Protein AF-0000000084723029 (afdb_homodimer)

Secondary structure (DSSP, 8-state):
-EEETTTTSHHHHHHHHHHHHHHHHHHHHHHHHTT--HHHHHT--SSTTSPPHHHHHHHHHHHHHHHHHHHTT-S-TT---GGG--S---SGGGS-SPP--HHHHHHHHHHHHHHHHTS-HHHHHT--SS-EEEEETTEEEEESSHHHHIIIIIHHHHHHHHHHHHHHHHHHT----HHHHH-S-SEEEEE-/-EEEHHHHSHHHHHHHHHHHHHHHHHHHHHHHHTT--HHHHHT--SSTTSPPHHHHHHHHHHHHHHHHHHHTT-S-TT---GGG--S---SGGGS-SPP--HHHHHHHHHHHHHHHHTS-HHHHHT--SS-EEEEETTEEEEESSHHHHIIIIIHHHHHHHHHHHHHHHHHHT----HHHHH-S-SEEEEE-

Organism: Cystobacter fuscus (strain ATCC 25194 / DSM 2262 / NBRC 100088 / M29) (NCBI:txid1242864)

pLDDT: mean 94.48, std 6.86, range [64.88, 98.88]

Sequence (384 aa):
MDISLYQASLPTLVRMLRNLEQILAKAAAFAEKERMSPELLLERRLHPDMFSLSRQVEIIVSGAKGCAARLARRIAPDDESPEFAVFNRGAEQSFGERLTSFAALRTLVQEALGYLEGISQAEIDAAPEQPVSVAKPGEVRVFENPRSFVLRSVLPNLYFHITVVYALLRSAGVALGKQDFEGAPAYQVQRTMDISLYQASLPTLVRMLRNLEQILAKAAAFAEKERMSPELLLERRLHPDMFSLSRQVEIIVSGAKGCAARLARRIAPDDESPEFAVFNRGAEQSFGERLTSFAALRTLVQEALGYLEGISQAEIDAAPEQPVSVAKPGEVRVFENPRSFVLRSVLPNLYFHITVVYALLRSAGVALGKQDFEGAPAYQVQRT

InterPro domains:
  IPR018531 Protein of unknown function DUF1993 [PF09351] (5-181)
  IPR018531 Protein of unknown function DUF1993 [PTHR36922] (2-189)
  IPR034660 DinB/YfiT-like putative metalloenzymes [G3DSA:1.20.120.450] (1-191)
  IPR034660 DinB/YfiT-like putative metalloenzymes [SSF109854] (4-186)

Solvent-accessible surface area (backbone atoms only — not comparable to full-atom values): 20693 Å² total; per-residue (Å²): 92,74,37,44,50,31,73,72,37,55,61,54,50,50,49,48,47,52,20,47,45,52,51,47,52,50,44,49,51,44,24,59,74,65,74,42,66,56,49,69,60,37,59,39,51,68,36,92,89,47,67,27,36,39,53,35,52,51,35,44,45,12,21,47,44,20,49,53,32,54,42,46,62,72,53,60,60,74,50,61,54,70,69,43,33,65,72,68,70,78,59,76,82,68,45,74,84,77,68,73,44,60,68,58,49,44,50,53,43,51,51,44,47,55,56,55,72,68,55,52,60,67,44,33,42,61,36,63,91,40,64,40,53,49,34,44,96,66,35,30,38,3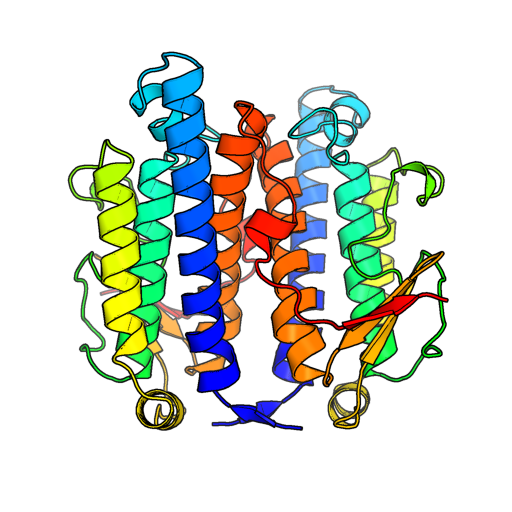6,17,74,19,56,64,52,38,41,69,62,44,48,49,57,48,47,40,34,39,52,38,50,43,48,48,58,40,37,53,71,64,38,93,69,54,69,53,50,67,68,40,76,76,70,50,46,79,42,78,105,91,74,38,44,50,30,74,71,37,55,62,55,51,49,51,50,48,53,20,48,45,52,50,48,50,51,45,48,52,44,24,59,74,67,73,42,65,56,49,67,59,38,60,38,53,68,36,93,92,46,66,27,37,39,52,34,52,52,36,44,44,12,20,48,46,20,49,52,32,54,42,46,63,71,53,62,60,74,50,60,54,70,69,43,33,62,75,65,70,77,58,75,82,69,45,75,86,76,68,74,44,61,67,60,51,46,49,53,44,51,51,46,48,55,55,56,71,70,54,54,61,67,44,32,42,61,36,61,90,40,64,41,53,47,34,43,97,66,35,30,37,38,16,72,18,56,65,52,38,39,68,62,44,48,51,56,49,47,39,36,39,53,37,49,44,49,49,57,41,36,53,71,64,39,93,71,54,70,54,50,66,68,40,74,74,70,52,47,78,43,80,107

Structure (mmCIF, N/CA/C/O backbone):
data_AF-0000000084723029-model_v1
#
loop_
_entity.id
_entity.type
_entity.pdbx_description
1 polymer 'DUF1993 domain-containing protein'
#
loop_
_atom_site.group_PDB
_atom_site.id
_atom_site.type_symbol
_atom_site.label_atom_id
_atom_site.label_alt_id
_atom_site.label_comp_id
_atom_site.label_asym_id
_atom_site.label_entity_id
_atom_site.label_seq_id
_atom_site.pdbx_PDB_ins_code
_atom_site.Cartn_x
_atom_site.Cartn_y
_atom_site.Cartn_z
_atom_site.occupancy
_atom_site.B_iso_or_equiv
_atom_site.auth_seq_id
_atom_site.auth_comp_id
_atom_site.auth_asym_id
_atom_site.auth_atom_id
_atom_site.pdbx_PDB_model_num
ATOM 1 N N . MET A 1 1 ? 4.25 -22.188 -8.5 1 83.25 1 MET A N 1
ATOM 2 C CA . MET A 1 1 ? 3.275 -22.109 -7.414 1 83.25 1 MET A CA 1
ATOM 3 C C . MET A 1 1 ? 2.121 -21.188 -7.797 1 83.25 1 MET A C 1
ATOM 5 O O . MET A 1 1 ? 2.326 -20.172 -8.469 1 83.25 1 MET A O 1
ATOM 9 N N . ASP A 1 2 ? 0.923 -21.672 -7.465 1 90.62 2 ASP A N 1
ATOM 10 C CA . ASP A 1 2 ? -0.277 -20.891 -7.738 1 90.62 2 ASP A CA 1
ATOM 11 C C . ASP A 1 2 ? -0.815 -20.234 -6.465 1 90.62 2 ASP A C 1
ATOM 13 O O . ASP A 1 2 ? -0.655 -20.781 -5.371 1 90.62 2 ASP A O 1
ATOM 17 N N . ILE A 1 3 ? -1.295 -19.062 -6.609 1 96.56 3 ILE A N 1
ATOM 18 C CA . ILE A 1 3 ? -1.942 -18.297 -5.547 1 96.56 3 ILE A CA 1
ATOM 19 C C . ILE A 1 3 ? -3.447 -18.234 -5.801 1 96.56 3 ILE A C 1
ATOM 21 O O . ILE A 1 3 ? -3.887 -17.828 -6.875 1 96.56 3 ILE A O 1
ATOM 25 N N . SER A 1 4 ? -4.188 -18.688 -4.828 1 97.06 4 SER A N 1
ATOM 26 C CA . SER A 1 4 ? -5.637 -18.609 -4.992 1 97.06 4 SER A CA 1
ATOM 27 C C . SER A 1 4 ? -6.125 -17.172 -4.828 1 97.06 4 SER A C 1
ATOM 29 O O . SER A 1 4 ? -5.418 -16.328 -4.277 1 97.06 4 SER A O 1
ATOM 31 N N . LEU A 1 5 ? -7.293 -16.969 -5.309 1 97.75 5 LEU A N 1
ATOM 32 C CA . LEU A 1 5 ? -7.879 -15.648 -5.129 1 97.75 5 LEU A CA 1
ATOM 33 C C . LEU A 1 5 ? -8.055 -15.328 -3.648 1 97.75 5 LEU A C 1
ATOM 35 O O . LEU A 1 5 ? -7.852 -14.188 -3.229 1 97.75 5 LEU A O 1
ATOM 39 N N . TYR A 1 6 ? -8.398 -16.297 -2.881 1 98.12 6 TYR A N 1
ATOM 40 C CA . TYR A 1 6 ? -8.523 -16.109 -1.439 1 98.12 6 TYR A CA 1
ATOM 41 C C . TYR A 1 6 ? -7.191 -15.688 -0.825 1 98.12 6 TYR A C 1
ATOM 43 O O . TYR A 1 6 ? -7.117 -14.695 -0.104 1 98.12 6 TYR A O 1
ATOM 51 N N . GLN A 1 7 ? -6.16 -16.359 -1.181 1 97.5 7 GLN A N 1
ATOM 52 C CA . GLN A 1 7 ? -4.844 -16.078 -0.621 1 97.5 7 GLN A CA 1
ATOM 53 C C . GLN A 1 7 ? -4.387 -14.656 -0.979 1 97.5 7 GLN A C 1
ATOM 55 O O . GLN A 1 7 ? -3.699 -14.008 -0.193 1 97.5 7 GLN A O 1
ATOM 60 N N . ALA A 1 8 ? -4.879 -14.156 -2.084 1 97.75 8 ALA A N 1
ATOM 61 C CA . ALA A 1 8 ? -4.43 -12.859 -2.588 1 97.75 8 ALA A CA 1
ATOM 62 C C . ALA A 1 8 ? -5.297 -11.727 -2.047 1 97.75 8 ALA A C 1
ATOM 64 O O . ALA A 1 8 ? -5.008 -10.547 -2.279 1 97.75 8 ALA A O 1
ATOM 65 N N . SER A 1 9 ? -6.336 -12.055 -1.282 1 98.25 9 SER A N 1
ATOM 66 C CA . SER A 1 9 ? -7.281 -10.977 -0.999 1 98.25 9 SER A CA 1
ATOM 67 C C . SER A 1 9 ? -7.652 -10.945 0.48 1 98.25 9 SER A C 1
ATOM 69 O O . SER A 1 9 ? -7.074 -10.18 1.255 1 98.25 9 SER A O 1
ATOM 71 N N . LEU A 1 10 ? -8.414 -11.945 0.911 1 98.5 10 LEU A N 1
ATOM 72 C CA . LEU A 1 10 ? -9.172 -11.828 2.154 1 98.5 10 LEU A CA 1
ATOM 73 C C . LEU A 1 10 ? -8.234 -11.805 3.357 1 98.5 10 LEU A C 1
ATOM 75 O O . LEU A 1 10 ? -8.414 -11 4.273 1 98.5 10 LEU A O 1
ATOM 79 N N . PRO A 1 11 ? -7.207 -12.625 3.412 1 97.94 11 PRO A N 1
ATOM 80 C CA . PRO A 1 11 ? -6.301 -12.547 4.559 1 97.94 11 PRO A CA 1
ATOM 81 C C . PRO A 1 11 ? -5.613 -11.195 4.684 1 97.94 11 PRO A C 1
ATOM 83 O O . PRO A 1 11 ? -5.391 -10.711 5.797 1 97.94 11 PRO A O 1
ATOM 86 N N . THR A 1 12 ? -5.289 -10.602 3.553 1 98.31 12 THR A N 1
ATOM 87 C CA . THR A 1 12 ? -4.676 -9.273 3.562 1 98.31 12 THR A CA 1
ATOM 88 C C . THR A 1 12 ? -5.66 -8.227 4.074 1 98.31 12 THR A C 1
ATOM 90 O O . THR A 1 12 ? -5.305 -7.391 4.906 1 98.31 12 THR A O 1
ATOM 93 N N . LEU A 1 13 ? -6.895 -8.281 3.578 1 98.75 13 LEU A N 1
ATOM 94 C CA . LEU A 1 13 ? -7.91 -7.332 4.031 1 98.75 13 LEU A CA 1
ATOM 95 C C . LEU A 1 13 ? -8.109 -7.434 5.539 1 98.75 13 LEU A C 1
ATOM 97 O O . LEU A 1 13 ? -8.125 -6.414 6.238 1 98.75 13 LEU A O 1
ATOM 101 N N . VAL A 1 14 ? -8.172 -8.633 6.023 1 98.69 14 VAL A N 1
ATOM 102 C CA . VAL A 1 14 ? -8.406 -8.875 7.445 1 98.69 14 VAL A CA 1
ATOM 103 C C . VAL A 1 14 ? -7.203 -8.391 8.25 1 98.69 14 VAL A C 1
ATOM 105 O O . VAL A 1 14 ? -7.363 -7.676 9.242 1 98.69 14 VAL A O 1
ATOM 108 N N . ARG A 1 15 ? -6.051 -8.688 7.836 1 98.25 15 ARG A N 1
ATOM 109 C CA . ARG A 1 15 ? -4.84 -8.297 8.547 1 98.25 15 ARG A CA 1
ATOM 110 C C . ARG A 1 15 ? -4.719 -6.777 8.617 1 98.25 15 ARG A C 1
ATOM 112 O O . ARG A 1 15 ? -4.449 -6.219 9.688 1 98.25 15 ARG A O 1
ATOM 119 N N . MET A 1 16 ? -4.934 -6.156 7.496 1 98.62 16 MET A N 1
ATOM 120 C CA . MET A 1 16 ? -4.719 -4.711 7.445 1 98.62 16 MET A CA 1
ATOM 121 C C . MET A 1 16 ? -5.793 -3.975 8.234 1 98.62 16 MET A C 1
ATOM 123 O O . MET A 1 16 ? -5.523 -2.936 8.844 1 98.62 16 MET A O 1
ATOM 127 N N . LEU A 1 17 ? -7.047 -4.539 8.289 1 98.81 17 LEU A N 1
ATOM 128 C CA . LEU A 1 17 ? -8.078 -3.947 9.141 1 98.81 17 LEU A CA 1
ATOM 129 C C . LEU A 1 17 ? -7.746 -4.137 10.617 1 98.81 17 LEU A C 1
ATOM 131 O O . LEU A 1 17 ? -8.016 -3.254 11.43 1 98.81 17 LEU A O 1
ATOM 135 N N . ARG A 1 18 ? -7.164 -5.273 10.938 1 98.69 18 ARG A N 1
ATOM 136 C CA . ARG A 1 18 ? -6.727 -5.473 12.312 1 98.69 18 ARG A CA 1
ATOM 137 C C . ARG A 1 18 ? -5.621 -4.492 12.688 1 98.69 18 ARG A C 1
ATOM 139 O O . ARG A 1 18 ? -5.625 -3.936 13.789 1 98.69 18 ARG A O 1
ATOM 146 N N . ASN A 1 19 ? -4.719 -4.312 11.766 1 98.56 19 ASN A N 1
ATOM 147 C CA . ASN A 1 19 ? -3.66 -3.34 12 1 98.56 19 ASN A CA 1
ATOM 148 C C . ASN A 1 19 ? -4.219 -1.927 12.148 1 98.56 19 ASN A C 1
ATOM 150 O O . ASN A 1 19 ? -3.756 -1.158 13 1 98.56 19 ASN A O 1
ATOM 154 N N . LEU A 1 20 ? -5.199 -1.595 11.312 1 98.81 20 LEU A N 1
ATOM 155 C CA . LEU A 1 20 ? -5.859 -0.295 11.391 1 98.81 20 LEU A CA 1
ATOM 156 C C . LEU A 1 20 ? -6.516 -0.104 12.758 1 98.81 20 LEU A C 1
ATOM 158 O O . LEU A 1 20 ? -6.426 0.976 13.344 1 98.81 20 LEU A O 1
ATOM 162 N N . GLU A 1 21 ? -7.176 -1.157 13.211 1 98.62 21 GLU A N 1
ATOM 163 C CA . GLU A 1 21 ? -7.805 -1.096 14.531 1 98.62 21 GLU A CA 1
ATOM 164 C C . GLU A 1 21 ? -6.781 -0.781 15.617 1 98.62 21 GLU A C 1
ATOM 166 O O . GLU A 1 21 ? -7.027 0.062 16.484 1 98.62 21 GLU A O 1
ATOM 171 N N . GLN A 1 22 ? -5.664 -1.386 15.562 1 98.25 22 GLN A N 1
ATOM 172 C CA . GLN A 1 22 ? -4.602 -1.149 16.531 1 98.25 22 GLN A CA 1
ATOM 173 C C . GLN A 1 22 ? -4.051 0.268 16.406 1 98.25 22 GLN A C 1
ATOM 175 O O . GLN A 1 22 ? -3.766 0.918 17.422 1 98.25 22 GLN A O 1
ATOM 180 N N . ILE A 1 23 ? -3.883 0.716 15.203 1 98.81 23 ILE A N 1
ATOM 181 C CA . ILE A 1 23 ? -3.41 2.072 14.953 1 98.81 23 ILE A CA 1
ATOM 182 C C . ILE A 1 23 ? -4.387 3.08 15.555 1 98.81 23 ILE A C 1
ATOM 184 O O . ILE A 1 23 ? -3.971 4.035 16.219 1 98.81 23 ILE A O 1
ATOM 188 N N . LEU A 1 24 ? -5.68 2.863 15.359 1 98.81 24 LEU A N 1
ATOM 189 C CA . LEU A 1 24 ? -6.695 3.762 15.898 1 98.81 24 LEU A CA 1
ATOM 190 C C . LEU A 1 24 ? -6.699 3.732 17.422 1 98.81 24 LEU A C 1
ATOM 192 O O . LEU A 1 24 ? -6.918 4.762 18.062 1 98.81 24 LEU A O 1
ATOM 196 N N . ALA A 1 25 ? -6.461 2.57 18 1 98.62 25 ALA A N 1
ATOM 197 C CA . ALA A 1 25 ? -6.379 2.461 19.453 1 98.62 25 ALA A CA 1
ATOM 198 C C . ALA A 1 25 ? -5.211 3.283 20 1 98.62 25 ALA A C 1
ATOM 200 O O . ALA A 1 25 ? -5.355 3.982 21 1 98.62 25 ALA A O 1
ATOM 201 N N . LYS A 1 26 ? -4.094 3.254 19.328 1 98.56 26 LYS A N 1
ATOM 202 C CA . LYS A 1 26 ? -2.934 4.039 19.734 1 98.56 26 LYS A CA 1
ATOM 203 C C . LYS A 1 26 ? -3.205 5.535 19.609 1 98.56 26 LYS A C 1
ATOM 205 O O . LYS A 1 26 ? -2.777 6.328 20.438 1 98.56 26 LYS A O 1
ATOM 210 N N . ALA A 1 27 ? -3.887 5.875 18.562 1 98.69 27 ALA A N 1
ATOM 211 C CA . ALA A 1 27 ? -4.23 7.277 18.344 1 98.69 27 ALA A CA 1
ATOM 212 C C . ALA A 1 27 ? -5.168 7.785 19.438 1 98.69 27 ALA A C 1
ATOM 214 O O . ALA A 1 27 ? -4.996 8.898 19.938 1 98.69 27 ALA A O 1
ATOM 215 N N . ALA A 1 28 ? -6.156 6.973 19.797 1 98.5 28 ALA A N 1
ATOM 216 C CA . ALA A 1 28 ? -7.09 7.328 20.859 1 98.5 28 ALA A CA 1
ATOM 217 C C . ALA A 1 28 ? -6.363 7.512 22.188 1 98.5 28 ALA A C 1
ATOM 219 O O . ALA A 1 28 ? -6.613 8.477 22.906 1 98.5 28 ALA A O 1
ATOM 220 N N . ALA A 1 29 ? -5.484 6.605 22.469 1 98.5 29 ALA A N 1
ATOM 221 C CA . ALA A 1 29 ? -4.699 6.688 23.703 1 98.5 29 ALA A CA 1
ATOM 222 C C . ALA A 1 29 ? -3.824 7.938 23.703 1 98.5 29 ALA A C 1
ATOM 224 O O . ALA A 1 29 ? -3.674 8.586 24.75 1 98.5 29 ALA A O 1
ATOM 225 N N . PHE A 1 30 ? -3.256 8.211 22.594 1 98.44 30 PHE A N 1
ATOM 226 C CA . PHE A 1 30 ? -2.436 9.406 22.453 1 98.44 30 PHE A CA 1
ATOM 227 C C . PHE A 1 30 ? -3.256 10.664 22.734 1 98.44 30 PHE A C 1
ATOM 229 O O . PHE A 1 30 ? -2.814 11.547 23.469 1 98.44 30 PHE A O 1
ATOM 236 N N . ALA A 1 31 ? -4.402 10.742 22.125 1 97.88 31 ALA A N 1
ATOM 237 C CA . ALA A 1 31 ? -5.27 11.898 22.328 1 97.88 31 ALA A CA 1
ATOM 238 C C . ALA A 1 31 ? -5.625 12.078 23.797 1 97.88 31 ALA A C 1
ATOM 240 O O . ALA A 1 31 ? -5.621 13.195 24.312 1 97.88 31 ALA A O 1
ATOM 241 N N . GLU A 1 32 ? -5.953 11.023 24.422 1 97.62 32 GLU A N 1
ATOM 242 C CA . GLU A 1 32 ? -6.285 11.055 25.844 1 97.62 32 GLU A CA 1
ATOM 243 C C . GLU A 1 32 ? -5.098 11.516 26.688 1 97.62 32 GLU A C 1
ATOM 245 O O . GLU A 1 32 ? -5.242 12.391 27.547 1 97.62 32 GLU A O 1
ATOM 250 N N . LYS A 1 33 ? -4.004 10.945 26.406 1 97.88 33 LYS A N 1
ATOM 251 C CA . LYS A 1 33 ? -2.789 11.266 27.141 1 97.88 33 LYS A CA 1
ATOM 252 C C . LYS A 1 33 ? -2.43 12.742 26.984 1 97.88 33 LYS A C 1
ATOM 254 O O . LYS A 1 33 ? -2.041 13.391 27.969 1 97.88 33 LYS A O 1
ATOM 259 N N . GLU A 1 34 ? -2.594 13.25 25.797 1 97.44 34 GLU A N 1
ATOM 260 C CA . GLU A 1 34 ? -2.223 14.633 25.5 1 97.44 34 GLU A CA 1
ATOM 261 C C . GLU A 1 34 ? -3.367 15.594 25.812 1 97.44 34 GLU A C 1
ATOM 263 O O . GLU A 1 34 ? -3.277 16.781 25.531 1 97.44 34 GLU A O 1
ATOM 268 N N . ARG A 1 35 ? -4.461 15.133 26.328 1 97.12 35 ARG A N 1
ATOM 269 C CA . ARG A 1 35 ? -5.652 15.93 26.625 1 97.12 35 ARG A CA 1
ATOM 270 C C . ARG A 1 35 ? -6.098 16.719 25.391 1 97.12 35 ARG A C 1
ATOM 272 O O . ARG A 1 35 ? -6.406 17.906 25.5 1 97.12 35 ARG A O 1
ATOM 279 N N . MET A 1 36 ? -6.008 16.047 24.281 1 94.94 36 MET A N 1
ATOM 280 C CA . MET A 1 36 ? -6.406 16.594 22.984 1 94.94 36 MET A CA 1
ATOM 281 C C . MET A 1 36 ? -7.777 16.062 22.578 1 94.94 36 MET A C 1
ATOM 283 O O . MET A 1 36 ? -8.086 14.891 22.781 1 94.94 36 MET A O 1
ATOM 287 N N . SER A 1 37 ? -8.586 16.984 22.047 1 95.94 37 SER A N 1
ATOM 288 C CA . SER A 1 37 ? -9.836 16.516 21.453 1 95.94 37 SER A CA 1
ATOM 289 C C . SER A 1 37 ? -9.578 15.547 20.297 1 95.94 37 SER A C 1
ATOM 291 O O . SER A 1 37 ? -8.773 15.82 19.406 1 95.94 37 SER A O 1
ATOM 293 N N . PRO A 1 38 ? -10.258 14.414 20.25 1 96.06 38 PRO A N 1
ATOM 294 C CA . PRO A 1 38 ? -10.086 13.453 19.156 1 96.06 38 PRO A CA 1
ATOM 295 C C . PRO A 1 38 ? -10.305 14.078 17.781 1 96.06 38 PRO A C 1
ATOM 297 O O . PRO A 1 38 ? -9.648 13.688 16.812 1 96.06 38 PRO A O 1
ATOM 300 N N . GLU A 1 39 ? -11.172 15.023 17.719 1 95.5 39 GLU A N 1
ATOM 301 C CA . GLU A 1 39 ? -11.508 15.664 16.453 1 95.5 39 GLU A CA 1
ATOM 302 C C . GLU A 1 39 ? -10.289 16.344 15.836 1 95.5 39 GLU A C 1
ATOM 304 O O . GLU A 1 39 ? -10.18 16.438 14.617 1 95.5 39 GLU A O 1
ATOM 309 N N . LEU A 1 40 ? -9.422 16.812 16.609 1 96.12 40 LEU A N 1
ATOM 310 C CA . LEU A 1 40 ? -8.211 17.469 16.125 1 96.12 40 LEU A CA 1
ATOM 311 C C . LEU A 1 40 ? -7.367 16.5 15.305 1 96.12 40 LEU A C 1
ATOM 313 O O . LEU A 1 40 ? -6.758 16.891 14.305 1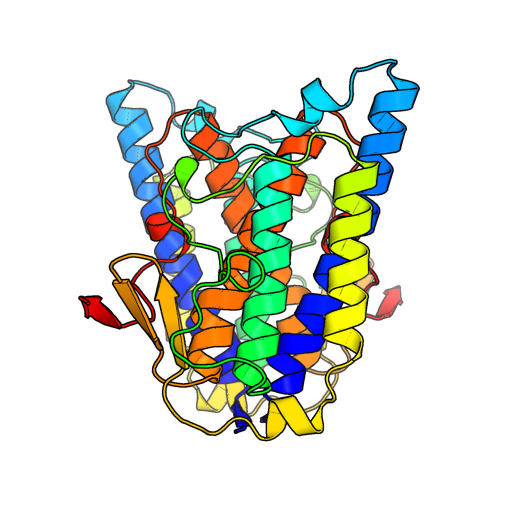 96.12 40 LEU A O 1
ATOM 317 N N . LEU A 1 41 ? -7.359 15.258 15.742 1 97.75 41 LEU A N 1
ATOM 318 C CA . LEU A 1 41 ? -6.648 14.234 14.977 1 97.75 41 LEU A CA 1
ATOM 319 C C . LEU A 1 41 ? -7.496 13.75 13.805 1 97.75 41 LEU A C 1
ATOM 321 O O . LEU A 1 41 ? -6.992 13.609 12.688 1 97.75 41 LEU A O 1
ATOM 325 N N . LEU A 1 42 ? -8.734 13.578 14.039 1 98.25 42 LEU A N 1
ATOM 326 C CA . LEU A 1 42 ? -9.609 12.922 13.07 1 98.25 42 LEU A CA 1
ATOM 327 C C . LEU A 1 42 ? -9.867 13.836 11.875 1 98.25 42 LEU A C 1
ATOM 329 O O . LEU A 1 42 ? -10.195 13.352 10.789 1 98.25 42 LEU A O 1
ATOM 333 N N . GLU A 1 43 ? -9.656 15.117 11.984 1 97.19 43 GLU A N 1
ATOM 334 C CA . GLU A 1 43 ? -9.922 16.078 10.914 1 97.19 43 GLU A CA 1
ATOM 335 C C . GLU A 1 43 ? -8.656 16.375 10.117 1 97.19 43 GLU A C 1
ATOM 337 O O . GLU A 1 43 ? -8.703 17.078 9.109 1 97.19 43 GLU A O 1
ATOM 342 N N . ARG A 1 44 ? -7.566 15.828 10.562 1 97 44 ARG A N 1
ATOM 343 C CA . ARG A 1 44 ? -6.309 16.109 9.875 1 97 44 ARG A CA 1
ATOM 344 C C . ARG A 1 44 ? -6.355 15.617 8.43 1 97 44 ARG A C 1
ATOM 346 O O . ARG A 1 44 ? -6.953 14.578 8.141 1 97 44 ARG A O 1
ATOM 353 N N . ARG A 1 45 ? -5.723 16.391 7.555 1 96.88 45 ARG A N 1
ATOM 354 C CA . ARG A 1 45 ? -5.59 16.109 6.129 1 96.88 45 ARG A CA 1
ATOM 355 C C . ARG A 1 45 ? -4.156 16.344 5.66 1 96.88 45 ARG A C 1
ATOM 357 O O . ARG A 1 45 ? -3.455 17.203 6.184 1 96.88 45 ARG A O 1
ATOM 364 N N . LEU A 1 46 ? -3.752 15.531 4.664 1 94.88 46 LEU A N 1
ATOM 365 C CA . LEU A 1 46 ? -2.445 15.766 4.062 1 94.88 46 LEU A CA 1
ATOM 366 C C . LEU A 1 46 ? -2.441 17.078 3.27 1 94.88 46 LEU A C 1
ATOM 368 O O . LEU A 1 46 ? -1.421 17.766 3.205 1 94.88 46 LEU A O 1
ATOM 372 N N . HIS A 1 47 ? -3.447 17.328 2.684 1 94.88 47 HIS A N 1
ATOM 373 C CA . HIS A 1 47 ? -3.727 18.484 1.855 1 94.88 47 HIS A CA 1
ATOM 374 C C . HIS A 1 47 ? -5.203 18.859 1.915 1 94.88 47 HIS A C 1
ATOM 376 O O . HIS A 1 47 ? -6.062 18 2.088 1 94.88 47 HIS A O 1
ATOM 382 N N . PRO A 1 48 ? -5.574 20.172 1.73 1 94 48 PRO A N 1
ATOM 383 C CA . PRO A 1 48 ? -6.949 20.625 1.965 1 94 48 PRO A CA 1
ATOM 384 C C . PRO A 1 48 ? -7.969 19.891 1.099 1 94 48 PRO A C 1
ATOM 386 O O . PRO A 1 48 ? -9.133 19.75 1.488 1 94 48 PRO A O 1
ATOM 389 N N . ASP A 1 49 ? -7.535 19.438 -0.038 1 92.06 49 ASP A N 1
ATOM 390 C CA . ASP A 1 49 ? -8.523 18.797 -0.909 1 92.06 49 ASP A CA 1
ATOM 391 C C . ASP A 1 49 ? -8.461 17.281 -0.793 1 92.06 49 ASP A C 1
ATOM 393 O O . ASP A 1 49 ? -9.055 16.562 -1.603 1 92.06 49 ASP A O 1
ATOM 397 N N . MET A 1 50 ? -7.727 16.766 0.147 1 94.5 50 MET A N 1
ATOM 398 C CA . MET A 1 50 ? -7.723 15.336 0.432 1 94.5 50 MET A CA 1
ATOM 399 C C . MET A 1 50 ? -8.656 15.016 1.591 1 94.5 50 MET A C 1
ATOM 401 O O . MET A 1 50 ? -9.078 15.906 2.326 1 94.5 50 MET A O 1
ATOM 405 N N . PHE A 1 51 ? -9 13.844 1.696 1 94.94 51 PHE A N 1
ATOM 406 C CA . PHE A 1 51 ? -9.938 13.406 2.729 1 94.94 51 PHE A CA 1
ATOM 407 C C . PHE A 1 51 ? -9.281 13.453 4.105 1 94.94 51 PHE A C 1
ATOM 409 O O . PHE A 1 51 ? -8.062 13.305 4.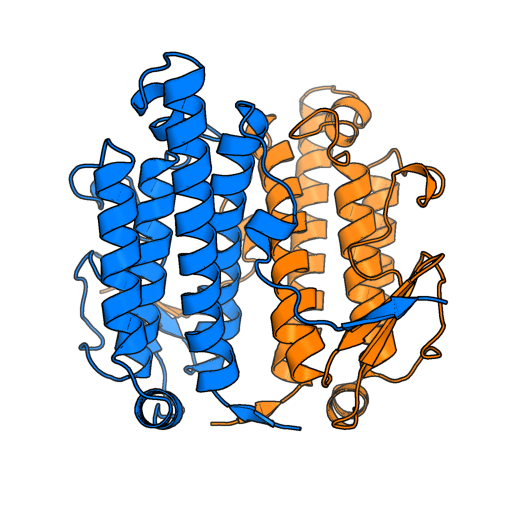223 1 94.94 51 PHE A O 1
ATOM 416 N N . SER A 1 52 ? -10.102 13.688 5.105 1 96.38 52 SER A N 1
ATOM 417 C CA . SER A 1 52 ? -9.648 13.688 6.496 1 96.38 52 SER A CA 1
ATOM 418 C C . SER A 1 52 ? -9.289 12.281 6.957 1 96.38 52 SER A C 1
ATOM 420 O O . SER A 1 52 ? -9.609 11.297 6.285 1 96.38 52 SER A O 1
ATOM 422 N N . LEU A 1 53 ? -8.617 12.227 8.094 1 98.25 53 LEU A N 1
ATOM 423 C CA . LEU A 1 53 ? -8.242 10.953 8.688 1 98.25 53 LEU A CA 1
ATOM 424 C C . LEU A 1 53 ? -9.469 10.062 8.875 1 98.25 53 LEU A C 1
ATOM 426 O O . LEU A 1 53 ? -9.438 8.875 8.531 1 98.25 53 LEU A O 1
ATOM 430 N N . SER A 1 54 ? -10.539 10.594 9.445 1 97.62 54 SER A N 1
ATOM 431 C CA . SER A 1 54 ? -11.742 9.789 9.68 1 97.62 54 SER A CA 1
ATOM 432 C C . SER A 1 54 ? -12.312 9.25 8.375 1 97.62 54 SER A C 1
ATOM 434 O O . SER A 1 54 ? -12.703 8.086 8.297 1 97.62 54 SER A O 1
ATOM 436 N N . ARG A 1 55 ? -12.328 10.102 7.344 1 96.19 55 ARG A N 1
ATOM 437 C CA . ARG A 1 55 ? -12.836 9.68 6.043 1 96.19 55 ARG A CA 1
ATOM 438 C C . ARG A 1 55 ? -11.945 8.602 5.43 1 96.19 55 ARG A C 1
ATOM 440 O O . ARG A 1 55 ? -12.438 7.672 4.789 1 96.19 55 ARG A O 1
ATOM 447 N N . GLN A 1 56 ? -10.664 8.758 5.605 1 97.38 56 GLN A N 1
ATOM 448 C CA . GLN A 1 56 ? -9.758 7.707 5.148 1 97.38 56 GLN A CA 1
ATOM 449 C C . GLN A 1 56 ? -10.141 6.355 5.742 1 97.38 56 GLN A C 1
ATOM 451 O O . GLN A 1 56 ? -10.148 5.344 5.035 1 97.38 56 GLN A O 1
ATOM 456 N N . VAL A 1 57 ? -10.438 6.305 7.016 1 98.12 57 VAL A N 1
ATOM 457 C CA . VAL A 1 57 ? -10.805 5.062 7.691 1 98.12 57 VAL A CA 1
ATOM 458 C C . VAL A 1 57 ? -12.094 4.508 7.086 1 98.12 57 VAL A C 1
ATOM 460 O O . VAL A 1 57 ? -12.188 3.311 6.809 1 98.12 57 VAL A O 1
ATOM 463 N N . GLU A 1 58 ? -13.023 5.363 6.863 1 96.94 58 GLU A N 1
ATOM 464 C CA . GLU A 1 58 ? -14.297 4.949 6.273 1 96.94 58 GLU A CA 1
ATOM 465 C C . GLU A 1 58 ? -14.094 4.363 4.879 1 96.94 58 GLU A C 1
ATOM 467 O O . GLU A 1 58 ? -14.719 3.365 4.52 1 96.94 58 GLU A O 1
ATOM 472 N N . ILE A 1 59 ? -13.211 4.973 4.113 1 96.5 59 ILE A N 1
ATOM 473 C CA . ILE A 1 59 ? -12.906 4.523 2.758 1 96.5 59 ILE A CA 1
ATOM 474 C C . ILE A 1 59 ? -12.258 3.141 2.807 1 96.5 59 ILE A C 1
ATOM 476 O O . ILE A 1 59 ? -12.609 2.26 2.016 1 96.5 59 ILE A O 1
ATOM 480 N N . ILE A 1 60 ? -11.359 2.91 3.742 1 98.12 60 ILE A N 1
ATOM 481 C CA . ILE A 1 60 ? -10.688 1.622 3.906 1 98.12 60 ILE A CA 1
ATOM 482 C C . ILE A 1 60 ? -11.727 0.537 4.191 1 98.12 60 ILE A C 1
ATOM 484 O O . ILE A 1 60 ? -11.711 -0.526 3.566 1 98.12 60 ILE A O 1
ATOM 488 N N . VAL A 1 61 ? -12.609 0.863 5.098 1 97.81 61 VAL A N 1
ATOM 489 C CA . VAL A 1 61 ? -13.586 -0.115 5.574 1 97.81 61 VAL A CA 1
ATOM 490 C C . VAL A 1 61 ? -14.562 -0.467 4.457 1 97.81 61 VAL A C 1
ATOM 492 O O . VAL A 1 61 ? -14.773 -1.645 4.156 1 97.81 61 VAL A O 1
ATOM 495 N N . SER A 1 62 ? -15.102 0.537 3.816 1 96.06 62 SER A N 1
ATOM 496 C CA . SER A 1 62 ? -16.047 0.264 2.732 1 96.06 62 SER A CA 1
ATOM 497 C C . SER A 1 62 ? -15.352 -0.455 1.575 1 96.06 62 SER A C 1
ATOM 499 O O . SER A 1 62 ? -15.945 -1.339 0.95 1 96.06 62 SER A O 1
ATOM 501 N N . GLY A 1 63 ? -14.156 -0.056 1.28 1 96.62 63 GLY A N 1
ATOM 502 C CA . GLY A 1 63 ? -13.406 -0.709 0.22 1 96.62 63 GLY A CA 1
ATOM 503 C C . GLY A 1 63 ? -13.18 -2.188 0.475 1 96.62 63 GLY A C 1
ATOM 504 O O . GLY A 1 63 ? -13.367 -3.014 -0.42 1 96.62 63 GLY A O 1
ATOM 505 N N . ALA A 1 64 ? -12.75 -2.512 1.703 1 98.5 64 ALA A N 1
ATOM 506 C CA . ALA A 1 64 ? -12.5 -3.902 2.078 1 98.5 64 ALA A CA 1
ATOM 507 C C . ALA A 1 64 ? -13.789 -4.723 2.012 1 98.5 64 ALA A C 1
ATOM 509 O O . ALA A 1 64 ? -13.805 -5.812 1.435 1 98.5 64 ALA A O 1
ATOM 510 N N . LYS A 1 65 ? -14.875 -4.18 2.562 1 97.94 65 LYS A N 1
ATOM 511 C CA . LYS A 1 65 ? -16.156 -4.875 2.523 1 97.94 65 LYS A CA 1
ATOM 512 C C . LYS A 1 65 ? -16.656 -5.035 1.089 1 97.94 65 LYS A C 1
ATOM 514 O O . LYS A 1 65 ? -17.156 -6.094 0.714 1 97.94 65 LYS A O 1
ATOM 519 N N . GLY A 1 66 ? -16.531 -3.941 0.326 1 96.81 66 GLY A N 1
ATOM 520 C CA . GLY A 1 66 ? -16.953 -3.973 -1.062 1 96.81 66 GLY A CA 1
ATOM 521 C C . GLY A 1 66 ? -16.219 -5.008 -1.892 1 96.81 66 GLY A C 1
ATOM 522 O O . GLY A 1 66 ? -16.828 -5.688 -2.727 1 96.81 66 GLY A O 1
ATOM 523 N N . CYS A 1 67 ? -14.93 -5.113 -1.7 1 97.81 67 CYS A N 1
ATOM 524 C CA . CYS A 1 67 ? -14.148 -6.133 -2.385 1 97.81 67 CYS A CA 1
ATOM 525 C C . CYS A 1 67 ? -14.641 -7.531 -2.025 1 97.81 67 CYS A C 1
ATOM 527 O O . CYS A 1 67 ? -14.977 -8.32 -2.908 1 97.81 67 CYS A O 1
ATOM 529 N N . ALA A 1 68 ? -14.734 -7.793 -0.735 1 98.38 68 ALA A N 1
ATOM 530 C CA . ALA A 1 68 ? -15.086 -9.125 -0.256 1 98.38 68 ALA A CA 1
ATOM 531 C C . ALA A 1 68 ? -16.484 -9.523 -0.719 1 98.38 68 ALA A C 1
ATOM 533 O O . ALA A 1 68 ? -16.703 -10.656 -1.156 1 98.38 68 ALA A O 1
ATOM 534 N N . ALA A 1 69 ? -17.391 -8.586 -0.665 1 98.12 69 ALA A N 1
ATOM 535 C CA . ALA A 1 69 ? -18.781 -8.852 -1.062 1 98.12 69 ALA A CA 1
ATOM 536 C C . ALA A 1 69 ? -18.859 -9.203 -2.545 1 98.12 69 ALA A C 1
ATOM 538 O O . ALA A 1 69 ? -19.609 -10.109 -2.93 1 98.12 69 ALA A O 1
ATOM 539 N N . ARG A 1 70 ? -18.156 -8.531 -3.371 1 97.19 70 ARG A N 1
ATOM 540 C CA . ARG A 1 70 ? -18.188 -8.773 -4.809 1 97.19 70 ARG A CA 1
ATOM 541 C C . ARG A 1 70 ? -17.531 -10.102 -5.156 1 97.19 70 ARG A C 1
ATOM 543 O O . ARG A 1 70 ? -18.062 -10.875 -5.957 1 97.19 70 ARG A O 1
ATOM 550 N N . LEU A 1 71 ? -16.375 -10.398 -4.523 1 97.56 71 LEU A N 1
ATOM 551 C CA . LEU A 1 71 ? -15.695 -11.664 -4.785 1 97.56 71 LEU A CA 1
ATOM 552 C C . LEU A 1 71 ? -16.547 -12.844 -4.344 1 97.56 71 LEU A C 1
ATOM 554 O O . LEU A 1 71 ? -16.562 -13.891 -4.996 1 97.56 71 LEU A O 1
ATOM 558 N N . ALA A 1 72 ? -17.281 -12.656 -3.248 1 98.06 72 ALA A N 1
ATOM 559 C CA . ALA A 1 72 ? -18.109 -13.719 -2.689 1 98.06 72 ALA A CA 1
ATOM 560 C C . ALA A 1 72 ? -19.484 -13.75 -3.355 1 98.06 72 ALA A C 1
ATOM 562 O O . ALA A 1 72 ? -20.312 -14.594 -3.035 1 98.06 72 ALA A O 1
ATOM 563 N N . ARG A 1 73 ? -19.781 -12.766 -4.219 1 96.88 73 ARG A N 1
ATOM 564 C CA . ARG A 1 73 ? -21.047 -12.648 -4.93 1 96.88 73 ARG A CA 1
ATOM 565 C C . ARG A 1 73 ? -22.203 -12.477 -3.953 1 96.88 73 ARG A C 1
ATOM 567 O O . ARG A 1 73 ? -23.25 -13.109 -4.113 1 96.88 73 ARG A O 1
ATOM 574 N N . ARG A 1 74 ? -21.938 -11.625 -3.014 1 97.12 74 ARG A N 1
ATOM 575 C CA . ARG A 1 74 ? -22.953 -11.375 -2 1 97.12 74 ARG A CA 1
ATOM 576 C C . ARG A 1 74 ? -23.703 -10.07 -2.291 1 97.12 74 ARG A C 1
ATOM 578 O O . ARG A 1 74 ? -24.594 -9.68 -1.532 1 97.12 74 ARG A O 1
ATOM 585 N N . ILE A 1 75 ? -23.312 -9.352 -3.344 1 95.06 75 ILE A N 1
ATOM 586 C CA . ILE A 1 75 ? -24 -8.141 -3.764 1 95.06 75 ILE A CA 1
ATOM 587 C C . ILE A 1 75 ? -24.156 -8.133 -5.281 1 95.06 75 ILE A C 1
ATOM 589 O O . ILE A 1 75 ? -23.406 -8.805 -5.992 1 95.06 75 ILE A O 1
ATOM 593 N N . ALA A 1 76 ? -25.062 -7.352 -5.75 1 92.25 76 ALA A N 1
ATOM 594 C CA . ALA A 1 76 ? -25.297 -7.219 -7.184 1 92.25 76 ALA A CA 1
ATOM 595 C C . ALA A 1 76 ? -24.203 -6.371 -7.836 1 92.25 76 ALA A C 1
ATOM 597 O O . ALA A 1 76 ? -23.625 -5.496 -7.191 1 92.25 76 ALA A O 1
ATOM 598 N N . PRO A 1 77 ? -23.984 -6.609 -9.086 1 86.5 77 PRO A N 1
ATOM 599 C CA . PRO A 1 77 ? -22.969 -5.832 -9.797 1 86.5 77 PRO A CA 1
ATOM 600 C C . PRO A 1 77 ? -23.266 -4.336 -9.805 1 86.5 77 PRO A C 1
ATOM 602 O O . PRO A 1 77 ? -22.344 -3.52 -9.914 1 86.5 77 PRO A O 1
ATOM 605 N N . ASP A 1 78 ? -24.5 -4 -9.648 1 87 78 ASP A N 1
ATOM 606 C CA . ASP A 1 78 ? -24.875 -2.594 -9.734 1 87 78 ASP A CA 1
ATOM 607 C C . ASP A 1 78 ? -25.109 -2.002 -8.352 1 87 78 ASP A C 1
ATOM 609 O O . ASP A 1 78 ? -25.656 -0.898 -8.227 1 87 78 ASP A O 1
ATOM 613 N N . ASP A 1 79 ? -24.703 -2.725 -7.34 1 89.25 79 ASP A N 1
ATOM 614 C CA . ASP A 1 79 ? -24.844 -2.201 -5.984 1 89.25 79 ASP A CA 1
ATOM 615 C C . ASP A 1 79 ? -24.031 -0.92 -5.805 1 89.25 79 ASP A C 1
ATOM 617 O O . ASP A 1 79 ? -22.844 -0.876 -6.137 1 89.25 79 ASP A O 1
ATOM 621 N N . GLU A 1 80 ? -24.656 0.124 -5.262 1 85.88 80 GLU A N 1
ATOM 622 C CA . GLU A 1 80 ? -24 1.413 -5.047 1 85.88 80 GLU A CA 1
ATOM 623 C C . GLU A 1 80 ? -24.031 1.811 -3.574 1 85.88 80 GLU A C 1
ATOM 625 O O . GLU A 1 80 ? -23.781 2.969 -3.232 1 85.88 80 GLU A O 1
ATOM 630 N N . SER A 1 81 ? -24.406 0.817 -2.748 1 88.56 81 SER A N 1
ATOM 631 C CA . SER A 1 81 ? -24.453 1.127 -1.322 1 88.56 81 SER A CA 1
ATOM 632 C C . SER A 1 81 ? -23.109 1.654 -0.823 1 88.56 81 SER A C 1
ATOM 634 O O . SER A 1 81 ? -22.062 1.07 -1.108 1 88.56 81 SER A O 1
ATOM 636 N N . PRO A 1 82 ? -23.109 2.736 -0.035 1 87.81 82 PRO A N 1
ATOM 637 C CA . PRO A 1 82 ? -21.859 3.301 0.479 1 87.81 82 PRO A CA 1
ATOM 638 C C . PRO A 1 82 ? -21.078 2.312 1.34 1 87.81 82 PRO A C 1
ATOM 640 O O . PRO A 1 82 ? -19.859 2.377 1.395 1 87.81 82 PRO A O 1
ATOM 643 N N . GLU A 1 83 ? -21.812 1.417 1.929 1 90.81 83 GLU A N 1
ATOM 644 C CA . GLU A 1 83 ? -21.172 0.457 2.832 1 90.81 83 GLU A CA 1
ATOM 645 C C . GLU A 1 83 ? -20.234 -0.48 2.076 1 90.81 83 GLU A C 1
ATOM 647 O O . GLU A 1 83 ? -19.312 -1.043 2.66 1 90.81 83 GLU A O 1
ATOM 652 N N . PHE A 1 84 ? -20.453 -0.598 0.744 1 92.94 84 PHE A N 1
ATOM 653 C CA . PHE A 1 84 ? -19.672 -1.528 -0.061 1 92.94 84 PHE A CA 1
ATOM 654 C C . PHE A 1 84 ? -18.969 -0.799 -1.194 1 92.94 84 PHE A C 1
ATOM 656 O O . PHE A 1 84 ? -18.578 -1.413 -2.193 1 92.94 84 PHE A O 1
ATOM 663 N N . ALA A 1 85 ? -18.844 0.559 -1.039 1 90.31 85 ALA A N 1
ATOM 664 C CA . ALA A 1 85 ? -18.109 1.338 -2.027 1 90.31 85 ALA A CA 1
ATOM 665 C C . ALA A 1 85 ? -16.641 0.941 -2.045 1 90.31 85 ALA A C 1
ATOM 667 O O . ALA A 1 85 ? -16.047 0.692 -0.994 1 90.31 85 ALA A O 1
ATOM 668 N N . VAL A 1 86 ? -16.094 0.956 -3.238 1 89 86 VAL A N 1
ATOM 669 C CA . VAL A 1 86 ? -14.703 0.529 -3.361 1 89 86 VAL A CA 1
ATOM 670 C C . VAL A 1 86 ? -13.828 1.729 -3.703 1 89 86 VAL A C 1
ATOM 672 O O . VAL A 1 86 ? -13.602 2.027 -4.879 1 89 86 VAL A O 1
ATOM 675 N N . PHE A 1 87 ? -13.133 2.549 -2.613 1 75.44 87 PHE A N 1
ATOM 676 C CA . PHE A 1 87 ? -12.062 3.516 -2.406 1 75.44 87 PHE A CA 1
ATOM 677 C C . PHE A 1 87 ? -12.359 4.82 -3.135 1 75.44 87 PHE A C 1
ATOM 679 O O . PHE A 1 87 ? -11.875 5.883 -2.744 1 75.44 87 PHE A O 1
ATOM 686 N N . ASN A 1 88 ? -12.992 4.719 -4.344 1 65.81 88 ASN A N 1
ATOM 687 C CA . ASN A 1 88 ? -13.203 6.016 -4.977 1 65.81 88 ASN A CA 1
ATOM 688 C C . ASN A 1 88 ? -14.688 6.312 -5.168 1 65.81 88 ASN A C 1
ATOM 690 O O . ASN A 1 88 ? -15.344 5.691 -6.008 1 65.81 88 ASN A O 1
ATOM 694 N N . ARG A 1 89 ? -15.078 7.098 -4.215 1 64.88 89 ARG A N 1
ATOM 695 C CA . ARG A 1 89 ? -16.484 7.438 -4.336 1 64.88 89 ARG A CA 1
ATOM 696 C C . ARG A 1 89 ? -16.656 8.867 -4.844 1 64.88 89 ARG A C 1
ATOM 698 O O . ARG A 1 89 ? -17.75 9.43 -4.758 1 64.88 89 ARG A O 1
ATOM 705 N N . GLY A 1 90 ? -15.672 9.305 -5.258 1 65.69 90 GLY A N 1
ATOM 706 C CA . GLY A 1 90 ? -15.859 10.672 -5.719 1 65.69 90 GLY A CA 1
ATOM 707 C C . GLY A 1 90 ? -15.547 11.703 -4.652 1 65.69 90 GLY A C 1
ATOM 708 O O . GLY A 1 90 ? -14.531 11.602 -3.957 1 65.69 90 GLY A O 1
ATOM 709 N N . ALA A 1 91 ? -16.547 12.781 -4.586 1 70.94 91 ALA A N 1
ATOM 710 C CA . ALA A 1 91 ? -16.328 13.938 -3.721 1 70.94 91 ALA A CA 1
ATOM 711 C C . ALA A 1 91 ? -16.906 13.688 -2.328 1 70.94 91 ALA A C 1
ATOM 713 O O . ALA A 1 91 ? -17.641 12.719 -2.113 1 70.94 91 ALA A O 1
ATOM 714 N N . GLU A 1 92 ? -16.453 14.477 -1.4 1 75.06 92 GLU A N 1
ATOM 715 C CA . GLU A 1 92 ? -16.875 14.422 -0.001 1 75.06 92 GLU A CA 1
ATOM 716 C C . GLU A 1 92 ? -18.375 14.242 0.124 1 75.06 92 GLU A C 1
ATOM 718 O O . GLU A 1 92 ? -18.844 13.508 0.996 1 75.06 92 GLU A O 1
ATOM 723 N N . GLN A 1 93 ? -19.109 14.789 -0.753 1 70.31 93 GLN A N 1
ATOM 724 C CA . GLN A 1 93 ? -20.578 14.812 -0.673 1 70.31 93 GLN A CA 1
ATOM 725 C C . GLN A 1 93 ? -21.156 13.422 -0.887 1 70.31 93 GLN A C 1
ATOM 727 O O . GLN A 1 93 ? -22.312 13.164 -0.53 1 70.31 93 GLN A O 1
ATOM 732 N N . SER A 1 94 ? -20.328 12.602 -1.428 1 73.75 94 SER A N 1
ATOM 733 C CA . SER A 1 94 ? -20.812 11.258 -1.717 1 73.75 94 SER A CA 1
ATOM 734 C C . SER A 1 94 ? -20.766 10.383 -0.471 1 73.75 94 SER A C 1
ATOM 736 O O . SER A 1 94 ? -21.328 9.281 -0.461 1 73.75 94 SER A O 1
ATOM 738 N N . PHE A 1 95 ? -20.188 11.102 0.509 1 79.56 95 PHE A N 1
ATOM 739 C CA . PHE A 1 95 ? -20.094 10.375 1.767 1 79.56 95 PHE A CA 1
ATOM 740 C C . PHE A 1 95 ? -21.156 10.836 2.752 1 79.56 95 PHE A C 1
ATOM 742 O O . PHE A 1 95 ? -21.688 11.945 2.631 1 79.56 95 PHE A O 1
ATOM 749 N N . GLY A 1 96 ? -21.859 10.109 3.461 1 80 96 GLY A N 1
ATOM 750 C CA . GLY A 1 96 ? -22.719 10.523 4.555 1 80 96 GLY A CA 1
ATOM 751 C C . GLY A 1 96 ? -21.984 11.305 5.633 1 80 96 GLY A C 1
ATOM 752 O O . GLY A 1 96 ? -20.906 11.852 5.387 1 80 96 GLY A O 1
ATOM 753 N N . GLU A 1 97 ? -22.547 11.477 6.688 1 87.44 97 GLU A N 1
ATOM 754 C CA . GLU A 1 97 ? -21.922 12.172 7.816 1 87.44 97 GLU A CA 1
ATOM 755 C C . GLU A 1 97 ? -20.672 11.445 8.297 1 87.44 97 GLU A C 1
ATOM 757 O O . GLU A 1 97 ? -20.672 10.219 8.43 1 87.44 97 GLU A O 1
ATOM 762 N N . ARG A 1 98 ? -19.703 12.219 8.469 1 89.88 98 ARG A N 1
ATOM 763 C CA . ARG A 1 98 ? -18.438 11.648 8.922 1 89.88 98 ARG A CA 1
ATOM 764 C C . ARG A 1 98 ? -18.516 11.203 10.375 1 89.88 98 ARG A C 1
ATOM 766 O O . ARG A 1 98 ? -19.125 11.891 11.203 1 89.88 98 ARG A O 1
ATOM 773 N N . LEU A 1 99 ? -17.797 10.18 10.625 1 93.5 99 LEU A N 1
ATOM 774 C CA . LEU A 1 99 ? -17.625 9.758 12.008 1 93.5 99 LEU A CA 1
ATOM 775 C C . LEU A 1 99 ? -16.609 10.648 12.727 1 93.5 99 LEU A C 1
ATOM 777 O O . LEU A 1 99 ? -15.594 11.023 12.148 1 93.5 99 LEU A O 1
ATOM 781 N N . THR A 1 100 ? -16.906 10.961 14.055 1 94.25 100 THR A N 1
ATOM 782 C CA . THR A 1 100 ? -16.109 12.008 14.688 1 94.25 100 THR A CA 1
ATOM 783 C C . THR A 1 100 ? -15.484 11.508 15.984 1 94.25 100 THR A C 1
ATOM 785 O O . THR A 1 100 ? -15.031 12.297 16.812 1 94.25 100 THR A O 1
ATOM 788 N N . SER A 1 101 ? -15.523 10.164 16.172 1 97.5 101 SER A N 1
ATOM 789 C CA . SER A 1 101 ? -14.867 9.625 17.359 1 97.5 101 SER A CA 1
ATOM 790 C C . SER A 1 101 ? -14.086 8.359 17.031 1 97.5 101 SER A C 1
ATOM 792 O O . SER A 1 101 ? -14.453 7.609 16.125 1 97.5 101 SER A O 1
ATOM 794 N N . PHE A 1 102 ? -13.07 8.164 17.844 1 98.44 102 PHE A N 1
ATOM 795 C CA . PHE A 1 102 ? -12.289 6.949 17.672 1 98.44 102 PHE A CA 1
ATOM 796 C C . PHE A 1 102 ? -13.141 5.719 17.969 1 98.44 102 PHE A C 1
ATOM 798 O O . PHE A 1 102 ? -12.992 4.684 17.312 1 98.44 102 PHE A O 1
ATOM 805 N N . ALA A 1 103 ? -13.961 5.785 18.984 1 98.25 103 ALA A N 1
ATOM 806 C CA . ALA A 1 103 ? -14.828 4.664 19.344 1 98.25 103 ALA A CA 1
ATOM 807 C C . ALA A 1 103 ? -15.719 4.262 18.172 1 98.25 103 ALA A C 1
ATOM 809 O O . ALA A 1 103 ? -15.852 3.074 17.859 1 98.25 103 ALA A O 1
ATOM 810 N N . ALA A 1 104 ? -16.297 5.23 17.516 1 98.19 104 ALA A N 1
ATOM 811 C CA . ALA A 1 104 ? -17.156 4.961 16.359 1 98.19 104 ALA A CA 1
ATOM 812 C C . ALA A 1 104 ? -16.359 4.336 15.219 1 98.19 104 ALA A C 1
ATOM 814 O O . ALA A 1 104 ? -16.828 3.398 14.562 1 98.19 104 ALA A O 1
ATOM 815 N N . LEU A 1 105 ? -15.195 4.844 14.969 1 98.69 105 LEU A N 1
ATOM 816 C CA . LEU A 1 105 ? -14.352 4.32 13.898 1 98.69 105 LEU A CA 1
ATOM 817 C C . LEU A 1 105 ? -13.898 2.896 14.211 1 98.69 105 LEU A C 1
ATOM 819 O O . LEU A 1 105 ? -13.883 2.039 13.32 1 98.69 105 LEU A O 1
ATOM 823 N N . ARG A 1 106 ? -13.523 2.684 15.453 1 98.62 106 ARG A N 1
ATOM 824 C CA . ARG A 1 106 ? -13.086 1.345 15.836 1 98.62 106 ARG A CA 1
ATOM 825 C C . ARG A 1 106 ? -14.234 0.347 15.75 1 98.62 106 ARG A C 1
ATOM 827 O O . ARG A 1 106 ? -14.039 -0.802 15.352 1 98.62 106 ARG A O 1
ATOM 834 N N . THR A 1 107 ? -15.406 0.759 16.094 1 98.75 107 THR A N 1
ATOM 835 C CA . THR A 1 107 ? -16.594 -0.082 15.93 1 98.75 107 THR A CA 1
ATOM 836 C C . THR A 1 107 ? -16.812 -0.408 14.461 1 98.75 107 THR A C 1
ATOM 838 O O . THR A 1 107 ? -17.109 -1.552 14.109 1 98.75 107 THR A O 1
ATOM 841 N N . LEU A 1 108 ? -16.688 0.61 13.617 1 98.38 108 LEU A N 1
ATOM 842 C CA . LEU A 1 108 ? -16.828 0.431 12.172 1 98.38 108 LEU A CA 1
ATOM 843 C C . LEU A 1 108 ? -15.844 -0.619 11.664 1 98.38 108 LEU A C 1
ATOM 845 O O . LEU A 1 108 ? -16.219 -1.497 10.883 1 98.38 108 LEU A O 1
ATOM 849 N N . VAL A 1 109 ? -14.586 -0.589 12.086 1 98.88 109 VAL A N 1
ATOM 850 C CA . VAL A 1 109 ? -13.547 -1.53 11.68 1 98.88 109 VAL A CA 1
ATOM 851 C C . VAL A 1 109 ? -13.891 -2.928 12.188 1 98.88 109 VAL A C 1
ATOM 853 O O . VAL A 1 109 ? -13.773 -3.91 11.453 1 98.88 109 VAL A O 1
ATOM 856 N N . GLN A 1 110 ? -14.344 -3.041 13.438 1 98.75 110 GLN A N 1
ATOM 857 C CA . GLN A 1 110 ? -14.672 -4.332 14.039 1 98.75 110 GLN A CA 1
ATOM 858 C C . GLN A 1 110 ? -15.844 -4.992 13.312 1 98.75 110 GLN A C 1
ATOM 860 O O . GLN A 1 110 ? -15.844 -6.207 13.102 1 98.75 110 GLN A O 1
ATOM 865 N N . GLU A 1 111 ? -16.766 -4.207 12.977 1 98.62 111 GLU A N 1
ATOM 866 C CA . GLU A 1 111 ? -17.891 -4.734 12.227 1 98.62 111 GLU A CA 1
ATOM 867 C C . GLU A 1 111 ? -17.453 -5.262 10.859 1 98.62 111 GLU A C 1
ATOM 869 O O . GLU A 1 111 ? -17.938 -6.305 10.414 1 98.62 111 GLU A O 1
ATOM 874 N N . ALA A 1 112 ? -16.625 -4.535 10.195 1 98.69 112 ALA A N 1
ATOM 875 C CA . ALA A 1 112 ? -16.094 -4.984 8.914 1 98.69 112 ALA A CA 1
ATOM 876 C C . ALA A 1 112 ? -15.336 -6.297 9.062 1 98.69 112 ALA A C 1
ATOM 878 O O . ALA A 1 112 ? -15.461 -7.195 8.234 1 98.69 112 ALA A O 1
ATOM 879 N N . LEU A 1 113 ? -14.531 -6.391 10.148 1 98.81 113 LEU A N 1
ATOM 880 C CA . LEU A 1 113 ? -13.805 -7.629 10.422 1 98.81 113 LEU A CA 1
ATOM 881 C C . LEU A 1 113 ? -14.773 -8.797 10.602 1 98.81 113 LEU A C 1
ATOM 883 O O . LEU A 1 113 ? -14.555 -9.875 10.047 1 98.81 113 LEU A O 1
ATOM 887 N N . GLY A 1 114 ? -15.844 -8.594 11.359 1 98.75 114 GLY A N 1
ATOM 888 C CA . GLY A 1 114 ? -16.859 -9.617 11.508 1 98.75 114 GLY A CA 1
ATOM 889 C C . GLY A 1 114 ? -17.453 -10.062 10.188 1 98.75 114 GLY A C 1
ATOM 890 O O . GLY A 1 114 ? -17.625 -11.266 9.945 1 98.75 114 GLY A O 1
ATOM 891 N N . TYR A 1 115 ? -17.75 -9.102 9.297 1 98.75 115 TYR A N 1
ATOM 892 C CA . TYR A 1 115 ? -18.297 -9.406 7.98 1 98.75 115 TYR A CA 1
ATOM 893 C C . TYR A 1 115 ? -17.312 -10.242 7.164 1 98.75 115 TYR A C 1
ATOM 895 O O . TYR A 1 115 ? -17.688 -11.258 6.59 1 98.75 115 TYR A O 1
ATOM 903 N N . LEU A 1 116 ? -16.062 -9.805 7.105 1 98.81 116 LEU A N 1
ATOM 904 C CA . LEU A 1 116 ? -15.055 -10.477 6.301 1 98.81 116 LEU A CA 1
ATOM 905 C C . LEU A 1 116 ? -14.797 -11.891 6.82 1 98.81 116 LEU A C 1
ATOM 907 O O . LEU A 1 116 ? -14.609 -12.82 6.035 1 98.81 116 LEU A O 1
ATOM 911 N N . GLU A 1 117 ? -14.75 -12.031 8.125 1 98.12 117 GLU A N 1
ATOM 912 C CA . GLU A 1 117 ? -14.477 -13.328 8.742 1 98.12 117 GLU A CA 1
ATOM 913 C C . GLU A 1 117 ? -15.625 -14.305 8.516 1 98.12 117 GLU A C 1
ATOM 915 O O . GLU A 1 117 ? -15.461 -15.516 8.68 1 98.12 117 GLU A O 1
ATOM 920 N N . GLY A 1 118 ? -16.766 -13.805 8.109 1 98.38 118 GLY A N 1
ATOM 921 C CA . GLY A 1 118 ? -17.922 -14.633 7.789 1 98.38 118 GLY A CA 1
ATOM 922 C C . GLY A 1 118 ? -17.891 -15.164 6.363 1 98.38 118 GLY A C 1
ATOM 923 O O . GLY A 1 118 ? -18.766 -15.945 5.973 1 98.38 118 GLY A O 1
ATOM 924 N N . ILE A 1 119 ? -16.969 -14.773 5.613 1 98.62 119 ILE A N 1
ATOM 925 C CA . ILE A 1 119 ? -16.828 -15.219 4.227 1 98.62 119 ILE A CA 1
ATOM 926 C C . ILE A 1 119 ? -15.797 -16.344 4.145 1 98.62 119 ILE A C 1
ATOM 928 O O . ILE A 1 119 ? -14.664 -16.188 4.605 1 98.62 119 ILE A O 1
ATOM 932 N N . SER A 1 120 ? -16.156 -17.453 3.545 1 98.25 120 SER A N 1
ATOM 933 C CA . SER A 1 120 ? -15.281 -18.625 3.498 1 98.25 120 SER A CA 1
ATOM 934 C C . SER A 1 120 ? -14.312 -18.547 2.322 1 98.25 120 SER A C 1
ATOM 936 O O . SER A 1 120 ? -14.578 -17.844 1.34 1 98.25 120 SER A O 1
ATOM 938 N N . GLN A 1 121 ? -13.25 -19.281 2.443 1 98 121 GLN A N 1
ATOM 939 C CA . GLN A 1 121 ? -12.32 -19.406 1.331 1 98 121 GLN A CA 1
ATOM 940 C C . GLN A 1 121 ? -13.016 -19.938 0.082 1 98 121 GLN A C 1
ATOM 942 O O . GLN A 1 121 ? -12.734 -19.484 -1.03 1 98 121 GLN A O 1
ATOM 947 N N . ALA A 1 122 ? -13.906 -20.875 0.267 1 97.94 122 ALA A N 1
ATOM 948 C CA . ALA A 1 122 ? -14.617 -21.5 -0.851 1 97.94 122 ALA A CA 1
ATOM 949 C C . ALA A 1 122 ? -15.438 -20.453 -1.612 1 97.94 122 ALA A C 1
ATOM 951 O O . ALA A 1 122 ? -15.508 -20.5 -2.844 1 97.94 122 ALA A O 1
ATOM 952 N N . GLU A 1 123 ? -16.047 -19.531 -0.912 1 97.88 123 GLU A N 1
ATOM 953 C CA . GLU A 1 123 ? -16.828 -18.469 -1.543 1 97.88 123 GLU A CA 1
ATOM 954 C C . GLU A 1 123 ? -15.961 -17.578 -2.418 1 97.88 123 GLU A C 1
ATOM 956 O O . GLU A 1 123 ? -16.359 -17.203 -3.521 1 97.88 123 GLU A O 1
ATOM 961 N N . ILE A 1 124 ? -14.789 -17.281 -1.961 1 98.19 124 ILE A N 1
ATOM 962 C CA . ILE A 1 124 ? -13.891 -16.391 -2.684 1 98.19 124 ILE A CA 1
ATOM 963 C C . ILE A 1 124 ? -13.305 -17.125 -3.893 1 98.19 124 ILE A C 1
ATOM 965 O O . ILE A 1 124 ? -13.273 -16.578 -4.996 1 98.19 124 ILE A O 1
ATOM 969 N N . ASP A 1 125 ? -12.93 -18.359 -3.678 1 97 125 ASP A N 1
ATOM 970 C CA . ASP A 1 125 ? -12.266 -19.094 -4.738 1 97 125 ASP A CA 1
ATOM 971 C C . ASP A 1 125 ? -13.25 -19.516 -5.824 1 97 125 ASP A C 1
ATOM 973 O O . ASP A 1 125 ? -12.852 -19.906 -6.922 1 97 125 ASP A O 1
ATOM 977 N N . ALA A 1 126 ? -14.508 -19.422 -5.535 1 96.31 126 ALA A N 1
ATOM 978 C CA . ALA A 1 126 ? -15.539 -19.766 -6.512 1 96.31 126 ALA A CA 1
ATOM 979 C C . ALA A 1 126 ? -15.82 -18.594 -7.453 1 96.31 126 ALA A C 1
ATOM 981 O O . ALA A 1 126 ? -16.562 -18.734 -8.422 1 96.31 126 ALA A O 1
ATOM 982 N N . ALA A 1 127 ? -15.227 -17.453 -7.184 1 94.62 127 ALA A N 1
ATOM 983 C CA . ALA A 1 127 ? -15.43 -16.312 -8.07 1 94.62 127 ALA A CA 1
ATOM 984 C C . ALA A 1 127 ? -15.062 -16.672 -9.508 1 94.62 127 ALA A C 1
ATOM 986 O O . ALA A 1 127 ? -13.945 -17.125 -9.773 1 94.62 127 ALA A O 1
ATOM 987 N N . PRO A 1 128 ? -15.984 -16.422 -10.398 1 93.88 128 PRO A N 1
ATOM 988 C CA . PRO A 1 128 ? -15.68 -16.766 -11.789 1 93.88 128 PRO A CA 1
ATOM 989 C C . PRO A 1 128 ? -14.68 -15.797 -12.422 1 93.88 128 PRO A C 1
ATOM 991 O O . PRO A 1 128 ? -14.547 -14.656 -11.977 1 93.88 128 PRO A O 1
ATOM 994 N N . GLU A 1 129 ? -13.992 -16.344 -13.383 1 94.5 129 GLU A N 1
ATOM 995 C CA . GLU A 1 129 ? -13.109 -15.492 -14.164 1 94.5 129 GLU A CA 1
ATOM 996 C C . GLU A 1 129 ? -13.898 -14.617 -15.141 1 94.5 129 GLU A C 1
ATOM 998 O O . GLU A 1 129 ? -13.781 -14.781 -16.359 1 94.5 129 GLU A O 1
ATOM 1003 N N . GLN A 1 130 ? -14.695 -13.727 -14.617 1 95.81 130 GLN A N 1
ATOM 1004 C CA . GLN A 1 130 ? -15.539 -12.773 -15.328 1 95.81 130 GLN A CA 1
ATOM 1005 C C . GLN A 1 130 ? -15.289 -11.344 -14.836 1 95.81 130 GLN A C 1
ATOM 1007 O O . GLN A 1 130 ? -14.703 -11.148 -13.773 1 95.81 130 GLN A O 1
ATOM 1012 N N . PRO A 1 131 ? -15.719 -10.406 -15.602 1 96.88 131 PRO A N 1
ATOM 1013 C CA . PRO A 1 131 ? -15.508 -9.008 -15.195 1 96.88 131 PRO A CA 1
ATOM 1014 C C . PRO A 1 131 ? -16.156 -8.688 -13.852 1 96.88 131 PRO A C 1
ATOM 1016 O O . PRO A 1 131 ? -17.203 -9.234 -13.523 1 96.88 131 PRO A O 1
ATOM 1019 N N . VAL A 1 132 ? -15.523 -7.863 -13.094 1 96.5 132 VAL A N 1
ATOM 1020 C CA . VAL A 1 132 ? -16.047 -7.328 -11.836 1 96.5 132 VAL A CA 1
ATOM 1021 C C . VAL A 1 132 ? -16.438 -5.867 -12.031 1 96.5 132 VAL A C 1
ATOM 1023 O O . VAL A 1 132 ? -15.641 -5.051 -12.477 1 96.5 132 VAL A O 1
ATOM 1026 N N . SER A 1 133 ? -17.609 -5.562 -11.688 1 95.19 133 SER A N 1
ATOM 1027 C CA . SER A 1 133 ? -18.125 -4.199 -11.812 1 95.19 133 SER A CA 1
ATOM 1028 C C . SER A 1 133 ? -18.188 -3.51 -10.461 1 95.19 133 SER A C 1
ATOM 1030 O O . SER A 1 133 ? -18.609 -4.113 -9.469 1 95.19 133 SER A O 1
ATOM 1032 N N . VAL A 1 134 ? -17.75 -2.285 -10.469 1 93.69 134 VAL A N 1
ATOM 1033 C CA . VAL A 1 134 ? -17.891 -1.398 -9.32 1 93.69 134 VAL A CA 1
ATOM 1034 C C . VAL A 1 134 ? -18.688 -0.153 -9.719 1 93.69 134 VAL A C 1
ATOM 1036 O O . VAL A 1 134 ? -18.172 0.713 -10.43 1 93.69 134 VAL A O 1
ATOM 1039 N N . ALA A 1 135 ? -19.844 -0.08 -9.234 1 88.38 135 ALA A N 1
ATOM 1040 C CA . ALA A 1 135 ? -20.734 1.009 -9.609 1 88.38 135 ALA A CA 1
ATOM 1041 C C . ALA A 1 135 ? -20.625 2.174 -8.625 1 88.38 135 ALA A C 1
ATOM 1043 O O . ALA A 1 135 ? -20.484 1.965 -7.422 1 88.38 135 ALA A O 1
ATOM 1044 N N . LYS A 1 136 ? -20.594 3.371 -9.188 1 82.81 136 LYS A N 1
ATOM 1045 C CA . LYS A 1 136 ? -20.766 4.625 -8.461 1 82.81 136 LYS A CA 1
ATOM 1046 C C . LYS A 1 136 ? -21.719 5.562 -9.188 1 82.81 136 LYS A C 1
ATOM 1048 O O . LYS A 1 136 ? -22.031 5.344 -10.359 1 82.81 136 LYS A O 1
ATOM 1053 N N . PRO A 1 137 ? -22.203 6.508 -8.391 1 77.75 137 PRO A N 1
ATOM 1054 C CA . PRO A 1 137 ? -23.141 7.395 -9.086 1 77.75 137 PRO A CA 1
ATOM 1055 C C . PRO A 1 137 ? -22.547 7.973 -10.375 1 77.75 137 PRO A C 1
ATOM 1057 O O . PRO A 1 137 ? -21.5 8.625 -10.336 1 77.75 137 PRO A O 1
ATOM 1060 N N . GLY A 1 138 ? -23.094 7.609 -11.492 1 79.62 138 GLY A N 1
ATOM 1061 C CA . GLY A 1 138 ? -22.75 8.188 -12.781 1 79.62 138 GLY A CA 1
ATOM 1062 C C . GLY A 1 138 ? -21.672 7.402 -13.508 1 79.62 138 GLY A C 1
ATOM 1063 O O . GLY A 1 138 ? -21.328 7.727 -14.648 1 79.62 138 GLY A O 1
ATOM 1064 N N . GLU A 1 139 ? -21.172 6.348 -12.867 1 87 139 GLU A N 1
ATOM 1065 C CA . GLU A 1 139 ? -20.078 5.613 -13.508 1 87 139 GLU A CA 1
ATOM 1066 C C . GLU A 1 139 ? -20.016 4.176 -13 1 87 139 GLU A C 1
ATOM 1068 O O . GLU A 1 139 ? -20.391 3.896 -11.859 1 87 139 GLU A O 1
ATOM 1073 N N . VAL A 1 140 ? -19.672 3.303 -13.961 1 91.31 140 VAL A N 1
ATOM 1074 C CA . VAL A 1 140 ? -19.328 1.935 -13.586 1 91.31 140 VAL A CA 1
ATOM 1075 C C . VAL A 1 140 ? -17.906 1.612 -14.031 1 91.31 140 VAL A C 1
ATOM 1077 O O . VAL A 1 140 ? -17.547 1.831 -15.195 1 91.31 140 VAL A O 1
ATOM 1080 N N . ARG A 1 141 ? -17.156 1.159 -13.109 1 93.56 141 ARG A N 1
ATOM 1081 C CA . ARG A 1 141 ? -15.82 0.663 -13.445 1 93.56 141 ARG A CA 1
ATOM 1082 C C . ARG A 1 141 ? -15.828 -0.853 -13.609 1 93.56 141 ARG A C 1
ATOM 1084 O O . ARG A 1 141 ? -16.266 -1.578 -12.711 1 93.56 141 ARG A O 1
ATOM 1091 N N . VAL A 1 142 ? -15.367 -1.241 -14.734 1 96.5 142 VAL A N 1
ATOM 1092 C CA . VAL A 1 142 ? -15.398 -2.666 -15.047 1 96.5 142 VAL A CA 1
ATOM 1093 C C . VAL A 1 142 ? -13.977 -3.207 -15.148 1 96.5 142 VAL A C 1
ATOM 1095 O O . VAL A 1 142 ? -13.211 -2.795 -16.016 1 96.5 142 VAL A O 1
ATOM 1098 N N . PHE A 1 143 ? -13.672 -4.164 -14.25 1 96.75 143 PHE A N 1
ATOM 1099 C CA . PHE A 1 143 ? -12.383 -4.84 -14.25 1 96.75 143 PHE A CA 1
ATOM 1100 C C . PHE A 1 143 ? -12.445 -6.133 -15.055 1 96.75 143 PHE A C 1
ATOM 1102 O O . PHE A 1 143 ? -13.492 -6.789 -15.102 1 96.75 143 PHE A O 1
ATOM 1109 N N . GLU A 1 144 ? -11.398 -6.496 -15.625 1 96.88 144 GLU A N 1
ATOM 1110 C CA . GLU A 1 144 ? -11.344 -7.648 -16.516 1 96.88 144 GLU A CA 1
ATOM 1111 C C . GLU A 1 144 ? -11.758 -8.93 -15.789 1 96.88 144 GLU A C 1
ATOM 1113 O O . GLU A 1 144 ? -12.461 -9.766 -16.344 1 96.88 144 GLU A O 1
ATOM 1118 N N . ASN A 1 145 ? -11.289 -9.141 -14.625 1 97.38 145 ASN A N 1
ATOM 1119 C CA . ASN A 1 145 ? -11.555 -10.312 -13.797 1 97.38 145 ASN A CA 1
ATOM 1120 C C . ASN A 1 145 ? -11.211 -10.047 -12.328 1 97.38 145 ASN A C 1
ATOM 1122 O O . ASN A 1 145 ? -10.672 -8.992 -11.992 1 97.38 145 ASN A O 1
ATOM 1126 N N . PRO A 1 146 ? -11.5 -10.945 -11.406 1 97.69 146 PRO A N 1
ATOM 1127 C CA . PRO A 1 146 ? -11.242 -10.75 -9.984 1 97.69 146 PRO A CA 1
ATOM 1128 C C . PRO A 1 146 ? -9.758 -10.547 -9.672 1 97.69 146 PRO A C 1
ATOM 1130 O O . PRO A 1 146 ? -9.414 -9.758 -8.789 1 97.69 146 PRO A O 1
ATOM 1133 N N . ARG A 1 147 ? -8.914 -11.172 -10.398 1 96.81 147 ARG A N 1
ATOM 1134 C CA . ARG A 1 147 ? -7.477 -11.008 -10.18 1 96.81 147 ARG A CA 1
ATOM 1135 C C . ARG A 1 147 ? -7.047 -9.57 -10.414 1 96.81 147 ARG A C 1
ATOM 1137 O O . ARG A 1 147 ? -6.387 -8.961 -9.57 1 96.81 147 ARG A O 1
ATOM 1144 N N . SER A 1 148 ? -7.445 -9.039 -11.539 1 96.38 148 SER A N 1
ATOM 1145 C CA . SER A 1 148 ? -7.09 -7.66 -11.867 1 96.38 148 SER A CA 1
ATOM 1146 C C . SER A 1 148 ? -7.715 -6.68 -10.883 1 96.38 148 SER A C 1
ATOM 1148 O O . SER A 1 148 ? -7.086 -5.695 -10.492 1 96.38 148 SER A O 1
ATOM 1150 N N . PHE A 1 149 ? -8.945 -7.008 -10.508 1 97.5 149 PHE A N 1
ATOM 1151 C CA . PHE A 1 149 ? -9.656 -6.188 -9.531 1 97.5 149 PHE A CA 1
ATOM 1152 C C . PHE A 1 149 ? -8.891 -6.109 -8.219 1 97.5 149 PHE A C 1
ATOM 1154 O O . PHE A 1 149 ? -8.625 -5.02 -7.715 1 97.5 149 PHE A O 1
ATOM 1161 N N . VAL A 1 150 ? -8.406 -7.238 -7.746 1 98.12 150 VAL A N 1
ATOM 1162 C CA . VAL A 1 150 ? -7.75 -7.328 -6.445 1 98.12 150 VAL A CA 1
ATOM 1163 C C . VAL A 1 150 ? -6.348 -6.73 -6.535 1 98.12 150 VAL A C 1
ATOM 1165 O O . VAL A 1 150 ? -5.988 -5.852 -5.746 1 98.12 150 VAL A O 1
ATOM 1168 N N . LEU A 1 151 ? -5.598 -7.074 -7.535 1 97.44 151 LEU A N 1
ATOM 1169 C CA . LEU A 1 151 ? -4.176 -6.754 -7.586 1 97.44 151 LEU A CA 1
ATOM 1170 C C . LEU A 1 151 ? -3.959 -5.324 -8.07 1 97.44 151 LEU A C 1
ATOM 1172 O O . LEU A 1 151 ? -3 -4.664 -7.656 1 97.44 151 LEU A O 1
ATOM 1176 N N . ARG A 1 152 ? -4.906 -4.805 -8.828 1 96.81 152 ARG A N 1
ATOM 1177 C CA . ARG A 1 152 ? -4.629 -3.531 -9.492 1 96.81 152 ARG A CA 1
ATOM 1178 C C . ARG A 1 152 ? -5.438 -2.4 -8.859 1 96.81 152 ARG A C 1
ATOM 1180 O O . ARG A 1 152 ? -5.145 -1.225 -9.086 1 96.81 152 ARG A O 1
ATOM 1187 N N . SER A 1 153 ? -6.387 -2.768 -8.117 1 96.44 153 SER A N 1
ATOM 1188 C CA . SER A 1 153 ? -7.227 -1.717 -7.551 1 96.44 153 SER A CA 1
ATOM 1189 C C . SER A 1 153 ? -7.336 -1.849 -6.039 1 96.44 153 SER A C 1
ATOM 1191 O O . SER A 1 153 ? -6.941 -0.943 -5.301 1 96.44 153 SER A O 1
ATOM 1193 N N . VAL A 1 154 ? -7.742 -3.002 -5.574 1 97.94 154 VAL A N 1
ATOM 1194 C CA . VAL A 1 154 ? -8.102 -3.145 -4.168 1 97.94 154 VAL A CA 1
ATOM 1195 C C . VAL A 1 154 ? -6.848 -3.029 -3.299 1 97.94 154 VAL A C 1
ATOM 1197 O O . VAL A 1 154 ? -6.785 -2.188 -2.4 1 97.94 154 VAL A O 1
ATOM 1200 N N . LEU A 1 155 ? -5.824 -3.789 -3.604 1 98.25 155 LEU A N 1
ATOM 1201 C CA . LEU A 1 155 ? -4.652 -3.838 -2.734 1 98.25 155 LEU A CA 1
ATOM 1202 C C . LEU A 1 155 ? -3.902 -2.51 -2.76 1 98.25 155 LEU A C 1
ATOM 1204 O O . LEU A 1 155 ? -3.596 -1.945 -1.708 1 98.25 155 LEU A O 1
ATOM 1208 N N . PRO A 1 156 ? -3.689 -1.92 -3.936 1 97.62 156 PRO A N 1
ATOM 1209 C CA . PRO A 1 156 ? -2.998 -0.628 -3.938 1 97.62 156 PRO A CA 1
ATOM 1210 C C . PRO A 1 156 ? -3.732 0.434 -3.121 1 97.62 156 PRO A C 1
ATOM 1212 O O . PRO A 1 156 ? -3.104 1.192 -2.379 1 97.62 156 PRO A O 1
ATOM 1215 N N . ASN A 1 157 ? -5.012 0.438 -3.188 1 97.62 157 ASN A N 1
ATOM 1216 C CA . ASN A 1 157 ? -5.777 1.479 -2.508 1 97.62 157 ASN A CA 1
ATOM 1217 C C . ASN A 1 157 ? -5.914 1.189 -1.015 1 97.62 157 ASN A C 1
ATOM 1219 O O . ASN A 1 157 ? -5.934 2.113 -0.199 1 97.62 157 ASN A O 1
ATOM 1223 N N . LEU A 1 158 ? -6.02 -0.08 -0.701 1 98.62 158 LEU A N 1
ATOM 1224 C CA . LEU A 1 158 ? -6.004 -0.448 0.71 1 98.62 158 LEU A CA 1
ATOM 1225 C C . LEU A 1 158 ? -4.742 0.067 1.394 1 98.62 158 LEU A C 1
ATOM 1227 O O . LEU A 1 158 ? -4.82 0.778 2.398 1 98.62 158 LEU A O 1
ATOM 1231 N N . TYR A 1 159 ? -3.629 -0.231 0.808 1 98.56 159 TYR A N 1
ATOM 1232 C CA . TYR A 1 159 ? -2.35 0.15 1.396 1 98.56 159 TYR A CA 1
ATOM 1233 C C . TYR A 1 159 ? -2.168 1.663 1.373 1 98.56 159 TYR A C 1
ATOM 1235 O O . TYR A 1 159 ? -1.618 2.244 2.312 1 98.56 159 TYR A O 1
ATOM 1243 N N . PHE A 1 160 ? -2.639 2.289 0.3 1 98.38 160 PHE A N 1
ATOM 1244 C CA . PHE A 1 160 ? -2.529 3.74 0.209 1 98.38 160 PHE A CA 1
ATOM 1245 C C . PHE A 1 160 ? -3.252 4.414 1.371 1 98.38 160 PHE A C 1
ATOM 1247 O O . PHE A 1 160 ? -2.654 5.195 2.109 1 98.38 160 PHE A O 1
ATOM 1254 N N . HIS A 1 161 ? -4.488 4.059 1.551 1 98.44 161 HIS A N 1
ATOM 1255 C CA . HIS A 1 161 ? -5.312 4.762 2.529 1 98.44 161 HIS A CA 1
ATOM 1256 C C . HIS A 1 161 ? -4.859 4.449 3.953 1 98.44 161 HIS A C 1
ATOM 1258 O O . HIS A 1 161 ? -4.879 5.328 4.82 1 98.44 161 HIS A O 1
ATOM 1264 N N . ILE A 1 162 ? -4.438 3.248 4.211 1 98.75 162 ILE A N 1
ATOM 1265 C CA . ILE A 1 162 ? -3.949 2.928 5.547 1 98.75 162 ILE A CA 1
ATOM 1266 C C . ILE A 1 162 ? -2.639 3.666 5.812 1 98.75 162 ILE A C 1
ATOM 1268 O O . ILE A 1 162 ? -2.398 4.137 6.926 1 98.75 162 ILE A O 1
ATOM 1272 N N . THR A 1 163 ? -1.812 3.766 4.773 1 98.69 163 THR A N 1
ATOM 1273 C CA . THR A 1 163 ? -0.56 4.504 4.918 1 98.69 163 THR A CA 1
ATOM 1274 C C . THR A 1 163 ? -0.83 5.984 5.164 1 98.69 163 THR A C 1
ATOM 1276 O O . THR A 1 163 ? -0.125 6.625 5.945 1 98.69 163 THR A O 1
ATOM 1279 N N . VAL A 1 164 ? -1.853 6.531 4.512 1 98.38 164 VAL A N 1
ATOM 1280 C CA . VAL A 1 164 ? -2.213 7.926 4.742 1 98.38 164 VAL A CA 1
ATOM 1281 C C . VAL A 1 164 ? -2.66 8.117 6.188 1 98.38 164 VAL A C 1
ATOM 1283 O O . VAL A 1 164 ? -2.26 9.078 6.848 1 98.38 164 VAL A O 1
ATOM 1286 N N . VAL A 1 165 ? -3.459 7.18 6.695 1 98.75 165 VAL A N 1
ATOM 1287 C CA . VAL A 1 165 ? -3.855 7.227 8.102 1 98.75 165 VAL A CA 1
ATOM 1288 C C . VAL A 1 165 ? -2.615 7.195 8.984 1 98.75 165 VAL A C 1
ATOM 1290 O O . VAL A 1 165 ? -2.475 8.016 9.898 1 98.75 165 VAL A O 1
ATOM 1293 N N . TYR A 1 166 ? -1.727 6.309 8.688 1 98.69 166 TYR A N 1
ATOM 1294 C CA . TYR A 1 166 ? -0.46 6.191 9.406 1 98.69 166 TYR A CA 1
ATOM 1295 C C . TYR A 1 166 ? 0.31 7.504 9.367 1 98.69 166 TYR A C 1
ATOM 1297 O O . TYR A 1 166 ? 0.765 7.992 10.406 1 98.69 166 TYR A O 1
ATOM 1305 N N . ALA A 1 167 ? 0.427 8.078 8.188 1 98.5 167 ALA A N 1
ATOM 1306 C CA . ALA A 1 167 ? 1.211 9.297 7.984 1 98.5 167 ALA A CA 1
ATOM 1307 C C . ALA A 1 167 ? 0.626 10.461 8.773 1 98.5 167 ALA A C 1
ATOM 1309 O O . ALA A 1 167 ? 1.364 11.234 9.391 1 98.5 167 ALA A O 1
ATOM 1310 N N . LEU A 1 168 ? -0.674 10.594 8.727 1 98.44 168 LEU A N 1
ATOM 1311 C CA . LEU A 1 168 ? -1.349 11.68 9.438 1 98.44 168 LEU A CA 1
ATOM 1312 C C . LEU A 1 168 ? -1.125 11.57 10.938 1 98.44 168 LEU A C 1
ATOM 1314 O O . LEU A 1 168 ? -0.826 12.57 11.602 1 98.44 168 LEU A O 1
ATOM 1318 N N . LEU A 1 169 ? -1.198 10.398 11.438 1 98.5 169 LEU A N 1
ATOM 1319 C CA . LEU A 1 169 ? -1.051 10.172 12.875 1 98.5 169 LEU A CA 1
ATOM 1320 C C . LEU A 1 169 ? 0.41 10.297 13.289 1 98.5 169 LEU A C 1
ATOM 1322 O O . LEU A 1 169 ? 0.715 10.914 14.32 1 98.5 169 LEU A O 1
ATOM 1326 N N . ARG A 1 170 ? 1.282 9.719 12.477 1 97.81 170 ARG A N 1
ATOM 1327 C CA . ARG A 1 170 ? 2.705 9.766 12.797 1 97.81 170 ARG A CA 1
ATOM 1328 C C . ARG A 1 170 ? 3.211 11.203 12.82 1 97.81 170 ARG A C 1
ATOM 1330 O O . ARG A 1 170 ? 3.951 11.594 13.727 1 97.81 170 ARG A O 1
ATOM 1337 N N . SER A 1 171 ? 2.787 11.977 11.875 1 96.75 171 SER A N 1
ATOM 1338 C CA . SER A 1 171 ? 3.229 13.367 11.805 1 96.75 171 SER A CA 1
ATOM 1339 C C . SER A 1 171 ? 2.631 14.195 12.945 1 96.75 171 SER A C 1
ATOM 1341 O O . SER A 1 171 ? 3.139 15.266 13.266 1 96.75 171 SER A O 1
ATOM 1343 N N . ALA A 1 172 ? 1.561 13.727 13.539 1 96.56 172 ALA A N 1
ATOM 1344 C CA . ALA A 1 172 ? 0.927 14.414 14.664 1 96.56 172 ALA A CA 1
ATOM 1345 C C . ALA A 1 172 ? 1.603 14.039 15.984 1 96.56 172 ALA A C 1
ATOM 1347 O O . ALA A 1 172 ? 1.302 14.625 17.031 1 96.56 172 ALA A O 1
ATOM 1348 N N . GLY A 1 173 ? 2.436 13.031 15.953 1 96.44 173 GLY A N 1
ATOM 1349 C CA . GLY A 1 173 ? 3.197 12.711 17.141 1 96.44 173 GLY A CA 1
ATOM 1350 C C . GLY A 1 173 ? 2.834 11.359 17.734 1 96.44 173 GLY A C 1
ATOM 1351 O O . GLY A 1 173 ? 3.426 10.93 18.734 1 96.44 173 GLY A O 1
ATOM 1352 N N . VAL A 1 174 ? 1.821 10.656 17.109 1 97.81 174 VAL A N 1
ATOM 1353 C CA . VAL A 1 174 ? 1.466 9.328 17.609 1 97.81 174 VAL A CA 1
ATOM 1354 C C . VAL A 1 174 ? 2.646 8.375 17.422 1 97.81 174 VAL A C 1
ATOM 1356 O O . VAL A 1 174 ? 3.287 8.367 16.359 1 97.81 174 VAL A O 1
ATOM 1359 N N . ALA A 1 175 ? 2.955 7.52 18.422 1 97.19 175 ALA A N 1
ATOM 1360 C CA . ALA A 1 175 ? 4.102 6.617 18.406 1 97.19 175 ALA A CA 1
ATOM 1361 C C . ALA A 1 175 ? 3.814 5.375 17.562 1 97.19 175 ALA A C 1
ATOM 1363 O O . ALA A 1 175 ? 3.6 4.289 18.109 1 97.19 175 ALA A O 1
ATOM 1364 N N . LEU A 1 176 ? 3.869 5.555 16.297 1 97.75 176 LEU A N 1
ATOM 1365 C CA . LEU A 1 176 ? 3.668 4.445 15.367 1 97.75 176 LEU A CA 1
ATOM 1366 C C . LEU A 1 176 ? 4.992 3.994 14.766 1 97.75 176 LEU A C 1
ATOM 1368 O O . LEU A 1 176 ? 5.848 4.82 14.445 1 97.75 176 LEU A O 1
ATOM 1372 N N . GLY A 1 177 ? 5.199 2.736 14.711 1 94.62 177 GLY A N 1
ATOM 1373 C CA . GLY A 1 177 ? 6.309 2.141 13.977 1 94.62 177 GLY A CA 1
ATOM 1374 C C . GLY A 1 177 ? 5.855 1.281 12.812 1 94.62 177 GLY A C 1
ATOM 1375 O O . GLY A 1 177 ? 4.656 1.143 12.562 1 94.62 177 GLY A O 1
ATOM 1376 N N . LYS A 1 178 ? 6.824 0.719 12.094 1 92.38 178 LYS A N 1
ATOM 1377 C CA . LYS A 1 178 ? 6.539 -0.099 10.922 1 92.38 178 LYS A CA 1
ATOM 1378 C C . LYS A 1 178 ? 5.738 -1.344 11.297 1 92.38 178 LYS A C 1
ATOM 1380 O O . LYS A 1 178 ? 4.879 -1.788 10.531 1 92.38 178 LYS A O 1
ATOM 1385 N N . GLN A 1 179 ? 5.922 -1.845 12.43 1 93.25 179 GLN A N 1
ATOM 1386 C CA . GLN A 1 179 ? 5.219 -3.045 12.875 1 93.25 179 GLN A CA 1
ATOM 1387 C C . GLN A 1 179 ? 3.732 -2.771 13.07 1 93.25 179 GLN A C 1
ATOM 1389 O O . GLN A 1 179 ? 2.906 -3.678 12.945 1 93.25 179 GLN A O 1
ATOM 1394 N N . ASP A 1 180 ? 3.404 -1.538 13.43 1 96.88 180 ASP A N 1
ATOM 1395 C CA . ASP A 1 180 ? 1.989 -1.195 13.531 1 96.88 180 ASP A CA 1
ATOM 1396 C C . ASP A 1 180 ? 1.292 -1.308 12.18 1 96.88 180 ASP A C 1
ATOM 1398 O O . ASP A 1 180 ? 0.12 -1.683 12.109 1 96.88 180 ASP A O 1
ATOM 1402 N N . PHE A 1 181 ? 2.025 -0.948 11.156 1 96.81 181 PHE A N 1
ATOM 1403 C CA . PHE A 1 181 ? 1.492 -1.026 9.805 1 96.81 181 PHE A CA 1
ATOM 1404 C C . PHE A 1 181 ? 1.482 -2.469 9.305 1 96.81 181 PHE A C 1
ATOM 1406 O O . PHE A 1 181 ? 0.466 -2.949 8.797 1 96.81 181 PHE A O 1
ATOM 1413 N N . GLU A 1 182 ? 2.562 -3.191 9.523 1 94.44 182 GLU A N 1
ATOM 1414 C CA . GLU A 1 182 ? 2.742 -4.523 8.961 1 94.44 182 GLU A CA 1
ATOM 1415 C C . GLU A 1 182 ? 1.971 -5.57 9.758 1 94.44 182 GLU A C 1
ATOM 1417 O O . GLU A 1 182 ? 1.565 -6.602 9.211 1 94.44 182 GLU A O 1
ATOM 1422 N N . GLY A 1 183 ? 1.85 -5.312 11.047 1 94.06 183 GLY A N 1
ATOM 1423 C CA . GLY A 1 183 ? 1.286 -6.328 11.914 1 94.06 183 GLY A CA 1
ATOM 1424 C C . GLY A 1 183 ? 2.291 -7.387 12.328 1 94.06 183 GLY A C 1
ATOM 1425 O O . GLY A 1 183 ? 3.484 -7.102 12.453 1 94.06 183 GLY A O 1
ATOM 1426 N N . ALA A 1 184 ? 1.819 -8.578 12.656 1 91.5 184 ALA A N 1
ATOM 1427 C CA . ALA A 1 184 ? 2.676 -9.688 13.062 1 91.5 184 ALA A CA 1
ATOM 1428 C C . ALA A 1 184 ? 3.682 -10.039 11.969 1 91.5 184 ALA A C 1
ATOM 1430 O O . ALA A 1 184 ? 3.346 -10.031 10.789 1 91.5 184 ALA A O 1
ATOM 1431 N N . PRO A 1 185 ? 4.887 -10.289 12.375 1 90.62 185 PRO A N 1
ATOM 1432 C CA . PRO A 1 185 ? 5.906 -10.609 11.375 1 90.62 185 PRO A CA 1
ATOM 1433 C C . PRO A 1 185 ? 5.516 -11.797 10.492 1 90.62 185 PRO A C 1
ATOM 1435 O O . PRO A 1 185 ? 4.934 -12.766 10.984 1 90.62 185 PRO A O 1
ATOM 1438 N N . ALA A 1 186 ? 5.816 -11.633 9.25 1 92.19 186 ALA A N 1
ATOM 1439 C CA . ALA A 1 186 ? 5.535 -12.695 8.281 1 92.19 186 ALA A CA 1
ATOM 1440 C C . ALA A 1 186 ? 6.746 -13.602 8.086 1 92.19 186 ALA A C 1
ATOM 1442 O O . ALA A 1 186 ? 6.801 -14.383 7.137 1 92.19 186 ALA A O 1
ATOM 1443 N N . TYR A 1 187 ? 7.73 -13.43 8.945 1 94.12 187 TYR A N 1
ATOM 1444 C CA . TYR A 1 187 ? 9.008 -14.125 8.812 1 94.12 187 TYR A CA 1
ATOM 1445 C C . TYR A 1 187 ? 9.5 -14.625 10.164 1 94.12 187 TYR A C 1
ATOM 1447 O O . TYR A 1 187 ? 9.031 -14.172 11.211 1 94.12 187 TYR A O 1
ATOM 1455 N N . GLN A 1 188 ? 10.391 -15.57 10.125 1 94.81 188 GLN A N 1
ATOM 1456 C CA . GLN A 1 188 ? 11.18 -15.992 11.281 1 94.81 188 GLN A CA 1
ATOM 1457 C C . GLN A 1 188 ? 12.57 -15.359 11.258 1 94.81 188 GLN A C 1
ATOM 1459 O O . GLN A 1 188 ? 13.18 -15.234 10.195 1 94.81 188 GLN A O 1
ATOM 1464 N N . VAL A 1 189 ? 12.984 -14.984 12.367 1 91.62 189 VAL A N 1
ATOM 1465 C CA . VAL A 1 189 ? 14.305 -14.367 12.477 1 91.62 189 VAL A CA 1
ATOM 1466 C C . VAL A 1 189 ? 15.328 -15.414 12.891 1 91.62 189 VAL A C 1
ATOM 1468 O O . VAL A 1 189 ? 15.109 -16.172 13.844 1 91.62 189 VAL A O 1
ATOM 1471 N N . GLN A 1 190 ? 16.297 -15.469 12.086 1 87.75 190 GLN A N 1
ATOM 1472 C CA . GLN A 1 190 ? 17.469 -16.266 12.445 1 87.75 190 GLN A CA 1
ATOM 1473 C C . GLN A 1 190 ? 18.672 -15.375 12.75 1 87.75 190 GLN A C 1
ATOM 1475 O O . GLN A 1 190 ? 19.016 -14.508 11.945 1 87.75 190 GLN A O 1
ATOM 1480 N N . ARG A 1 191 ? 19.109 -15.438 13.977 1 78.88 191 ARG A N 1
ATOM 1481 C CA . ARG A 1 191 ? 20.266 -14.641 14.367 1 78.88 191 ARG A CA 1
ATOM 1482 C C . ARG A 1 191 ? 21.562 -15.312 13.93 1 78.88 191 ARG A C 1
ATOM 1484 O O . ARG A 1 191 ? 21.688 -16.547 14.008 1 78.88 191 ARG A O 1
ATOM 1491 N N . THR A 1 192 ? 22.234 -14.414 13.062 1 69.44 192 THR A N 1
ATOM 1492 C CA . THR A 1 192 ? 23.531 -14.969 12.648 1 69.44 192 THR A CA 1
ATOM 1493 C C . THR A 1 192 ? 24.641 -14.516 13.586 1 69.44 192 THR A C 1
ATOM 1495 O O . THR A 1 192 ? 24.562 -13.438 14.18 1 69.44 192 THR A O 1
ATOM 1498 N N . MET B 1 1 ? -9.875 -19.547 -9.867 1 83.12 1 MET B N 1
ATOM 1499 C CA . MET B 1 1 ? -8.805 -18.938 -10.656 1 83.12 1 MET B CA 1
ATOM 1500 C C . MET B 1 1 ? -7.504 -18.891 -9.859 1 83.12 1 MET B C 1
ATOM 1502 O O . MET B 1 1 ? -7.516 -18.672 -8.648 1 83.12 1 MET B O 1
ATOM 1506 N N . ASP B 1 2 ? -6.438 -19.25 -10.594 1 90.62 2 ASP B N 1
ATOM 1507 C CA . ASP B 1 2 ? -5.113 -19.234 -9.977 1 90.62 2 ASP B CA 1
ATOM 1508 C C . ASP B 1 2 ? -4.309 -18.016 -10.438 1 90.62 2 ASP B C 1
ATOM 1510 O O . ASP B 1 2 ? -4.469 -17.547 -11.57 1 90.62 2 ASP B O 1
ATOM 1514 N N . ILE B 1 3 ? -3.584 -17.469 -9.539 1 96.56 3 ILE B N 1
ATOM 1515 C CA . ILE B 1 3 ? -2.67 -16.359 -9.781 1 96.56 3 ILE B CA 1
ATOM 1516 C C . ILE B 1 3 ? -1.227 -16.844 -9.727 1 96.56 3 ILE B C 1
ATOM 1518 O O . ILE B 1 3 ? -0.812 -17.453 -8.734 1 96.56 3 ILE B O 1
ATOM 1522 N N . SER B 1 4 ? -0.517 -16.625 -10.797 1 97.12 4 SER B N 1
ATOM 1523 C CA . SER B 1 4 ? 0.885 -17.031 -10.773 1 97.12 4 SER B CA 1
ATOM 1524 C C . SER B 1 4 ? 1.717 -16.094 -9.898 1 97.12 4 SER B C 1
ATOM 1526 O O . SER B 1 4 ? 1.293 -14.977 -9.594 1 97.12 4 SER B O 1
ATOM 1528 N N . LEU B 1 5 ? 2.844 -16.594 -9.539 1 97.81 5 LEU B N 1
ATOM 1529 C CA . LEU B 1 5 ? 3.744 -15.742 -8.766 1 97.81 5 LEU B CA 1
ATOM 1530 C C . LEU B 1 5 ? 4.148 -14.508 -9.57 1 97.81 5 LEU B C 1
ATOM 1532 O O . LEU B 1 5 ? 4.27 -13.414 -9.008 1 97.81 5 LEU B O 1
ATOM 1536 N N . TYR B 1 6 ? 4.328 -14.672 -10.82 1 98.12 6 TYR B N 1
ATOM 1537 C CA . TYR B 1 6 ? 4.645 -13.547 -11.695 1 98.12 6 TYR B CA 1
ATOM 1538 C C . TYR B 1 6 ? 3.527 -12.508 -11.672 1 98.12 6 TYR B C 1
ATOM 1540 O O . TYR B 1 6 ? 3.773 -11.32 -11.445 1 98.12 6 TYR B O 1
ATOM 1548 N N . GLN B 1 7 ? 2.332 -12.945 -11.805 1 97.5 7 GLN B N 1
ATOM 1549 C CA . GLN B 1 7 ? 1.19 -12.039 -11.844 1 97.5 7 GLN B CA 1
ATOM 1550 C C . GLN B 1 7 ? 1.053 -11.266 -10.531 1 97.5 7 GLN B C 1
ATOM 1552 O O . GLN B 1 7 ? 0.628 -10.109 -10.531 1 97.5 7 GLN B O 1
ATOM 1557 N N . ALA B 1 8 ? 1.524 -11.852 -9.461 1 97.75 8 ALA B N 1
ATOM 1558 C CA . ALA B 1 8 ? 1.346 -11.266 -8.141 1 97.75 8 ALA B CA 1
ATOM 1559 C C . ALA B 1 8 ? 2.516 -10.352 -7.781 1 97.75 8 ALA B C 1
ATOM 1561 O O . ALA B 1 8 ? 2.494 -9.68 -6.746 1 97.75 8 ALA B O 1
ATOM 1562 N N . SER B 1 9 ? 3.525 -10.258 -8.648 1 98.25 9 SER B N 1
ATOM 1563 C CA . SER B 1 9 ? 4.727 -9.586 -8.164 1 98.25 9 SER B CA 1
ATOM 1564 C C . SER B 1 9 ? 5.25 -8.586 -9.188 1 98.25 9 SER B C 1
ATOM 1566 O O . SER B 1 9 ? 4.965 -7.391 -9.102 1 98.25 9 SER B O 1
ATOM 1568 N N . LEU B 1 10 ? 5.801 -9.109 -10.289 1 98.5 10 LEU B N 1
ATOM 1569 C CA . LEU B 1 10 ? 6.688 -8.32 -11.141 1 98.5 10 LEU B CA 1
ATOM 1570 C C . LEU B 1 10 ? 5.918 -7.203 -11.836 1 98.5 10 LEU B C 1
ATOM 1572 O O . LEU B 1 10 ? 6.387 -6.066 -11.906 1 98.5 10 LEU B O 1
ATOM 1576 N N . PRO B 1 11 ? 4.73 -7.445 -12.367 1 97.94 11 PRO B N 1
ATOM 1577 C CA . PRO B 1 11 ? 3.998 -6.352 -13 1 97.94 11 PRO B CA 1
ATOM 1578 C C . PRO B 1 11 ? 3.676 -5.215 -12.031 1 97.94 11 PRO B C 1
ATOM 1580 O O . PRO B 1 11 ? 3.697 -4.043 -12.422 1 97.94 11 PRO B O 1
ATOM 1583 N N . THR B 1 12 ? 3.377 -5.574 -10.797 1 98.31 12 THR B N 1
ATOM 1584 C CA . THR B 1 12 ? 3.105 -4.559 -9.781 1 98.31 12 THR B CA 1
ATOM 1585 C C . THR B 1 12 ? 4.363 -3.75 -9.477 1 98.31 12 THR B C 1
ATOM 1587 O O . THR B 1 12 ? 4.316 -2.52 -9.406 1 98.31 12 THR B O 1
ATOM 1590 N N . LEU B 1 13 ? 5.488 -4.438 -9.305 1 98.75 13 LEU B N 1
ATOM 1591 C CA . LEU B 1 13 ? 6.746 -3.74 -9.039 1 98.75 13 LEU B CA 1
ATOM 1592 C C . LEU B 1 13 ? 7.074 -2.764 -10.164 1 98.75 13 LEU B C 1
ATOM 1594 O O . LEU B 1 13 ? 7.418 -1.608 -9.906 1 98.75 13 LEU B O 1
ATOM 1598 N N . VAL B 1 14 ? 6.91 -3.209 -11.367 1 98.69 14 VAL B N 1
ATOM 1599 C CA . VAL B 1 14 ? 7.223 -2.396 -12.539 1 98.69 14 VAL B CA 1
ATOM 1600 C C . VAL B 1 14 ? 6.266 -1.208 -12.609 1 98.69 14 VAL B C 1
ATOM 1602 O O . VAL B 1 14 ? 6.695 -0.066 -12.789 1 98.69 14 VAL B O 1
ATOM 1605 N N . ARG B 1 15 ? 5.031 -1.43 -12.43 1 98.25 15 ARG B N 1
ATOM 1606 C CA . ARG B 1 15 ? 4.031 -0.368 -12.508 1 98.25 15 ARG B CA 1
ATOM 1607 C C . ARG B 1 15 ? 4.289 0.699 -11.445 1 98.25 15 ARG B C 1
ATOM 1609 O O . ARG B 1 15 ? 4.277 1.895 -11.742 1 98.25 15 ARG B O 1
ATOM 1616 N N . MET B 1 16 ? 4.523 0.246 -10.25 1 98.62 16 MET B N 1
ATOM 1617 C CA . MET B 1 16 ? 4.664 1.197 -9.148 1 98.62 16 MET B CA 1
ATOM 1618 C C . MET B 1 16 ? 5.961 1.988 -9.273 1 98.62 16 MET B C 1
ATOM 1620 O O . MET B 1 16 ? 6.016 3.164 -8.906 1 98.62 16 MET B O 1
ATOM 1624 N N . LEU B 1 17 ? 7.039 1.36 -9.844 1 98.88 17 LEU B N 1
ATOM 1625 C CA . LEU B 1 17 ? 8.266 2.105 -10.102 1 98.88 17 LEU B CA 1
ATOM 1626 C C . LEU B 1 17 ? 8.062 3.127 -11.219 1 98.88 17 LEU B C 1
ATOM 1628 O O . LEU B 1 17 ? 8.617 4.227 -11.164 1 98.88 17 LEU B O 1
ATOM 1632 N N . ARG B 1 18 ? 7.258 2.764 -12.203 1 98.69 18 ARG B N 1
ATOM 1633 C CA . ARG B 1 18 ? 6.934 3.73 -13.242 1 98.69 18 ARG B CA 1
ATOM 1634 C C . ARG B 1 18 ? 6.145 4.906 -12.68 1 98.69 18 ARG B C 1
ATOM 1636 O O . ARG B 1 18 ? 6.398 6.059 -13.031 1 98.69 18 ARG B O 1
ATOM 1643 N N . ASN B 1 19 ? 5.219 4.578 -11.82 1 98.56 19 ASN B N 1
ATOM 1644 C CA . ASN B 1 19 ? 4.457 5.637 -11.172 1 98.56 19 ASN B CA 1
ATOM 1645 C C . ASN B 1 19 ? 5.352 6.527 -10.312 1 98.56 19 ASN B C 1
ATOM 1647 O O . ASN B 1 19 ? 5.184 7.746 -10.289 1 98.56 19 ASN B O 1
ATOM 1651 N N . LEU B 1 20 ? 6.289 5.891 -9.602 1 98.81 20 LEU B N 1
ATOM 1652 C CA . LEU B 1 20 ? 7.246 6.637 -8.789 1 98.81 20 LEU B CA 1
ATOM 1653 C C . LEU B 1 20 ? 8.07 7.586 -9.648 1 98.81 20 LEU B C 1
ATOM 1655 O O . LEU B 1 20 ? 8.305 8.734 -9.266 1 98.81 20 LEU B O 1
ATOM 1659 N N . GLU B 1 21 ? 8.5 7.074 -10.789 1 98.62 21 GLU B N 1
ATOM 1660 C CA . GLU B 1 21 ? 9.266 7.914 -11.711 1 98.62 21 GLU B CA 1
ATOM 1661 C C . GLU B 1 21 ? 8.469 9.148 -12.125 1 98.62 21 GLU B C 1
ATOM 1663 O O . GLU B 1 21 ? 9 10.258 -12.133 1 98.62 21 GLU B O 1
ATOM 1668 N N . GLN B 1 22 ? 7.246 8.984 -12.406 1 98.25 22 GLN B N 1
ATOM 1669 C CA . GLN B 1 22 ? 6.379 10.094 -12.789 1 98.25 22 GLN B CA 1
ATOM 1670 C C . GLN B 1 22 ? 6.172 11.062 -11.625 1 98.25 22 GLN B C 1
ATOM 1672 O O . GLN B 1 22 ? 6.164 12.281 -11.812 1 98.25 22 GLN B O 1
ATOM 1677 N N . ILE B 1 23 ? 5.988 10.516 -10.461 1 98.81 23 ILE B N 1
ATOM 1678 C CA . ILE B 1 23 ? 5.832 11.328 -9.258 1 98.81 23 ILE B CA 1
ATOM 1679 C C . ILE B 1 23 ? 7.078 12.18 -9.047 1 98.81 23 ILE B C 1
ATOM 1681 O O . ILE B 1 23 ? 6.977 13.383 -8.773 1 98.81 23 ILE B O 1
ATOM 1685 N N . LEU B 1 24 ? 8.258 11.594 -9.211 1 98.81 24 LEU B N 1
ATOM 1686 C CA . LEU B 1 24 ? 9.516 12.32 -9.039 1 98.81 24 LEU B CA 1
ATOM 1687 C C . LEU B 1 24 ? 9.672 13.398 -10.102 1 98.81 24 LEU B C 1
ATOM 1689 O O . LEU B 1 24 ? 10.195 14.477 -9.828 1 98.81 24 LEU B O 1
ATOM 1693 N N . ALA B 1 25 ? 9.227 13.117 -11.305 1 98.62 25 ALA B N 1
ATOM 1694 C CA . ALA B 1 25 ? 9.273 14.117 -12.367 1 98.62 25 ALA B CA 1
ATOM 1695 C C . ALA B 1 25 ? 8.406 15.32 -12.031 1 98.62 25 ALA B C 1
ATOM 1697 O O . ALA B 1 25 ? 8.82 16.469 -12.227 1 98.62 25 ALA B O 1
ATOM 1698 N N . LYS B 1 26 ? 7.246 15.094 -11.477 1 98.56 26 LYS B N 1
ATOM 1699 C CA . LYS B 1 26 ? 6.359 16.188 -11.07 1 98.56 26 LYS B CA 1
ATOM 1700 C C . LYS B 1 26 ? 6.969 16.984 -9.922 1 98.56 26 LYS B C 1
ATOM 1702 O O . LYS B 1 26 ? 6.836 18.219 -9.883 1 98.56 26 LYS B O 1
ATOM 1707 N N . ALA B 1 27 ? 7.594 16.297 -9.039 1 98.69 27 ALA B N 1
ATOM 1708 C CA . ALA B 1 27 ? 8.242 16.969 -7.914 1 98.69 27 ALA B CA 1
ATOM 1709 C C . ALA 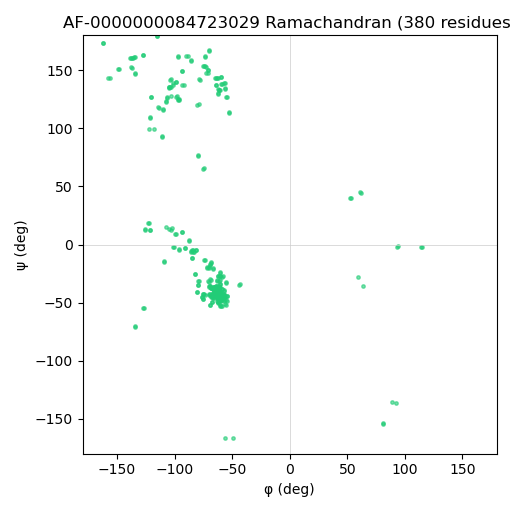B 1 27 ? 9.383 17.859 -8.391 1 98.69 27 ALA B C 1
ATOM 1711 O O . ALA B 1 27 ? 9.539 18.984 -7.922 1 98.69 27 ALA B O 1
ATOM 1712 N N . ALA B 1 28 ? 10.172 17.359 -9.328 1 98.5 28 ALA B N 1
ATOM 1713 C CA . ALA B 1 28 ? 11.273 18.125 -9.898 1 98.5 28 ALA B CA 1
ATOM 1714 C C . ALA B 1 28 ? 10.75 19.375 -10.602 1 98.5 28 ALA B C 1
ATOM 1716 O O . ALA B 1 28 ? 11.305 20.469 -10.422 1 98.5 28 ALA B O 1
ATOM 1717 N N . ALA B 1 29 ? 9.719 19.203 -11.359 1 98.5 29 ALA B N 1
ATOM 1718 C CA . ALA B 1 29 ? 9.117 20.328 -12.062 1 98.5 29 ALA B CA 1
ATOM 1719 C C . ALA B 1 29 ? 8.57 21.359 -11.07 1 98.5 29 ALA B C 1
ATOM 1721 O O . ALA B 1 29 ? 8.688 22.562 -11.297 1 98.5 29 ALA B O 1
ATOM 1722 N N . PHE B 1 30 ? 7.977 20.875 -10.047 1 98.38 30 PHE B N 1
ATOM 1723 C CA . PHE B 1 30 ? 7.457 21.75 -9 1 98.38 30 PHE B CA 1
ATOM 1724 C C . PHE B 1 30 ? 8.578 22.562 -8.375 1 98.38 30 PHE B C 1
ATOM 1726 O O . PHE B 1 30 ? 8.445 23.766 -8.188 1 98.38 30 PHE B O 1
ATOM 1733 N N . ALA B 1 31 ? 9.641 21.906 -8.023 1 97.88 31 ALA B N 1
ATOM 1734 C CA . ALA B 1 31 ? 10.781 22.594 -7.414 1 97.88 31 ALA B CA 1
ATOM 1735 C C . ALA B 1 31 ? 11.32 23.688 -8.336 1 97.88 31 ALA B C 1
ATOM 1737 O O . ALA B 1 31 ? 11.641 24.781 -7.879 1 97.88 31 ALA B O 1
ATOM 1738 N N . GLU B 1 32 ? 11.453 23.375 -9.562 1 97.62 32 GLU B N 1
ATOM 1739 C CA . GLU B 1 32 ? 11.93 24.344 -10.547 1 97.62 32 GLU B CA 1
ATOM 1740 C C . GLU B 1 32 ? 10.984 25.531 -10.656 1 97.62 32 GLU B C 1
ATOM 1742 O O . GLU B 1 32 ? 11.422 26.688 -10.633 1 97.62 32 GLU B O 1
ATOM 1747 N N . LYS B 1 33 ? 9.766 25.219 -10.758 1 97.94 33 LYS B N 1
ATOM 1748 C CA . LYS B 1 33 ? 8.742 26.25 -10.906 1 97.94 33 LYS B CA 1
ATOM 1749 C C . LYS B 1 33 ? 8.734 27.188 -9.703 1 97.94 33 LYS B C 1
ATOM 1751 O O . LYS B 1 33 ? 8.617 28.406 -9.859 1 97.94 33 LYS B O 1
ATOM 1756 N N . GLU B 1 34 ? 8.891 26.625 -8.539 1 97.44 34 GLU B N 1
ATOM 1757 C CA . GLU B 1 34 ? 8.836 27.406 -7.301 1 97.44 34 GLU B CA 1
ATOM 1758 C C . GLU B 1 34 ? 10.203 27.969 -6.941 1 97.44 34 GLU B C 1
ATOM 1760 O O . GLU B 1 34 ? 10.375 28.562 -5.875 1 97.44 34 GLU B O 1
ATOM 1765 N N . ARG B 1 35 ? 11.195 27.781 -7.754 1 97.06 35 ARG B N 1
ATOM 1766 C CA . ARG B 1 35 ? 12.57 28.219 -7.504 1 97.06 35 ARG B CA 1
ATOM 1767 C C . ARG B 1 35 ? 13.062 27.734 -6.145 1 97.06 35 ARG B C 1
ATOM 1769 O O . ARG B 1 35 ? 13.656 28.5 -5.387 1 97.06 35 ARG B O 1
ATOM 1776 N N . MET B 1 36 ? 12.695 26.516 -5.859 1 95 36 MET B N 1
ATOM 1777 C CA . MET B 1 36 ? 13.078 25.844 -4.621 1 95 36 MET B CA 1
ATOM 1778 C C . MET B 1 36 ? 14.234 24.875 -4.863 1 95 36 MET B C 1
ATOM 1780 O O . MET B 1 36 ? 14.266 24.188 -5.883 1 95 36 MET B O 1
ATOM 1784 N N . SER B 1 37 ? 15.164 24.875 -3.914 1 95.88 37 SER B N 1
ATOM 1785 C CA . SER B 1 37 ? 16.203 23.859 -3.969 1 95.88 37 SER B CA 1
ATOM 1786 C C . SER B 1 37 ? 15.594 22.453 -3.861 1 95.88 37 SER B C 1
ATOM 1788 O O . SER B 1 37 ? 14.781 22.188 -2.973 1 95.88 37 SER B O 1
ATOM 1790 N N . PRO B 1 38 ? 15.977 21.516 -4.707 1 96.06 38 PRO B N 1
ATOM 1791 C CA . PRO B 1 38 ? 15.461 20.156 -4.633 1 96.06 38 PRO B CA 1
ATOM 1792 C C . PRO B 1 38 ? 15.672 19.516 -3.262 1 96.06 38 PRO B C 1
ATOM 1794 O O . PRO B 1 38 ? 14.852 18.719 -2.812 1 96.06 38 PRO B O 1
ATOM 1797 N N . GLU B 1 39 ? 16.75 19.875 -2.631 1 95.44 39 GLU B N 1
ATOM 1798 C CA . GLU B 1 39 ? 17.078 19.297 -1.335 1 95.44 39 GLU B CA 1
ATOM 1799 C C . GLU B 1 39 ? 16 19.594 -0.298 1 95.44 39 GLU B C 1
ATOM 1801 O O . GLU B 1 39 ? 15.789 18.797 0.623 1 95.44 39 GLU B O 1
ATOM 1806 N N . LEU B 1 40 ? 15.359 20.656 -0.403 1 96 40 LEU B N 1
ATOM 1807 C CA . LEU B 1 40 ? 14.297 21.016 0.527 1 96 40 LEU B CA 1
ATOM 1808 C C . LEU B 1 40 ? 13.164 20 0.479 1 96 40 LEU B C 1
ATOM 1810 O O . LEU B 1 40 ? 12.57 19.672 1.51 1 96 40 LEU B O 1
ATOM 1814 N N . LEU B 1 41 ? 12.898 19.516 -0.704 1 97.69 41 LEU B N 1
ATOM 1815 C CA . LEU B 1 41 ? 11.891 18.469 -0.845 1 97.69 41 LEU B CA 1
ATOM 1816 C C . LEU B 1 41 ? 12.469 17.094 -0.484 1 97.69 41 LEU B C 1
ATOM 1818 O O . LEU B 1 41 ? 11.828 16.312 0.228 1 97.69 41 LEU B O 1
ATOM 1822 N N . LEU B 1 42 ? 13.648 16.875 -0.894 1 98.25 42 LEU B N 1
ATOM 1823 C CA . LEU B 1 42 ? 14.242 15.539 -0.794 1 98.25 42 LEU B CA 1
ATOM 1824 C C . LEU B 1 42 ? 14.578 15.203 0.653 1 98.25 42 LEU B C 1
ATOM 1826 O O . LEU B 1 42 ? 14.664 14.031 1.019 1 98.25 42 LEU B O 1
ATOM 1830 N N . GLU B 1 43 ? 14.703 16.156 1.521 1 97.12 43 GLU B N 1
ATOM 1831 C CA . GLU B 1 43 ? 15.078 15.945 2.916 1 97.12 43 GLU B CA 1
ATOM 1832 C C . GLU B 1 43 ? 13.844 15.875 3.812 1 97.12 43 GLU B C 1
ATOM 1834 O O . GLU B 1 43 ? 13.953 15.586 5.008 1 97.12 43 GLU B O 1
ATOM 1839 N N . ARG B 1 44 ? 12.711 16.078 3.227 1 96.94 44 ARG B N 1
ATOM 1840 C CA . ARG B 1 44 ? 11.492 16.062 4.027 1 96.94 44 ARG B CA 1
ATOM 1841 C C . ARG B 1 44 ? 11.258 14.695 4.656 1 96.94 44 ARG B C 1
ATOM 1843 O O . ARG B 1 44 ? 11.555 13.672 4.039 1 96.94 44 ARG B O 1
ATOM 1850 N N . ARG B 1 45 ? 10.734 14.719 5.879 1 96.88 45 ARG B N 1
ATOM 1851 C CA . ARG B 1 45 ? 10.391 13.547 6.676 1 96.88 45 ARG B CA 1
ATOM 1852 C C . ARG B 1 45 ? 9.016 13.703 7.309 1 96.88 45 ARG B C 1
ATOM 1854 O O . ARG B 1 45 ? 8.602 14.812 7.648 1 96.88 45 ARG B O 1
ATOM 1861 N N . LEU B 1 46 ? 8.32 12.555 7.438 1 94.81 46 LEU B N 1
ATOM 1862 C CA . LEU B 1 46 ? 7.051 12.594 8.164 1 94.81 46 LEU B CA 1
ATOM 1863 C C . LEU B 1 46 ? 7.281 12.867 9.641 1 94.81 46 LEU B C 1
ATOM 1865 O O . LEU B 1 46 ? 6.457 13.516 10.297 1 94.81 46 LEU B O 1
ATOM 1869 N N . HIS B 1 47 ? 8.25 12.367 10.125 1 94.88 47 HIS B N 1
ATOM 1870 C CA . HIS B 1 47 ? 8.719 12.461 11.508 1 94.88 47 HIS B CA 1
ATOM 1871 C C . HIS B 1 47 ? 10.242 12.383 11.578 1 94.88 47 HIS B C 1
ATOM 1873 O O . HIS B 1 47 ? 10.875 11.734 10.75 1 94.88 47 HIS B O 1
ATOM 1879 N N . PRO B 1 48 ? 10.898 13.016 12.594 1 93.88 48 PRO B N 1
ATOM 1880 C CA . PRO B 1 48 ? 12.359 13.148 12.617 1 93.88 48 PRO B CA 1
ATOM 1881 C C . PRO B 1 48 ? 13.07 11.797 12.578 1 93.88 48 PRO B C 1
ATOM 1883 O O . PRO B 1 48 ? 14.203 11.711 12.094 1 93.88 48 PRO B O 1
ATOM 1886 N N . ASP B 1 49 ? 12.422 10.781 13.07 1 91.88 49 ASP B N 1
ATOM 1887 C CA . ASP B 1 49 ? 13.125 9.5 13.109 1 91.88 49 ASP B CA 1
ATOM 1888 C C . ASP B 1 49 ? 12.711 8.609 11.938 1 91.88 49 ASP B C 1
ATOM 1890 O O . ASP B 1 49 ? 13.031 7.422 11.914 1 91.88 49 ASP B O 1
ATOM 1894 N N . MET B 1 50 ? 11.977 9.141 11.008 1 94.44 50 MET B N 1
ATOM 1895 C CA . MET B 1 50 ? 11.656 8.414 9.781 1 94.44 50 MET B CA 1
ATOM 1896 C C . MET B 1 50 ? 12.609 8.812 8.656 1 94.44 50 MET B C 1
ATOM 1898 O O . MET B 1 50 ? 13.297 9.828 8.75 1 94.44 50 MET B O 1
ATOM 1902 N N . PHE B 1 51 ? 12.672 8.055 7.695 1 94.88 51 PHE B N 1
ATOM 1903 C CA . PHE B 1 51 ? 13.57 8.297 6.574 1 94.88 51 PHE B CA 1
ATOM 1904 C C . PHE B 1 51 ? 13.094 9.477 5.738 1 94.88 51 PHE B C 1
ATOM 1906 O O . PHE B 1 51 ? 11.898 9.758 5.68 1 94.88 51 PHE B O 1
ATOM 1913 N N . SER B 1 52 ? 14.047 10.156 5.133 1 96.38 52 SER B N 1
ATOM 1914 C CA . SER B 1 52 ? 13.758 11.266 4.234 1 96.38 52 SER B CA 1
ATOM 1915 C C . SER B 1 52 ? 13.117 10.766 2.939 1 96.38 52 SER B C 1
ATOM 1917 O O . SER B 1 52 ? 13.125 9.57 2.654 1 96.38 52 SER B O 1
ATOM 1919 N N . LEU B 1 53 ? 12.586 11.719 2.203 1 98.31 53 LEU B N 1
ATOM 1920 C CA . LEU B 1 53 ? 11.969 11.406 0.915 1 98.31 53 LEU B CA 1
ATOM 1921 C C . LEU B 1 53 ? 12.953 10.672 0.01 1 98.31 53 LEU B C 1
ATOM 1923 O O . LEU B 1 53 ? 12.609 9.664 -0.602 1 98.31 53 LEU B O 1
ATOM 1927 N N . SER B 1 54 ? 14.18 11.172 -0.109 1 97.69 54 SER B N 1
ATOM 1928 C CA . SER B 1 54 ? 15.164 10.531 -0.974 1 97.69 54 SER B CA 1
ATOM 1929 C C . SER B 1 54 ? 15.453 9.102 -0.525 1 97.69 54 SER B C 1
ATOM 1931 O O . SER B 1 54 ? 15.547 8.195 -1.354 1 97.69 54 SER B O 1
ATOM 1933 N N . ARG B 1 55 ? 15.562 8.906 0.783 1 96.25 55 ARG B N 1
ATOM 1934 C CA . ARG B 1 55 ? 15.82 7.574 1.312 1 96.25 55 ARG B CA 1
ATOM 1935 C C . ARG B 1 55 ? 14.633 6.645 1.054 1 96.25 55 ARG B C 1
ATOM 1937 O O . ARG B 1 55 ? 14.82 5.461 0.773 1 96.25 55 ARG B O 1
ATOM 1944 N N . GLN B 1 56 ? 13.453 7.172 1.18 1 97.44 56 GLN B N 1
ATOM 1945 C CA . GLN B 1 56 ? 12.273 6.379 0.834 1 97.44 56 GLN B CA 1
ATOM 1946 C C . GLN B 1 56 ? 12.375 5.836 -0.588 1 97.44 56 GLN B C 1
ATOM 1948 O O . GLN B 1 56 ? 12.07 4.668 -0.835 1 97.44 56 GLN B O 1
ATOM 1953 N N . VAL B 1 57 ? 12.789 6.656 -1.524 1 98.12 57 VAL B N 1
ATOM 1954 C CA . VAL B 1 57 ? 12.914 6.246 -2.92 1 98.12 57 VAL B CA 1
ATOM 1955 C C . VAL B 1 57 ? 13.961 5.141 -3.043 1 98.12 57 VAL B C 1
ATOM 1957 O O . VAL B 1 57 ? 13.742 4.141 -3.725 1 98.12 57 VAL B O 1
ATOM 1960 N N . GLU B 1 58 ? 15.047 5.32 -2.371 1 97 58 GLU B N 1
ATOM 1961 C CA . GLU B 1 58 ? 16.109 4.32 -2.402 1 97 58 GLU B CA 1
ATOM 1962 C C . GLU B 1 58 ? 15.625 2.984 -1.846 1 97 58 GLU B C 1
ATOM 1964 O O . GLU B 1 58 ? 15.961 1.926 -2.385 1 97 58 GLU B O 1
ATOM 1969 N N . ILE B 1 59 ? 14.844 3.035 -0.788 1 96.44 59 ILE B N 1
ATOM 1970 C CA . ILE B 1 59 ? 14.297 1.841 -0.152 1 96.44 59 ILE B CA 1
ATOM 1971 C C . ILE B 1 59 ? 13.344 1.134 -1.115 1 96.44 59 ILE B C 1
ATOM 1973 O O . ILE B 1 59 ? 13.383 -0.091 -1.248 1 96.44 59 ILE B O 1
ATOM 1977 N N . ILE B 1 60 ? 12.523 1.873 -1.825 1 98.19 60 ILE B N 1
ATOM 1978 C CA . ILE B 1 60 ? 11.586 1.315 -2.795 1 98.19 60 ILE B CA 1
ATOM 1979 C C . ILE B 1 60 ? 12.359 0.569 -3.883 1 98.19 60 ILE B C 1
ATOM 1981 O O . ILE B 1 60 ? 12.016 -0.565 -4.227 1 98.19 60 ILE B O 1
ATOM 1985 N N . VAL B 1 61 ? 13.383 1.223 -4.359 1 97.88 61 VAL B N 1
ATOM 1986 C CA . VAL B 1 61 ? 14.141 0.698 -5.492 1 97.88 61 VAL B CA 1
ATOM 1987 C C . VAL B 1 61 ? 14.875 -0.574 -5.078 1 97.88 61 VAL B C 1
ATOM 1989 O O . VAL B 1 61 ? 14.773 -1.604 -5.75 1 97.88 61 VAL B O 1
ATOM 1992 N N . SER B 1 62 ? 15.57 -0.511 -3.979 1 96.06 62 SER B N 1
ATOM 1993 C CA . SER B 1 62 ? 16.297 -1.697 -3.531 1 96.06 62 SER B CA 1
ATOM 1994 C C . SER B 1 62 ? 15.336 -2.83 -3.184 1 96.06 62 SER B C 1
ATOM 1996 O O . SER B 1 62 ? 15.625 -3.998 -3.451 1 96.06 62 SER B O 1
ATOM 1998 N N . GLY B 1 63 ? 14.242 -2.5 -2.566 1 96.62 63 GLY B N 1
ATOM 1999 C CA . GLY B 1 63 ? 13.242 -3.506 -2.23 1 96.62 63 GLY B CA 1
ATOM 2000 C C . GLY B 1 63 ? 12.695 -4.23 -3.445 1 96.62 63 GLY B C 1
ATOM 2001 O O . GLY B 1 63 ? 12.586 -5.457 -3.449 1 96.62 63 GLY B O 1
ATOM 2002 N N . ALA B 1 64 ? 12.328 -3.451 -4.469 1 98.5 64 ALA B N 1
ATOM 2003 C CA . ALA B 1 64 ? 11.797 -4.027 -5.699 1 98.5 64 ALA B CA 1
ATOM 2004 C C . ALA B 1 64 ? 12.828 -4.918 -6.383 1 98.5 64 ALA B C 1
ATOM 2006 O O . ALA B 1 64 ? 12.523 -6.047 -6.777 1 98.5 64 ALA B O 1
ATOM 2007 N N . LYS B 1 65 ? 14.07 -4.422 -6.484 1 97.94 65 LYS B N 1
ATOM 2008 C CA . LYS B 1 65 ? 15.133 -5.215 -7.098 1 97.94 65 LYS B CA 1
ATOM 2009 C C . LYS B 1 65 ? 15.422 -6.469 -6.281 1 97.94 65 LYS B C 1
ATOM 2011 O O . LYS B 1 65 ? 15.617 -7.551 -6.84 1 97.94 65 LYS B O 1
ATOM 2016 N N . GLY B 1 66 ? 15.492 -6.27 -4.965 1 96.81 66 GLY B N 1
ATOM 2017 C CA . GLY B 1 66 ? 15.75 -7.395 -4.082 1 96.81 66 GLY B CA 1
ATOM 2018 C C . GLY B 1 66 ? 14.703 -8.492 -4.184 1 96.81 66 GLY B C 1
ATOM 2019 O O . GLY B 1 66 ? 15.039 -9.68 -4.164 1 96.81 66 GLY B O 1
ATOM 2020 N N . CYS B 1 67 ? 13.453 -8.10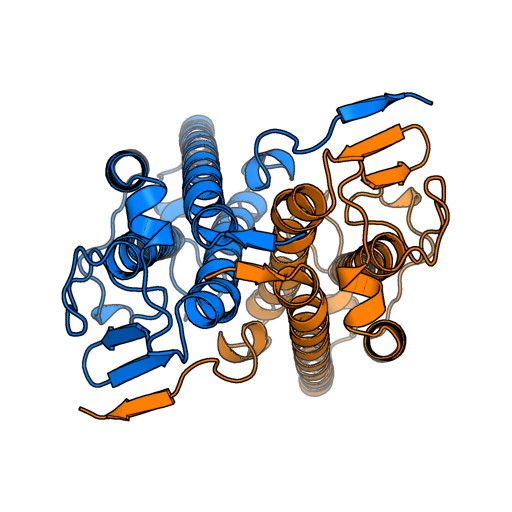9 -4.254 1 97.81 67 CYS B N 1
ATOM 2021 C CA . CYS B 1 67 ? 12.375 -9.078 -4.441 1 97.81 67 CYS B CA 1
ATOM 2022 C C . CYS B 1 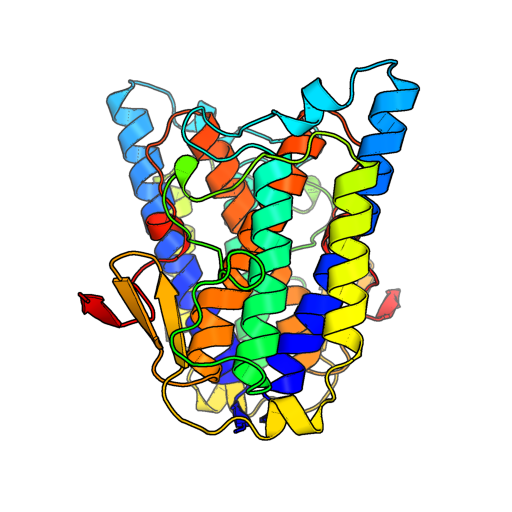67 ? 12.555 -9.844 -5.746 1 97.81 67 CYS B C 1
ATOM 2024 O O . CYS B 1 67 ? 12.594 -11.078 -5.746 1 97.81 67 CYS B O 1
ATOM 2026 N N . ALA B 1 68 ? 12.711 -9.109 -6.82 1 98.38 68 ALA B N 1
ATOM 2027 C CA . ALA B 1 68 ? 12.789 -9.719 -8.148 1 98.38 68 ALA B CA 1
ATOM 2028 C C . ALA B 1 68 ? 13.992 -10.641 -8.258 1 98.38 68 ALA B C 1
ATOM 2030 O O . ALA B 1 68 ? 13.891 -11.742 -8.805 1 98.38 68 ALA B O 1
ATOM 2031 N N . ALA B 1 69 ? 15.102 -10.219 -7.723 1 98.12 69 ALA B N 1
ATOM 2032 C CA . ALA B 1 69 ? 16.328 -11.008 -7.785 1 98.12 69 ALA B CA 1
ATOM 2033 C C . ALA B 1 69 ? 16.172 -12.328 -7.035 1 98.12 69 ALA B C 1
ATOM 2035 O O . ALA B 1 69 ? 16.641 -13.367 -7.5 1 98.12 69 ALA B O 1
ATOM 2036 N N . ARG B 1 70 ? 15.562 -12.328 -5.91 1 97.12 70 ARG B N 1
ATOM 2037 C CA . ARG B 1 70 ? 15.383 -13.523 -5.102 1 97.12 70 ARG B CA 1
ATOM 2038 C C . ARG B 1 70 ? 14.383 -14.484 -5.754 1 97.12 70 ARG B C 1
ATOM 2040 O O . ARG B 1 70 ? 14.625 -15.688 -5.82 1 97.12 70 ARG B O 1
ATOM 2047 N N . LEU B 1 71 ? 13.281 -13.938 -6.281 1 97.56 71 LEU B N 1
ATOM 2048 C CA . LEU B 1 71 ? 12.289 -14.781 -6.941 1 97.56 71 LEU B CA 1
ATOM 2049 C C . LEU B 1 71 ? 12.875 -15.438 -8.188 1 97.56 71 LEU B C 1
ATOM 2051 O O . LEU B 1 71 ? 12.562 -16.594 -8.492 1 97.56 71 LEU B O 1
ATOM 2055 N N . ALA B 1 72 ? 13.734 -14.703 -8.883 1 98.06 72 ALA B N 1
ATOM 2056 C CA . ALA B 1 72 ? 14.336 -15.188 -10.117 1 98.06 72 ALA B CA 1
ATOM 2057 C C . ALA B 1 72 ? 15.578 -16.016 -9.828 1 98.06 72 ALA B C 1
ATOM 2059 O O . ALA B 1 72 ? 16.219 -16.531 -10.75 1 98.06 72 ALA B O 1
ATOM 2060 N N . ARG B 1 73 ? 16 -16.078 -8.57 1 96.88 73 ARG B N 1
ATOM 2061 C CA . ARG B 1 73 ? 17.188 -16.812 -8.133 1 96.88 73 ARG B CA 1
ATOM 2062 C C . ARG B 1 73 ? 18.453 -16.281 -8.805 1 96.88 73 ARG B C 1
ATOM 2064 O O . ARG B 1 73 ? 19.281 -17.062 -9.266 1 96.88 73 ARG B O 1
ATOM 2071 N N . ARG B 1 74 ? 18.5 -14.984 -8.797 1 97.12 74 ARG B N 1
ATOM 2072 C CA . ARG B 1 74 ? 19.641 -14.336 -9.414 1 97.12 74 ARG B CA 1
ATOM 2073 C C . ARG B 1 74 ? 20.641 -13.875 -8.359 1 97.12 74 ARG B C 1
ATOM 2075 O O . ARG B 1 74 ? 21.672 -13.273 -8.688 1 97.12 74 ARG B O 1
ATOM 2082 N N . ILE B 1 75 ? 20.344 -14.062 -7.074 1 95.19 75 ILE B N 1
ATOM 2083 C CA . ILE B 1 75 ? 21.266 -13.742 -5.984 1 95.19 75 ILE B CA 1
ATOM 2084 C C . ILE B 1 75 ? 21.25 -14.867 -4.957 1 95.19 75 ILE B C 1
ATOM 2086 O O . ILE B 1 75 ? 20.297 -15.641 -4.879 1 95.19 75 ILE B O 1
ATOM 2090 N N . ALA B 1 76 ? 22.266 -14.922 -4.176 1 92.44 76 ALA B N 1
ATOM 2091 C CA . ALA B 1 76 ? 22.375 -15.922 -3.121 1 92.44 76 ALA B CA 1
ATOM 2092 C C . ALA B 1 76 ? 21.453 -15.586 -1.948 1 92.44 76 ALA B C 1
ATOM 2094 O O . ALA B 1 76 ? 21.172 -14.414 -1.693 1 92.44 76 ALA B O 1
ATOM 2095 N N . PRO B 1 77 ? 21.047 -16.594 -1.229 1 86.75 77 PRO B N 1
ATOM 2096 C CA . PRO B 1 77 ? 20.172 -16.359 -0.078 1 86.75 77 PRO B CA 1
ATOM 2097 C C . PRO B 1 77 ? 20.812 -15.461 0.977 1 86.75 77 PRO B C 1
ATOM 2099 O O . PRO B 1 77 ? 20.109 -14.781 1.726 1 86.75 77 PRO B O 1
ATOM 2102 N N . ASP B 1 78 ? 22.109 -15.438 0.997 1 87.38 78 ASP B N 1
ATOM 2103 C CA . ASP B 1 78 ? 22.797 -14.672 2.033 1 87.38 78 ASP B CA 1
ATOM 2104 C C . ASP B 1 78 ? 23.312 -13.352 1.483 1 87.38 78 ASP B C 1
ATOM 2106 O O . ASP B 1 78 ? 24.125 -12.68 2.127 1 87.38 78 ASP B O 1
ATOM 2110 N N . ASP B 1 79 ? 22.828 -12.992 0.317 1 89.31 79 ASP B N 1
ATOM 2111 C CA . ASP B 1 79 ? 23.234 -11.711 -0.252 1 89.31 79 ASP B CA 1
ATOM 2112 C C . ASP B 1 79 ? 22.797 -10.547 0.633 1 89.31 79 ASP B C 1
ATOM 2114 O O . ASP B 1 79 ? 21.625 -10.461 1.013 1 89.31 79 ASP B O 1
ATOM 2118 N N . GLU B 1 80 ? 23.719 -9.648 0.946 1 86.25 80 GLU B N 1
ATOM 2119 C CA . GLU B 1 80 ? 23.422 -8.5 1.797 1 86.25 80 GLU B CA 1
ATOM 2120 C C . GLU B 1 80 ? 23.719 -7.188 1.067 1 86.25 80 GLU B C 1
ATOM 2122 O O . GLU B 1 80 ? 23.812 -6.129 1.693 1 86.25 80 GLU B O 1
ATOM 2127 N N . SER B 1 81 ? 23.922 -7.312 -0.262 1 88.75 81 SER B N 1
ATOM 2128 C CA . SER B 1 81 ? 24.188 -6.098 -1.021 1 88.75 81 SER B CA 1
ATOM 2129 C C . SER B 1 81 ? 23.078 -5.066 -0.837 1 88.75 81 SER B C 1
ATOM 2131 O O . SER B 1 81 ? 21.891 -5.395 -0.953 1 88.75 81 SER B O 1
ATOM 2133 N N . PRO B 1 82 ? 23.438 -3.799 -0.592 1 88.06 82 PRO B N 1
ATOM 2134 C CA . PRO B 1 82 ? 22.422 -2.76 -0.396 1 88.06 82 PRO B CA 1
ATOM 2135 C C . PRO B 1 82 ? 21.516 -2.584 -1.611 1 88.06 82 PRO B C 1
ATOM 2137 O O . PRO B 1 82 ? 20.344 -2.203 -1.467 1 88.06 82 PRO B O 1
ATOM 2140 N N . GLU B 1 83 ? 22.047 -2.906 -2.75 1 90.88 83 GLU B N 1
ATOM 2141 C CA . GLU B 1 83 ? 21.297 -2.715 -3.988 1 90.88 83 GLU B CA 1
ATOM 2142 C C . GLU B 1 83 ? 20.094 -3.645 -4.051 1 90.88 83 GLU B C 1
ATOM 2144 O O . GLU B 1 83 ? 19.125 -3.365 -4.762 1 90.88 83 GLU B O 1
ATOM 2149 N N . PHE B 1 84 ? 20.141 -4.734 -3.246 1 93.06 84 PHE B N 1
ATOM 2150 C CA . PHE B 1 84 ? 19.078 -5.73 -3.283 1 93.06 84 PHE B CA 1
ATOM 2151 C C . PHE B 1 84 ? 18.438 -5.902 -1.906 1 93.06 84 PHE B C 1
ATOM 2153 O O . PHE B 1 84 ? 17.828 -6.934 -1.622 1 93.06 84 PHE B O 1
ATOM 2160 N N . ALA B 1 85 ? 18.672 -4.867 -1.034 1 90.38 85 ALA B N 1
ATOM 2161 C CA . ALA B 1 85 ? 18.047 -4.891 0.281 1 90.38 85 ALA B CA 1
ATOM 2162 C C . ALA B 1 85 ? 16.531 -4.812 0.158 1 90.38 85 ALA B C 1
ATOM 2164 O O . ALA B 1 85 ? 16 -4.078 -0.683 1 90.38 85 ALA B O 1
ATOM 2165 N N . VAL B 1 86 ? 15.867 -5.535 1.038 1 89.19 86 VAL B N 1
ATOM 2166 C CA . VAL B 1 86 ? 14.414 -5.57 0.955 1 89.19 86 VAL B CA 1
ATOM 2167 C C . VAL B 1 86 ? 13.812 -4.84 2.152 1 89.19 86 VAL B C 1
ATOM 2169 O O . VAL B 1 86 ? 13.555 -5.449 3.193 1 89.19 86 VAL B O 1
ATOM 2172 N N . PHE B 1 87 ? 13.43 -3.299 2.064 1 76.94 87 PHE B N 1
ATOM 2173 C CA . PHE B 1 87 ? 12.648 -2.301 2.787 1 76.94 87 PHE B CA 1
ATOM 2174 C C . PHE B 1 87 ? 13.156 -2.146 4.215 1 76.94 87 PHE B C 1
ATOM 2176 O O . PHE B 1 87 ? 12.898 -1.131 4.867 1 76.94 87 PHE B O 1
ATOM 2183 N N . ASN B 1 88 ? 13.766 -3.246 4.785 1 67.06 88 ASN B N 1
ATOM 2184 C CA . ASN B 1 88 ? 14.234 -2.994 6.141 1 67.06 88 ASN B CA 1
ATOM 2185 C C . ASN B 1 88 ? 15.734 -3.238 6.273 1 67.06 88 ASN B C 1
ATOM 2187 O O . ASN B 1 88 ? 16.188 -4.383 6.25 1 67.06 88 ASN B O 1
ATOM 2191 N N . ARG B 1 89 ? 16.359 -2.08 6.211 1 65.62 89 ARG B N 1
ATOM 2192 C CA . ARG B 1 89 ? 17.797 -2.23 6.387 1 65.62 89 ARG B CA 1
ATOM 2193 C C . ARG B 1 89 ? 18.234 -1.707 7.75 1 65.62 89 ARG B C 1
ATOM 2195 O O . ARG B 1 89 ? 19.438 -1.527 7.992 1 65.62 89 ARG B O 1
ATOM 2202 N N . GLY B 1 90 ? 17.328 -1.563 8.461 1 65.69 90 GLY B N 1
ATOM 2203 C CA . GLY B 1 90 ? 17.766 -1.056 9.75 1 65.69 90 GLY B CA 1
ATOM 2204 C C . GLY B 1 90 ? 17.812 0.459 9.805 1 65.69 90 GLY B C 1
ATOM 2205 O O . GLY B 1 90 ? 16.906 1.14 9.336 1 65.69 90 GLY B O 1
ATOM 2206 N N . ALA B 1 91 ? 19.016 0.984 10.438 1 70.69 91 ALA B N 1
ATOM 2207 C CA . ALA B 1 91 ? 19.188 2.412 10.703 1 70.69 91 ALA B CA 1
ATOM 2208 C C . ALA B 1 91 ? 19.812 3.123 9.508 1 70.69 91 ALA B C 1
ATOM 2210 O O . ALA B 1 91 ? 20.344 2.475 8.602 1 70.69 91 ALA B O 1
ATOM 2211 N N . GLU B 1 92 ? 19.688 4.402 9.469 1 74.75 92 GLU B N 1
ATOM 2212 C CA . GLU B 1 92 ? 20.203 5.289 8.43 1 74.75 92 GLU B CA 1
ATOM 2213 C C . GLU B 1 92 ? 21.625 4.914 8.039 1 74.75 92 GLU B C 1
ATOM 2215 O O . GLU B 1 92 ? 21.984 4.957 6.863 1 74.75 92 GLU B O 1
ATOM 2220 N N . GLN B 1 93 ? 22.375 4.48 8.969 1 70.31 93 GLN B N 1
ATOM 2221 C CA . GLN B 1 93 ? 23.797 4.227 8.758 1 70.31 93 GLN B CA 1
ATOM 2222 C C . GLN B 1 93 ? 24.016 3.035 7.836 1 70.31 93 GLN B C 1
ATOM 2224 O O . GLN B 1 93 ? 25.094 2.871 7.266 1 70.31 93 GLN B O 1
ATOM 2229 N N . SER B 1 94 ? 22.953 2.311 7.73 1 74.12 94 SER B N 1
ATOM 2230 C CA . SER B 1 94 ? 23.078 1.115 6.902 1 74.12 94 SER B CA 1
ATOM 2231 C C . SER B 1 94 ? 22.938 1.454 5.422 1 74.12 94 SER B C 1
ATOM 2233 O O . SER B 1 94 ? 23.234 0.623 4.559 1 74.12 94 SER B O 1
ATOM 2235 N N . PHE B 1 95 ? 22.625 2.77 5.391 1 79.56 95 PHE B N 1
ATOM 2236 C CA . PHE B 1 95 ? 22.469 3.242 4.02 1 79.56 95 PHE B CA 1
ATOM 2237 C C . PHE B 1 95 ? 23.688 4.023 3.574 1 79.56 95 PHE B C 1
ATOM 2239 O O . PHE B 1 95 ? 24.422 4.582 4.402 1 79.56 95 PHE B O 1
ATOM 2246 N N . GLY B 1 96 ? 24.375 3.82 2.496 1 79.62 96 GLY B N 1
ATOM 2247 C CA . GLY B 1 96 ? 25.422 4.66 1.937 1 79.62 96 GLY B CA 1
ATOM 2248 C C . GLY B 1 96 ? 25.016 6.125 1.845 1 79.62 96 GLY B C 1
ATOM 2249 O O . GLY B 1 96 ? 24.109 6.566 2.539 1 79.62 96 GLY B O 1
ATOM 2250 N N . GLU B 1 97 ? 25.688 6.867 1.188 1 87.44 97 GLU B N 1
ATOM 2251 C CA . GLU B 1 97 ? 25.391 8.281 0.982 1 87.44 97 GLU B CA 1
ATOM 2252 C C . GLU B 1 97 ? 24.047 8.453 0.255 1 87.44 97 GLU B C 1
ATOM 2254 O O . GLU B 1 97 ? 23.766 7.738 -0.711 1 87.44 97 GLU B O 1
ATOM 2259 N N . ARG B 1 98 ? 23.312 9.336 0.792 1 90.06 98 ARG B N 1
ATOM 2260 C CA . ARG B 1 98 ? 22 9.594 0.204 1 90.06 98 ARG B CA 1
ATOM 2261 C C . ARG B 1 98 ? 22.141 10.336 -1.12 1 90.06 98 ARG B C 1
ATOM 2263 O O . ARG B 1 98 ? 22.969 11.234 -1.257 1 90.06 98 ARG B O 1
ATOM 2270 N N . LEU B 1 99 ? 21.203 10.023 -1.957 1 93.62 99 LEU B N 1
ATOM 2271 C CA . LEU B 1 99 ? 21.094 10.797 -3.191 1 93.62 99 LEU B CA 1
ATOM 2272 C C . LEU B 1 99 ? 20.406 12.133 -2.936 1 93.62 99 LEU B C 1
ATOM 2274 O O . LEU B 1 99 ? 19.453 12.203 -2.16 1 93.62 99 LEU B O 1
ATOM 2278 N N . THR B 1 100 ? 20.891 13.219 -3.65 1 94.25 100 THR B N 1
ATOM 2279 C CA . THR B 1 100 ? 20.453 14.547 -3.25 1 94.25 100 THR B CA 1
ATOM 2280 C C . THR B 1 100 ? 19.859 15.305 -4.438 1 94.25 100 THR B C 1
ATOM 2282 O O . THR B 1 100 ? 19.703 16.531 -4.391 1 94.25 100 THR B O 1
ATOM 2285 N N . SER B 1 101 ? 19.594 14.562 -5.543 1 97.5 101 SER B N 1
ATOM 2286 C CA . SER B 1 101 ? 18.969 15.219 -6.68 1 97.5 101 SER B CA 1
ATOM 2287 C C . SER B 1 101 ? 17.859 14.352 -7.281 1 97.5 101 SER B C 1
ATOM 2289 O O . SER B 1 101 ? 17.953 13.125 -7.238 1 97.5 101 SER B O 1
ATOM 2291 N N . PHE B 1 102 ? 16.938 15.047 -7.859 1 98.44 102 PHE B N 1
ATOM 2292 C CA . PHE B 1 102 ? 15.875 14.32 -8.539 1 98.44 102 PHE B CA 1
ATOM 2293 C C . PHE B 1 102 ? 16.422 13.539 -9.727 1 98.44 102 PHE B C 1
ATOM 2295 O O . PHE B 1 102 ? 15.969 12.43 -10.008 1 98.44 102 PHE B O 1
ATOM 2302 N N . ALA B 1 103 ? 17.344 14.125 -10.461 1 98.25 103 ALA B N 1
ATOM 2303 C CA . ALA B 1 103 ? 17.953 13.445 -11.609 1 98.25 103 ALA B CA 1
ATOM 2304 C C . ALA B 1 103 ? 18.578 12.125 -11.188 1 98.25 103 ALA B C 1
ATOM 2306 O O . ALA B 1 103 ? 18.391 11.102 -11.844 1 98.25 103 ALA B O 1
ATOM 2307 N N . ALA B 1 104 ? 19.297 12.133 -10.086 1 98.19 104 ALA B N 1
ATOM 2308 C CA . ALA B 1 104 ? 19.938 10.922 -9.586 1 98.19 104 ALA B CA 1
ATOM 2309 C C . ALA B 1 104 ? 18.906 9.883 -9.172 1 98.19 104 ALA B C 1
ATOM 2311 O O . ALA B 1 104 ? 19.062 8.695 -9.453 1 98.19 104 ALA B O 1
ATOM 2312 N N . LEU B 1 105 ? 17.875 10.312 -8.516 1 98.69 105 LEU B N 1
ATOM 2313 C CA . LEU B 1 105 ? 16.828 9.398 -8.07 1 98.69 105 LEU B CA 1
ATOM 2314 C C . LEU B 1 105 ? 16.078 8.812 -9.258 1 98.69 105 LEU B C 1
ATOM 2316 O O . LEU B 1 105 ? 15.758 7.617 -9.273 1 98.69 105 LEU B O 1
ATOM 2320 N N . ARG B 1 106 ? 15.789 9.672 -10.227 1 98.69 106 ARG B N 1
ATOM 2321 C CA . ARG B 1 106 ? 15.086 9.18 -11.406 1 98.69 106 ARG B CA 1
ATOM 2322 C C . ARG B 1 106 ? 15.945 8.195 -12.188 1 98.69 106 ARG B C 1
ATOM 2324 O O . ARG B 1 106 ? 15.438 7.207 -12.719 1 98.69 106 ARG B O 1
ATOM 2331 N N . THR B 1 107 ? 17.219 8.422 -12.258 1 98.75 107 THR B N 1
ATOM 2332 C CA . THR B 1 107 ? 18.141 7.473 -12.875 1 98.75 107 THR B CA 1
ATOM 2333 C C . THR B 1 107 ? 18.125 6.145 -12.125 1 98.75 107 THR B C 1
ATOM 2335 O O . THR B 1 107 ? 18.109 5.078 -12.742 1 98.75 107 THR B O 1
ATOM 2338 N N . LEU B 1 108 ? 18.141 6.234 -10.789 1 98.44 108 LEU B N 1
ATOM 2339 C CA . LEU B 1 108 ? 18.078 5.043 -9.945 1 98.44 108 LEU B CA 1
ATOM 2340 C C . LEU B 1 108 ? 16.828 4.227 -10.25 1 98.44 108 LEU B C 1
ATOM 2342 O O . LEU B 1 108 ? 16.906 3.004 -10.391 1 98.44 108 LEU B O 1
ATOM 2346 N N . VAL B 1 109 ? 15.68 4.852 -10.383 1 98.88 109 VAL B N 1
ATOM 2347 C CA . VAL B 1 109 ? 14.406 4.195 -10.68 1 98.88 109 VAL B CA 1
ATOM 2348 C C . VAL B 1 109 ? 14.453 3.572 -12.07 1 98.88 109 VAL B C 1
ATOM 2350 O O . VAL B 1 109 ? 14.023 2.432 -12.258 1 98.88 109 VAL B O 1
ATOM 2353 N N . GLN B 1 110 ? 14.992 4.293 -13.055 1 98.75 110 GLN B N 1
ATOM 2354 C CA . GLN B 1 110 ? 15.07 3.805 -14.43 1 98.75 110 GLN B CA 1
ATOM 2355 C C . GLN B 1 110 ? 15.961 2.572 -14.531 1 98.75 110 GLN B C 1
ATOM 2357 O O . GLN B 1 110 ? 15.648 1.631 -15.266 1 98.75 110 GLN B O 1
ATOM 2362 N N . GLU B 1 111 ? 17 2.619 -13.828 1 98.62 111 GLU B N 1
ATOM 2363 C CA . GLU B 1 111 ? 17.891 1.462 -13.812 1 98.62 111 GLU B CA 1
ATOM 2364 C C . GLU B 1 111 ? 17.203 0.241 -13.211 1 98.62 111 GLU B C 1
ATOM 2366 O O . GLU B 1 111 ? 17.359 -0.876 -13.711 1 98.62 111 GLU B O 1
ATOM 2371 N N . ALA B 1 112 ? 16.5 0.435 -12.148 1 98.69 112 ALA B N 1
ATOM 2372 C CA . ALA B 1 112 ? 15.742 -0.657 -11.539 1 98.69 112 ALA B CA 1
ATOM 2373 C C . ALA B 1 112 ? 14.703 -1.219 -12.508 1 98.69 112 ALA B C 1
ATOM 2375 O O . ALA B 1 112 ? 14.523 -2.436 -12.602 1 98.69 112 ALA B O 1
ATOM 2376 N N . LEU B 1 113 ? 14.016 -0.305 -13.234 1 98.81 113 LEU B N 1
ATOM 2377 C CA . LEU B 1 113 ? 13.055 -0.736 -14.242 1 98.81 113 LEU B CA 1
ATOM 2378 C C . LEU B 1 113 ? 13.727 -1.6 -15.305 1 98.81 113 LEU B C 1
ATOM 2380 O O . LEU B 1 113 ? 13.195 -2.648 -15.68 1 98.81 113 LEU B O 1
ATOM 2384 N N . GLY B 1 114 ? 14.875 -1.18 -15.789 1 98.75 114 GLY B N 1
ATOM 2385 C CA . GLY B 1 114 ? 15.625 -1.986 -16.734 1 98.75 114 GLY B CA 1
ATOM 2386 C C . GLY B 1 114 ? 15.961 -3.371 -16.219 1 98.75 114 GLY B C 1
ATOM 2387 O O . GLY B 1 114 ? 15.805 -4.363 -16.938 1 98.75 114 GLY B O 1
ATOM 2388 N N . TYR B 1 115 ? 16.375 -3.455 -14.945 1 98.75 115 TYR B N 1
ATOM 2389 C CA . TYR B 1 115 ? 16.688 -4.734 -14.32 1 98.75 115 TYR B CA 1
ATOM 2390 C C . TYR B 1 115 ? 15.461 -5.629 -14.258 1 98.75 115 TYR B C 1
ATOM 2392 O O . TYR B 1 115 ? 15.523 -6.801 -14.641 1 98.75 115 TYR B O 1
ATOM 2400 N N . LEU B 1 116 ? 14.352 -5.09 -13.766 1 98.81 116 LEU B N 1
ATOM 2401 C CA . LEU B 1 116 ? 13.133 -5.863 -13.602 1 98.81 116 LEU B CA 1
ATOM 2402 C C . LEU B 1 116 ? 12.602 -6.348 -14.945 1 98.81 116 LEU B C 1
ATOM 2404 O O . LEU B 1 116 ? 12.109 -7.477 -15.055 1 98.81 116 LEU B O 1
ATOM 2408 N N . GLU B 1 117 ? 12.664 -5.492 -15.938 1 98.12 117 GLU B N 1
ATOM 2409 C CA . GLU B 1 117 ? 12.148 -5.82 -17.266 1 98.12 117 GLU B CA 1
ATOM 2410 C C . GLU B 1 117 ? 12.992 -6.898 -17.938 1 98.12 117 GLU B C 1
ATOM 2412 O O . GLU B 1 117 ? 12.562 -7.523 -18.906 1 98.12 117 GLU B O 1
ATOM 2417 N N . GLY B 1 118 ? 14.172 -7.148 -17.438 1 98.44 118 GLY B N 1
ATOM 2418 C CA . GLY B 1 118 ? 15.055 -8.195 -17.922 1 98.44 118 GLY B CA 1
ATOM 2419 C C . GLY B 1 118 ? 14.75 -9.555 -17.328 1 98.44 118 GLY B C 1
ATOM 2420 O O . GLY B 1 118 ? 15.352 -10.562 -17.734 1 98.44 118 GLY B O 1
ATOM 2421 N N . ILE B 1 119 ? 13.859 -9.617 -16.438 1 98.62 119 ILE B N 1
ATOM 2422 C CA . ILE B 1 119 ? 13.477 -10.875 -15.789 1 98.62 119 ILE B CA 1
ATOM 2423 C C . ILE B 1 119 ? 12.211 -11.414 -16.438 1 98.62 119 ILE B C 1
ATOM 2425 O O . ILE B 1 119 ? 11.195 -10.711 -16.516 1 98.62 119 ILE B O 1
ATOM 2429 N N . SER B 1 120 ? 12.219 -12.656 -16.875 1 98.25 120 SER B N 1
ATOM 2430 C CA . SER B 1 120 ? 11.094 -13.242 -17.594 1 98.25 120 SER B CA 1
ATOM 2431 C C . SER B 1 120 ? 10.055 -13.805 -16.625 1 98.25 120 SER B C 1
ATOM 2433 O O . SER B 1 120 ? 10.375 -14.125 -15.477 1 98.25 120 SER B O 1
ATOM 2435 N N . GLN B 1 121 ? 8.867 -13.93 -17.125 1 98 121 GLN B N 1
ATOM 2436 C CA . GLN B 1 121 ? 7.816 -14.586 -16.359 1 98 121 GLN B CA 1
ATOM 2437 C C . GLN B 1 121 ? 8.227 -16 -15.953 1 98 121 GLN B C 1
ATOM 2439 O O . GLN B 1 121 ? 7.949 -16.453 -14.836 1 98 121 GLN B O 1
ATOM 2444 N N . ALA B 1 122 ? 8.883 -16.703 -16.859 1 97.94 122 ALA B N 1
ATOM 2445 C CA . ALA B 1 122 ? 9.305 -18.078 -16.609 1 97.94 122 ALA B CA 1
ATOM 2446 C C . ALA B 1 122 ? 10.266 -18.156 -15.438 1 97.94 122 ALA B C 1
ATOM 2448 O O . ALA B 1 122 ? 10.188 -19.078 -14.625 1 97.94 122 ALA B O 1
ATOM 2449 N N . GLU B 1 123 ? 11.141 -17.203 -15.305 1 97.88 123 GLU B N 1
ATOM 2450 C CA . GLU B 1 123 ? 12.086 -17.156 -14.188 1 97.88 123 GLU B CA 1
ATOM 2451 C C . GLU B 1 123 ? 11.359 -17 -12.859 1 97.88 123 GLU B C 1
ATOM 2453 O O . GLU B 1 123 ? 11.719 -17.656 -11.867 1 97.88 123 GLU B O 1
ATOM 2458 N N . ILE B 1 124 ? 10.359 -16.203 -12.828 1 98.25 124 ILE B N 1
ATOM 2459 C CA . ILE B 1 124 ? 9.625 -15.922 -11.602 1 98.25 124 ILE B CA 1
ATOM 2460 C C . ILE B 1 124 ? 8.758 -17.125 -11.234 1 98.25 124 ILE B C 1
ATOM 2462 O O . ILE B 1 124 ? 8.734 -17.562 -10.086 1 98.25 124 ILE B O 1
ATOM 2466 N N . ASP B 1 125 ? 8.125 -17.672 -12.234 1 97.06 125 ASP B N 1
ATOM 2467 C CA . ASP B 1 125 ? 7.188 -18.766 -11.977 1 97.06 125 ASP B CA 1
ATOM 2468 C C . ASP B 1 125 ? 7.922 -20.062 -11.641 1 97.06 125 ASP B C 1
ATOM 2470 O O . ASP B 1 125 ? 7.324 -21 -11.125 1 97.06 125 ASP B O 1
ATOM 2474 N N . ALA B 1 126 ? 9.195 -20.078 -11.898 1 96.38 126 ALA B N 1
ATOM 2475 C CA . ALA B 1 126 ? 10 -21.266 -11.586 1 96.38 126 ALA B CA 1
ATOM 2476 C C . ALA B 1 126 ? 10.453 -21.25 -10.133 1 96.38 126 ALA B C 1
ATOM 2478 O O . ALA B 1 126 ? 11.031 -22.219 -9.648 1 96.38 126 ALA B O 1
ATOM 2479 N N . ALA B 1 127 ? 10.188 -20.156 -9.43 1 94.75 127 ALA B N 1
ATOM 2480 C CA . ALA B 1 127 ? 10.562 -20.109 -8.016 1 94.75 127 ALA B CA 1
ATOM 2481 C C . ALA B 1 127 ? 9.961 -21.297 -7.25 1 94.75 127 ALA B C 1
ATOM 2483 O O . ALA B 1 127 ? 8.75 -21.516 -7.289 1 94.75 127 ALA B O 1
ATOM 2484 N N . PRO B 1 128 ? 10.805 -22 -6.566 1 93.94 128 PRO B N 1
ATOM 2485 C CA . PRO B 1 128 ? 10.281 -23.141 -5.824 1 93.94 128 PRO B CA 1
ATOM 2486 C C . PRO B 1 128 ? 9.484 -22.734 -4.59 1 93.94 128 PRO B C 1
ATOM 2488 O O . PRO B 1 128 ? 9.68 -21.641 -4.059 1 93.94 128 PRO B O 1
ATOM 2491 N N . GLU B 1 129 ? 8.586 -23.609 -4.254 1 94.62 129 GLU B N 1
ATOM 2492 C CA . GLU B 1 129 ? 7.859 -23.406 -3.004 1 94.62 129 GLU B CA 1
ATOM 2493 C C . GLU B 1 129 ? 8.734 -23.734 -1.796 1 94.62 129 GLU B C 1
ATOM 2495 O O . GLU B 1 129 ? 8.461 -24.703 -1.066 1 94.62 129 GLU B O 1
ATOM 2500 N N . GLN B 1 130 ? 9.758 -22.969 -1.595 1 95.94 130 GLN B N 1
ATOM 2501 C CA . GLN B 1 130 ? 10.734 -23.062 -0.512 1 95.94 130 GLN B CA 1
ATOM 2502 C C . GLN B 1 130 ? 10.891 -21.734 0.207 1 95.94 130 GLN B C 1
ATOM 2504 O O . GLN B 1 130 ? 10.484 -20.688 -0.312 1 95.94 130 GLN B O 1
ATOM 2509 N N . PRO B 1 131 ? 11.445 -21.781 1.361 1 96.88 131 PRO B N 1
ATOM 2510 C CA . PRO B 1 131 ? 11.625 -20.531 2.113 1 96.88 131 PRO B CA 1
ATOM 2511 C C . PRO B 1 131 ? 12.477 -19.516 1.361 1 96.88 131 PRO B C 1
ATOM 2513 O O . PRO B 1 131 ? 13.391 -19.875 0.625 1 96.88 131 PRO B O 1
ATOM 2516 N N . VAL B 1 132 ? 12.156 -18.281 1.491 1 96.44 132 VAL B N 1
ATOM 2517 C CA . VAL B 1 132 ? 12.922 -17.156 0.965 1 96.44 132 VAL B CA 1
ATOM 2518 C C . VAL B 1 132 ? 13.641 -16.438 2.107 1 96.44 132 VAL B C 1
ATOM 2520 O O . VAL B 1 132 ? 13.016 -16.047 3.09 1 96.44 132 VAL B O 1
ATOM 2523 N N . SER B 1 133 ? 14.867 -16.297 1.974 1 95.19 133 SER B N 1
ATOM 2524 C CA . SER B 1 133 ? 15.68 -15.633 2.986 1 95.19 133 SER B CA 1
ATOM 2525 C C . SER B 1 133 ? 16.062 -14.219 2.549 1 95.19 133 SER B C 1
ATOM 2527 O O . SER B 1 133 ? 16.438 -14 1.393 1 95.19 133 SER B O 1
ATOM 2529 N N . VAL B 1 134 ? 15.938 -13.32 3.475 1 93.75 134 VAL B N 1
ATOM 2530 C CA . VAL B 1 134 ? 16.406 -11.945 3.311 1 93.75 134 VAL B CA 1
ATOM 2531 C C . VAL B 1 134 ? 17.422 -11.617 4.398 1 93.75 134 VAL B C 1
ATOM 2533 O O . VAL B 1 134 ? 17.062 -11.445 5.566 1 93.75 134 VAL B O 1
ATOM 2536 N N . ALA B 1 135 ? 18.594 -11.516 3.998 1 88.56 135 ALA B N 1
ATOM 2537 C CA . ALA B 1 135 ? 19.688 -11.297 4.945 1 88.56 135 ALA B CA 1
ATOM 2538 C C . ALA B 1 135 ? 19.969 -9.812 5.129 1 88.56 135 ALA B C 1
ATOM 2540 O O . ALA B 1 135 ? 19.891 -9.039 4.168 1 88.56 135 ALA B O 1
ATOM 2541 N N . LYS B 1 136 ? 20.188 -9.414 6.371 1 82.94 136 LYS B N 1
ATOM 2542 C CA . LYS B 1 136 ? 20.75 -8.125 6.762 1 82.94 136 LYS B CA 1
ATOM 2543 C C . LYS B 1 136 ? 21.812 -8.289 7.832 1 82.94 136 LYS B C 1
ATOM 2545 O O . LYS B 1 136 ? 21.938 -9.352 8.445 1 82.94 136 LYS B O 1
ATOM 2550 N N . PRO B 1 137 ? 22.609 -7.195 7.918 1 78 137 PRO B N 1
ATOM 2551 C CA . PRO B 1 137 ? 23.641 -7.359 8.938 1 78 137 PRO B CA 1
ATOM 2552 C C . PRO B 1 137 ? 23.078 -7.766 10.297 1 78 137 PRO B C 1
ATOM 2554 O O . PRO B 1 137 ? 22.234 -7.062 10.852 1 78 137 PRO B O 1
ATOM 2557 N N . GLY B 1 138 ? 23.375 -8.953 10.75 1 79.56 138 GLY B N 1
ATOM 2558 C CA . GLY B 1 138 ? 23.047 -9.43 12.086 1 79.56 138 GLY B CA 1
ATOM 2559 C C . GLY B 1 138 ? 21.734 -10.195 12.133 1 79.56 138 GLY B C 1
ATOM 2560 O O . GLY B 1 138 ? 21.359 -10.711 13.188 1 79.56 138 GLY B O 1
ATOM 2561 N N . GLU B 1 139 ? 21.078 -10.305 11 1 87.25 139 GLU B N 1
ATOM 2562 C CA . GLU B 1 139 ? 19.781 -10.977 11.023 1 87.25 139 GLU B CA 1
ATOM 2563 C C . GLU B 1 139 ? 19.406 -11.516 9.641 1 87.25 139 GLU B C 1
ATOM 2565 O O . GLU B 1 139 ? 19.828 -10.961 8.617 1 87.25 139 GLU B O 1
ATOM 2570 N N . VAL B 1 140 ? 18.766 -12.688 9.695 1 91.38 140 VAL B N 1
ATOM 2571 C CA . VAL B 1 140 ? 18.141 -13.219 8.484 1 91.38 140 VAL B CA 1
ATOM 2572 C C . VAL B 1 140 ? 16.641 -13.398 8.711 1 91.38 140 VAL B C 1
ATOM 2574 O O . VAL B 1 140 ? 16.234 -14.008 9.711 1 91.38 140 VAL B O 1
ATOM 2577 N N . ARG B 1 141 ? 15.906 -12.852 7.848 1 93.69 141 ARG B N 1
ATOM 2578 C CA . ARG B 1 141 ? 14.461 -13.086 7.855 1 93.69 141 ARG B CA 1
ATOM 2579 C C . ARG B 1 141 ? 14.086 -14.188 6.871 1 93.69 141 ARG B C 1
ATOM 2581 O O . ARG B 1 141 ? 14.422 -14.117 5.688 1 93.69 141 ARG B O 1
ATOM 2588 N N . VAL B 1 142 ? 13.43 -15.141 7.41 1 96.5 142 VAL B N 1
ATOM 2589 C CA . VAL B 1 142 ? 13.078 -16.297 6.59 1 96.5 142 VAL B CA 1
ATOM 2590 C C . VAL B 1 142 ? 11.562 -16.375 6.414 1 96.5 142 VAL B C 1
ATOM 2592 O O . VAL B 1 142 ? 10.828 -16.547 7.391 1 96.5 142 VAL B O 1
ATOM 2595 N N . PHE B 1 143 ? 11.133 -16.266 5.152 1 96.75 143 PHE B N 1
ATOM 2596 C CA . PHE B 1 143 ? 9.727 -16.391 4.797 1 96.75 143 PHE B CA 1
ATOM 2597 C C . PHE B 1 143 ? 9.391 -17.828 4.406 1 96.75 143 PHE B C 1
ATOM 2599 O O . PHE B 1 143 ? 10.234 -18.531 3.85 1 96.75 143 PHE B O 1
ATOM 2606 N N . GLU B 1 144 ? 8.234 -18.219 4.648 1 96.88 144 GLU B N 1
ATOM 2607 C CA . GLU B 1 144 ? 7.812 -19.594 4.43 1 96.88 144 GLU B CA 1
ATOM 2608 C C . GLU B 1 144 ? 7.977 -20 2.967 1 96.88 144 GLU B C 1
ATOM 2610 O O . GLU B 1 144 ? 8.391 -21.109 2.668 1 96.88 144 GLU B O 1
ATOM 2615 N N . ASN B 1 145 ? 7.598 -19.188 2.074 1 97.38 145 ASN B N 1
ATOM 2616 C CA . ASN B 1 145 ? 7.656 -19.406 0.634 1 97.38 145 ASN B CA 1
ATOM 2617 C C . ASN B 1 145 ? 7.547 -18.109 -0.141 1 97.38 145 ASN B C 1
ATOM 2619 O O . ASN B 1 145 ? 7.32 -17.047 0.448 1 97.38 145 ASN B O 1
ATOM 2623 N N . PRO B 1 146 ? 7.703 -18.094 -1.454 1 97.62 146 PRO B N 1
ATOM 2624 C CA . PRO B 1 146 ? 7.652 -16.875 -2.268 1 97.62 146 PRO B CA 1
ATOM 2625 C C . PRO B 1 146 ? 6.305 -16.156 -2.17 1 97.62 146 PRO B C 1
ATOM 2627 O O . PRO B 1 146 ? 6.258 -14.93 -2.168 1 97.62 146 PRO B O 1
ATOM 2630 N N . ARG B 1 147 ? 5.254 -16.906 -2.033 1 96.81 147 ARG B N 1
ATOM 2631 C CA . ARG B 1 147 ? 3.934 -16.281 -1.916 1 96.81 147 ARG B CA 1
ATOM 2632 C C . ARG B 1 147 ? 3.842 -15.422 -0.667 1 96.81 147 ARG B C 1
ATOM 2634 O O . ARG B 1 147 ? 3.438 -14.258 -0.741 1 96.81 147 ARG B O 1
ATOM 2641 N N . SER B 1 148 ? 4.242 -15.977 0.435 1 96.38 148 SER B N 1
ATOM 2642 C CA . SER B 1 148 ? 4.199 -15.227 1.689 1 96.38 148 SER B CA 1
ATOM 2643 C C . SER B 1 148 ? 5.141 -14.031 1.655 1 96.38 148 SER B C 1
ATOM 2645 O O . SER B 1 148 ? 4.812 -12.961 2.164 1 96.38 148 SER B O 1
ATOM 2647 N N . PHE B 1 149 ? 6.289 -14.273 1.035 1 97.44 149 PHE B N 1
ATOM 2648 C CA . PHE B 1 149 ? 7.277 -13.211 0.884 1 97.44 149 PHE B CA 1
ATOM 2649 C C . PHE B 1 149 ? 6.691 -12.023 0.123 1 97.44 149 PHE B C 1
ATOM 2651 O O . PHE B 1 149 ? 6.754 -10.891 0.591 1 97.44 149 PHE B O 1
ATOM 2658 N N . VAL B 1 150 ? 6 -12.305 -0.964 1 98.12 150 VAL B N 1
ATOM 2659 C CA . VAL B 1 150 ? 5.48 -11.266 -1.85 1 98.12 150 VAL B CA 1
ATOM 2660 C C . VAL B 1 150 ? 4.262 -10.609 -1.212 1 98.12 150 VAL B C 1
ATOM 2662 O O . VAL B 1 150 ? 4.211 -9.383 -1.079 1 98.12 150 VAL B O 1
ATOM 2665 N N . LEU B 1 151 ? 3.355 -11.375 -0.698 1 97.44 151 LEU B N 1
ATOM 2666 C CA . LEU B 1 151 ? 2.055 -10.859 -0.283 1 97.44 151 LEU B CA 1
ATOM 2667 C C . LEU B 1 151 ? 2.139 -10.227 1.102 1 97.44 151 LEU B C 1
ATOM 2669 O O . LEU B 1 151 ? 1.414 -9.273 1.396 1 97.44 151 LEU B O 1
ATOM 2673 N N . ARG B 1 152 ? 3.096 -10.664 1.9 1 96.75 152 ARG B N 1
ATOM 2674 C CA . ARG B 1 152 ? 3.066 -10.242 3.299 1 96.75 152 ARG B CA 1
ATOM 2675 C C . ARG B 1 152 ? 4.188 -9.25 3.596 1 96.75 152 ARG B C 1
ATOM 2677 O O . ARG B 1 152 ? 4.164 -8.578 4.625 1 96.75 152 ARG B O 1
ATOM 2684 N N . SER B 1 153 ? 5.094 -9.172 2.725 1 96.56 153 SER B N 1
ATOM 2685 C CA . SER B 1 153 ? 6.223 -8.281 3.008 1 96.56 153 SER B CA 1
ATOM 2686 C C . SER B 1 153 ? 6.453 -7.305 1.864 1 96.56 153 SER B C 1
ATOM 2688 O O . SER B 1 153 ? 6.367 -6.09 2.053 1 96.56 153 SER B O 1
ATOM 2690 N N . VAL B 1 154 ? 6.609 -7.828 0.67 1 97.94 154 VAL B N 1
ATOM 2691 C CA . VAL B 1 154 ? 7.07 -6.992 -0.434 1 97.94 154 VAL B CA 1
ATOM 2692 C C . VAL B 1 154 ? 5.98 -5.988 -0.812 1 97.94 154 VAL B C 1
ATOM 2694 O O . VAL B 1 154 ? 6.219 -4.777 -0.818 1 97.94 154 VAL B O 1
ATOM 2697 N N . LEU B 1 155 ? 4.777 -6.457 -1.044 1 98.31 155 LEU B N 1
ATOM 2698 C CA . LEU B 1 155 ? 3.727 -5.578 -1.551 1 98.31 155 LEU B CA 1
ATOM 2699 C C . LEU B 1 155 ? 3.318 -4.555 -0.497 1 98.31 155 LEU B C 1
ATOM 2701 O O . LEU B 1 155 ? 3.268 -3.354 -0.776 1 98.31 155 LEU B O 1
ATOM 2705 N N . PRO B 1 156 ? 3.129 -4.965 0.755 1 97.62 156 PRO B N 1
ATOM 2706 C CA . PRO B 1 156 ? 2.775 -3.957 1.761 1 97.62 156 PRO B CA 1
ATOM 2707 C C . PRO B 1 156 ? 3.826 -2.857 1.892 1 97.62 156 PRO B C 1
ATOM 2709 O O . PRO B 1 156 ? 3.48 -1.679 1.997 1 97.62 156 PRO B O 1
ATOM 2712 N N . ASN B 1 157 ? 5.051 -3.213 1.803 1 97.69 157 ASN B N 1
ATOM 2713 C CA . ASN B 1 157 ? 6.109 -2.23 2.008 1 97.69 157 ASN B CA 1
ATOM 2714 C C . ASN B 1 157 ? 6.332 -1.374 0.765 1 97.69 157 ASN B C 1
ATOM 2716 O O . ASN B 1 157 ? 6.656 -0.19 0.872 1 97.69 157 ASN B O 1
ATOM 2720 N N . LEU B 1 158 ? 6.172 -1.995 -0.378 1 98.62 158 LEU B N 1
ATOM 2721 C CA . LEU B 1 158 ? 6.215 -1.212 -1.607 1 98.62 158 LEU B CA 1
ATOM 2722 C C . LEU B 1 158 ? 5.195 -0.081 -1.569 1 98.62 158 LEU B C 1
ATOM 2724 O O . LEU B 1 158 ? 5.547 1.087 -1.752 1 98.62 158 LEU B O 1
ATOM 2728 N N . TYR B 1 159 ? 3.986 -0.428 -1.269 1 98.62 159 TYR B N 1
ATOM 2729 C CA . TYR B 1 159 ? 2.906 0.55 -1.261 1 98.62 159 TYR B CA 1
ATOM 2730 C C . TYR B 1 159 ? 3.092 1.56 -0.134 1 98.62 159 TYR B C 1
ATOM 2732 O O . TYR B 1 159 ? 2.799 2.746 -0.299 1 98.62 159 TYR B O 1
ATOM 2740 N N . PHE B 1 160 ? 3.584 1.079 1.007 1 98.38 160 PHE B N 1
ATOM 2741 C CA . PHE B 1 160 ? 3.818 1.982 2.127 1 98.38 160 PHE B CA 1
ATOM 2742 C C . PHE B 1 160 ? 4.797 3.082 1.74 1 98.38 1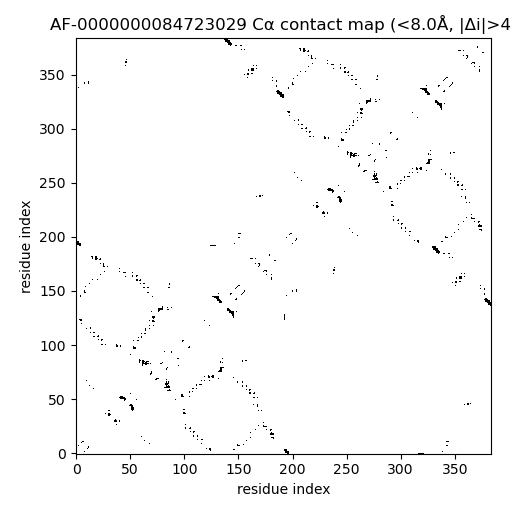60 PHE B C 1
ATOM 2744 O O . PHE B 1 160 ? 4.488 4.27 1.861 1 98.38 160 PHE B O 1
ATOM 2751 N N . HIS B 1 161 ? 5.93 2.691 1.228 1 98.5 161 HIS B N 1
ATOM 2752 C CA . HIS B 1 161 ? 6.992 3.656 0.981 1 98.5 161 HIS B CA 1
ATOM 2753 C C . HIS B 1 161 ? 6.637 4.59 -0.172 1 98.5 161 HIS B C 1
ATOM 2755 O O . HIS B 1 161 ? 6.957 5.777 -0.137 1 98.5 161 HIS B O 1
ATOM 2761 N N . ILE B 1 162 ? 5.969 4.094 -1.172 1 98.75 162 ILE B N 1
ATOM 2762 C CA . ILE B 1 162 ? 5.562 4.969 -2.268 1 98.75 162 ILE B CA 1
ATOM 2763 C C . ILE B 1 162 ? 4.504 5.953 -1.779 1 98.75 162 ILE 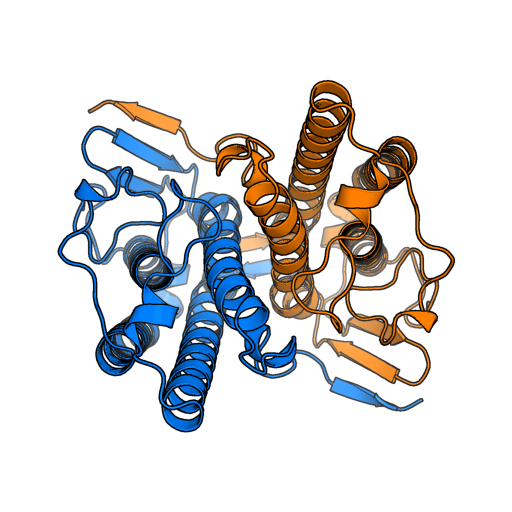B C 1
ATOM 2765 O O . ILE B 1 162 ? 4.5 7.117 -2.178 1 98.75 162 ILE B O 1
ATOM 2769 N N . THR B 1 163 ? 3.617 5.465 -0.903 1 98.69 163 THR B N 1
ATOM 2770 C CA . THR B 1 163 ? 2.602 6.348 -0.341 1 98.69 163 THR B CA 1
ATOM 2771 C C . THR B 1 163 ? 3.244 7.422 0.531 1 98.69 163 THR B C 1
ATOM 2773 O O . THR B 1 163 ? 2.799 8.57 0.535 1 98.69 163 THR B O 1
ATOM 2776 N N . VAL B 1 164 ? 4.293 7.066 1.264 1 98.44 164 VAL B N 1
ATOM 2777 C CA . VAL B 1 164 ? 5 8.047 2.076 1 98.44 164 VAL B CA 1
ATOM 2778 C C . VAL B 1 164 ? 5.629 9.109 1.174 1 98.44 164 VAL B C 1
ATOM 2780 O O . VAL B 1 164 ? 5.543 10.305 1.459 1 98.44 164 VAL B O 1
ATOM 2783 N N . VAL B 1 165 ? 6.238 8.68 0.064 1 98.75 165 VAL B N 1
ATOM 2784 C CA . VAL B 1 165 ? 6.781 9.625 -0.903 1 98.75 165 VAL B CA 1
ATOM 2785 C C . VAL B 1 165 ? 5.668 10.547 -1.404 1 98.75 165 VAL B C 1
ATOM 2787 O O . VAL B 1 165 ? 5.828 11.766 -1.425 1 98.75 165 VAL B O 1
ATOM 2790 N N . TYR B 1 166 ? 4.57 9.961 -1.747 1 98.62 166 TYR B N 1
ATOM 2791 C CA . TYR B 1 166 ? 3.396 10.711 -2.188 1 98.62 166 TYR B CA 1
ATOM 2792 C C . TYR B 1 166 ? 2.965 11.719 -1.132 1 98.62 166 TYR B C 1
ATOM 2794 O O . TYR B 1 166 ? 2.752 12.898 -1.439 1 98.62 166 TYR B O 1
ATOM 2802 N N . ALA B 1 167 ? 2.871 11.273 0.104 1 98.5 167 ALA B N 1
ATOM 2803 C CA . ALA B 1 167 ? 2.385 12.102 1.204 1 98.5 167 ALA B CA 1
ATOM 2804 C C . ALA B 1 167 ? 3.314 13.289 1.448 1 98.5 167 ALA B C 1
ATOM 2806 O O . ALA B 1 167 ? 2.855 14.406 1.662 1 98.5 167 ALA B O 1
ATOM 2807 N N . LEU B 1 168 ? 4.59 13.031 1.43 1 98.44 168 LEU B N 1
ATOM 2808 C CA . LEU B 1 168 ? 5.574 14.078 1.659 1 98.44 168 LEU B CA 1
ATOM 2809 C C . LEU B 1 168 ? 5.492 15.148 0.575 1 98.44 168 LEU B C 1
ATOM 2811 O O . LEU B 1 168 ? 5.512 16.344 0.875 1 98.44 168 LEU B O 1
ATOM 2815 N N . LEU B 1 169 ? 5.332 14.727 -0.617 1 98.5 169 LEU B N 1
ATOM 2816 C CA . LEU B 1 169 ? 5.289 15.656 -1.742 1 98.5 169 LEU B CA 1
ATOM 2817 C C . LEU B 1 169 ? 3.951 16.391 -1.79 1 98.5 169 LEU B C 1
ATOM 2819 O O . LEU B 1 169 ? 3.912 17.609 -2.012 1 98.5 169 LEU B O 1
ATOM 2823 N N . ARG B 1 170 ? 2.891 15.641 -1.567 1 97.81 170 ARG B N 1
ATOM 2824 C CA . ARG B 1 170 ? 1.562 16.25 -1.601 1 97.81 170 ARG B CA 1
ATOM 2825 C C . ARG B 1 170 ? 1.418 17.312 -0.522 1 97.81 170 ARG B C 1
ATOM 2827 O O . ARG B 1 170 ? 0.894 18.406 -0.783 1 97.81 170 ARG B O 1
ATOM 2834 N N . SER B 1 171 ? 1.919 17.031 0.639 1 96.81 171 SER B N 1
ATOM 2835 C CA . SER B 1 171 ? 1.82 17.984 1.735 1 96.81 171 SER B CA 1
ATOM 2836 C C . SER B 1 171 ? 2.715 19.188 1.495 1 96.81 171 SER B C 1
ATOM 2838 O O . SER B 1 171 ? 2.516 20.25 2.1 1 96.81 171 SER B O 1
ATOM 2840 N N . ALA B 1 172 ? 3.693 19.062 0.627 1 96.62 172 ALA B N 1
ATOM 2841 C CA . ALA B 1 172 ? 4.586 20.172 0.285 1 96.62 172 ALA B CA 1
ATOM 2842 C C . ALA B 1 172 ? 3.986 21.047 -0.813 1 96.62 172 ALA B C 1
ATOM 2844 O O . ALA B 1 172 ? 4.527 22.094 -1.142 1 96.62 172 ALA B O 1
ATOM 2845 N N . GLY B 1 173 ? 2.945 20.578 -1.427 1 96.44 173 GLY B N 1
ATOM 2846 C CA . GLY B 1 173 ? 2.258 21.406 -2.396 1 96.44 173 GLY B CA 1
ATOM 2847 C C . GLY B 1 173 ? 2.342 20.875 -3.814 1 96.44 173 GLY B C 1
ATOM 2848 O O . GLY B 1 173 ? 1.771 21.453 -4.738 1 96.44 173 GLY B O 1
ATOM 2849 N N . VAL B 1 174 ? 3.086 19.719 -4 1 97.81 174 VAL B N 1
ATOM 2850 C CA . VAL B 1 174 ? 3.16 19.125 -5.332 1 97.81 174 VAL B CA 1
ATOM 2851 C C . VAL B 1 174 ? 1.774 18.656 -5.766 1 97.81 174 VAL B C 1
ATOM 2853 O O . VAL B 1 174 ? 1.043 18.047 -4.984 1 97.81 174 VAL B O 1
ATOM 2856 N N . ALA B 1 175 ? 1.367 18.891 -7.031 1 97.25 175 ALA B N 1
ATOM 2857 C CA . ALA B 1 175 ? 0.04 18.578 -7.555 1 97.25 175 ALA B CA 1
ATOM 2858 C C . ALA B 1 175 ? -0.069 17.094 -7.91 1 97.25 175 ALA B C 1
ATOM 2860 O O . ALA B 1 175 ? -0.074 16.734 -9.086 1 97.25 175 ALA B O 1
ATOM 2861 N N . LEU B 1 176 ? -0.213 16.312 -6.898 1 97.69 176 LEU B N 1
ATOM 2862 C CA . LEU B 1 176 ? -0.382 14.875 -7.082 1 97.69 176 LEU B CA 1
ATOM 2863 C C . LEU B 1 176 ? -1.833 14.461 -6.852 1 97.69 176 LEU B C 1
ATOM 2865 O O . LEU B 1 176 ? -2.49 14.977 -5.945 1 97.69 176 LEU B O 1
ATOM 2869 N N . GLY B 1 177 ? -2.348 13.656 -7.699 1 94.69 177 GLY B N 1
ATOM 2870 C CA . GLY B 1 177 ? -3.635 13.008 -7.512 1 94.69 177 GLY B CA 1
ATOM 2871 C C . GLY B 1 177 ? -3.529 11.5 -7.391 1 94.69 177 GLY B C 1
ATOM 2872 O O . GLY B 1 177 ? -2.43 10.938 -7.449 1 94.69 177 GLY B O 1
ATOM 2873 N N . LYS B 1 178 ? -4.664 10.844 -7.211 1 92.56 178 LYS B N 1
ATOM 2874 C CA . LYS B 1 178 ? -4.711 9.398 -7.031 1 92.56 178 LYS B CA 1
ATOM 2875 C C . LYS B 1 178 ? -4.203 8.672 -8.273 1 92.56 178 LYS B C 1
ATOM 2877 O O . LYS B 1 178 ? -3.561 7.629 -8.172 1 92.56 178 LYS B O 1
ATOM 2882 N N . GLN B 1 179 ? -4.375 9.219 -9.391 1 93.31 179 GLN B N 1
ATOM 2883 C CA . GLN B 1 179 ? -3.943 8.594 -10.633 1 93.31 179 GLN B CA 1
ATOM 2884 C C . GLN B 1 179 ? -2.42 8.555 -10.727 1 93.31 179 GLN B C 1
ATOM 2886 O O . GLN B 1 179 ? -1.856 7.676 -11.383 1 93.31 179 GLN B O 1
ATOM 2891 N N . ASP B 1 180 ? -1.765 9.531 -10.117 1 96.88 180 ASP B N 1
ATOM 2892 C CA . ASP B 1 180 ? -0.306 9.484 -10.086 1 96.88 180 ASP B CA 1
ATOM 2893 C C . ASP B 1 180 ? 0.194 8.266 -9.32 1 96.88 180 ASP B C 1
ATOM 2895 O O . ASP B 1 180 ? 1.222 7.68 -9.672 1 96.88 180 ASP B O 1
ATOM 2899 N N . PHE B 1 181 ? -0.535 7.934 -8.273 1 96.88 181 PHE B N 1
ATOM 2900 C CA . PHE B 1 181 ? -0.184 6.773 -7.461 1 96.88 181 PHE B CA 1
ATOM 2901 C C . PHE B 1 181 ? -0.574 5.48 -8.164 1 96.88 181 PHE B C 1
ATOM 2903 O O . PHE B 1 181 ? 0.237 4.559 -8.273 1 96.88 181 PHE B O 1
ATOM 2910 N N . GLU B 1 182 ? -1.776 5.438 -8.727 1 94.5 182 GLU B N 1
ATOM 2911 C CA . GLU B 1 182 ? -2.33 4.207 -9.281 1 94.5 182 GLU B CA 1
ATOM 2912 C C . GLU B 1 182 ? -1.756 3.916 -10.664 1 94.5 182 GLU B C 1
ATOM 2914 O O . GLU B 1 182 ? -1.667 2.758 -11.078 1 94.5 182 GLU B O 1
ATOM 2919 N N . GLY B 1 183 ? -1.446 4.984 -11.367 1 94.12 183 GLY B N 1
ATOM 2920 C CA . GLY B 1 183 ? -1.055 4.824 -12.758 1 94.12 183 GLY B CA 1
ATOM 2921 C C . GLY B 1 183 ? -2.236 4.672 -13.703 1 94.12 183 GLY B C 1
ATOM 2922 O O . GLY B 1 183 ? -3.305 5.234 -13.461 1 94.12 183 GLY B O 1
ATOM 2923 N N . ALA B 1 184 ? -2.037 4.016 -14.828 1 91.56 184 ALA B N 1
ATOM 2924 C CA . ALA B 1 184 ? -3.092 3.795 -15.812 1 91.56 184 ALA B CA 1
ATOM 2925 C C . ALA B 1 184 ? -4.258 3.018 -15.211 1 91.56 184 ALA B C 1
ATOM 2927 O O . ALA B 1 184 ? -4.051 2.082 -14.43 1 91.56 184 ALA B O 1
ATOM 2928 N N . PRO B 1 185 ? -5.434 3.428 -15.539 1 90.69 185 PRO B N 1
ATOM 2929 C CA . PRO B 1 185 ? -6.598 2.74 -14.969 1 90.69 185 PRO B CA 1
ATOM 2930 C C . PRO B 1 185 ? -6.605 1.244 -15.281 1 90.69 185 PRO B C 1
ATOM 2932 O O . PRO B 1 185 ? -6.238 0.834 -16.375 1 90.69 185 PRO B O 1
ATOM 2935 N N . ALA B 1 186 ? -6.98 0.509 -14.281 1 92.25 186 ALA B N 1
ATOM 2936 C CA . ALA B 1 186 ? -7.066 -0.942 -14.422 1 92.25 186 ALA B CA 1
ATOM 2937 C C . ALA B 1 186 ? -8.477 -1.371 -14.812 1 92.25 186 ALA B C 1
ATOM 2939 O O . ALA B 1 186 ? -8.82 -2.555 -14.742 1 92.25 186 ALA B O 1
ATOM 2940 N N . TYR B 1 187 ? -9.297 -0.404 -15.172 1 94.12 187 TYR B N 1
ATOM 2941 C CA . TYR B 1 187 ? -10.711 -0.642 -15.445 1 94.12 187 TYR B CA 1
ATOM 2942 C C . TYR B 1 187 ? -11.164 0.142 -16.672 1 94.12 187 TYR B C 1
ATOM 2944 O O . TYR B 1 187 ? -10.492 1.076 -17.109 1 94.12 187 TYR B O 1
ATOM 2952 N N . GLN B 1 188 ? -12.273 -0.292 -17.234 1 94.75 188 GLN B N 1
ATOM 2953 C CA . GLN B 1 188 ? -13.008 0.464 -18.234 1 94.75 188 GLN B CA 1
ATOM 2954 C C . GLN B 1 188 ? -14.195 1.193 -17.609 1 94.75 188 GLN B C 1
ATOM 2956 O O . GLN B 1 188 ? -14.875 0.652 -16.734 1 94.75 188 GLN B O 1
ATOM 2961 N N . VAL B 1 189 ? -14.375 2.355 -18.047 1 91.44 189 VAL B N 1
ATOM 2962 C CA . VAL B 1 189 ? -15.484 3.154 -17.531 1 91.44 189 VAL B CA 1
ATOM 2963 C C . VAL B 1 189 ? -16.688 3.029 -18.469 1 91.44 189 VAL B C 1
ATOM 2965 O O . VAL B 1 189 ? -16.547 3.176 -19.688 1 91.44 189 VAL B O 1
ATOM 2968 N N . GLN B 1 190 ? -17.719 2.637 -17.859 1 87.75 190 GLN B N 1
ATOM 2969 C CA . GLN B 1 190 ? -19 2.658 -18.562 1 87.75 190 GLN B CA 1
ATOM 2970 C C . GLN B 1 190 ? -19.922 3.74 -18 1 87.75 190 GLN B C 1
ATOM 2972 O O . GLN B 1 190 ? -20.125 3.812 -16.797 1 87.75 190 GLN B O 1
ATOM 2977 N N . ARG B 1 191 ? -20.234 4.691 -18.844 1 77.94 191 ARG B N 1
ATOM 2978 C CA . ARG B 1 191 ? -21.125 5.762 -18.422 1 77.94 191 ARG B CA 1
ATOM 2979 C C . ARG B 1 191 ? -22.594 5.312 -18.453 1 77.94 191 ARG B C 1
ATOM 2981 O O . ARG B 1 191 ? -23 4.602 -19.375 1 77.94 191 ARG B O 1
ATOM 2988 N N . THR B 1 192 ? -23.125 5.449 -17.156 1 68.38 192 THR B N 1
ATOM 2989 C CA . THR B 1 192 ? -24.547 5.105 -17.141 1 68.38 192 THR B CA 1
ATOM 2990 C C . THR B 1 192 ? -25.406 6.344 -17.375 1 68.38 192 THR B C 1
ATOM 2992 O O . THR B 1 192 ? -25 7.457 -17.031 1 68.38 192 THR B O 1
#

Foldseek 3Di:
DDDFQCNLALVVLLQQLVLLLVVLVLLQVVCVVVVHFQQVLQQDDPDPQGHGLQVLLLQLLLQNLLLLCQLLVVDDLADADSSNARNPQDHPVSDPDTDRDSVVSSVSSVVSSVSSVPRDPVSNRPRDQAWGWGHYVPDIDIHRGSVCCRPVGRVVSSLVSSVRSVVSSVVVPRPDDPCSRVPDDPDDDDDD/DDDFQLNLALVVLLQQLVLLLVVLVLLQVVCVVVVHFQQVLQQDDPDPQGHGLQVLLLQLLLQNLLLLCQLLVVDDLADADSSNARNPQDHPVSDPDTDRDSVVSSVSSVVSSVSSVPRDPCSNRPRDQAWGWGHYVPDIDIHRGSVCCRPVGRVVSSLVSSVRSVVSSVVVPRPDDPCSRVPDDPDDDDDD

Nearest PDB structures (foldseek):
  2oqm-assembly2_D  TM=8.570E-01  e=2.770E-10  Shewanella denitrificans
  3qth-assembly1_A  TM=7.946E-01  e=9.778E-08  Colwellia psychrerythraea 34H
  2nsf-assembly1_A  TM=4.745E-01  e=9.944E-02  Corynebacterium glutamicum
  2nsg-assembly1_A  TM=4.551E-01  e=1.107E-01  Corynebacterium glutamicum
  2rd9-assembly1_A  TM=4.174E-01  e=1.614E-01  Halalkalibacterium halodurans C-125

Radius of gyration: 20.13 Å; Cα contacts (8 Å, |Δi|>4): 625; chains: 2; bounding box: 51×52×46 Å